Protein AF-0000000084675251 (afdb_homodimer)

Foldseek 3Di:
DQDFDDDDDPVLVLLLVLLLVLLLVCQLVVNNVVDDLQVSCVSSVHHSVSCCVGQVDSVSSLVVNLVVLLVVLLVQLVVQLVVLVVDPDDLLVSQLSSLVSNCVSCVSRLSVLLVLVVVLVPDVVSVVSVVVSLVSSLVSQLVSQVVPVVQFDPPCLSVLSNVLSVVSSVQVSVCSNPVDDPPDDPVCVSNVSSVVSCVSRVGHDD/DQDAADDDDPVLVLLLVLLLVLLLVCQLVVNLVVDDLQVSCVSSVHHSVSCCVGQVDSVSSLVVNLVVLLVVLLVQLVVQLVVLVVDPDDLLVSQLSSLVSNCVSCVSRLSVLLVLVVVLVPDVVSVVSVVVSLVSSLVSQLVSQVVVVVQFDPPCLSVLSSVLSVVSSVQVSVCSNPVDDPPDDPVCVSNVSSVVSCVSRVGHDD

Structure (mmCIF, N/CA/C/O backbone):
data_AF-0000000084675251-model_v1
#
loop_
_entity.id
_entity.type
_entity.pdbx_description
1 polymer 'HTH tetR-type domain-containing protein'
#
loop_
_atom_site.group_PDB
_atom_site.id
_atom_site.type_symbol
_atom_site.label_atom_id
_atom_site.label_alt_id
_atom_site.label_comp_id
_atom_site.label_asym_id
_atom_site.label_entity_id
_atom_site.label_seq_id
_atom_site.pdbx_PDB_ins_code
_atom_site.Cartn_x
_atom_site.Cartn_y
_atom_site.Cartn_z
_atom_site.occupancy
_atom_site.B_iso_or_equiv
_atom_site.auth_seq_id
_atom_site.auth_comp_id
_atom_site.auth_asym_id
_atom_site.auth_atom_id
_atom_site.pdbx_PDB_model_num
ATOM 1 N N . MET A 1 1 ? 3.207 25.047 -0.485 1 67.19 1 MET A N 1
ATOM 2 C CA . MET A 1 1 ? 4.535 24.484 -0.706 1 67.19 1 MET A CA 1
ATOM 3 C C . MET A 1 1 ? 5.398 24.625 0.545 1 67.19 1 MET A C 1
ATOM 5 O O . MET A 1 1 ? 5.344 25.641 1.238 1 67.19 1 MET A O 1
ATOM 9 N N . TYR A 1 2 ? 5.82 23.406 0.944 1 77.88 2 TYR A N 1
ATOM 10 C CA . TYR A 1 2 ? 6.629 23.453 2.158 1 77.88 2 TYR A CA 1
ATOM 11 C C . TYR A 1 2 ? 7.977 24.109 1.891 1 77.88 2 TYR A C 1
ATOM 13 O O . TYR A 1 2 ? 8.641 23.797 0.903 1 77.88 2 TYR A O 1
ATOM 21 N N . SER A 1 3 ? 8.203 25.219 2.525 1 74.75 3 SER A N 1
ATOM 22 C CA . SER A 1 3 ? 9.477 25.922 2.412 1 74.75 3 SER A CA 1
ATOM 23 C C . SER A 1 3 ? 10.414 25.562 3.561 1 74.75 3 SER A C 1
ATOM 25 O O . SER A 1 3 ? 10.133 25.875 4.719 1 74.75 3 SER A O 1
ATOM 27 N N . ILE A 1 4 ? 11.398 24.781 3.32 1 76.62 4 ILE A N 1
ATOM 28 C CA . ILE A 1 4 ? 12.352 24.359 4.344 1 76.62 4 ILE A CA 1
ATOM 29 C C . ILE A 1 4 ? 13.531 25.328 4.383 1 76.62 4 ILE A C 1
ATOM 31 O O . ILE A 1 4 ? 14.125 25.625 3.344 1 76.62 4 ILE A O 1
ATOM 35 N N . ALA A 1 5 ? 13.797 25.844 5.535 1 75.19 5 ALA A N 1
ATOM 36 C CA . ALA A 1 5 ? 14.938 26.734 5.691 1 75.19 5 ALA A CA 1
ATOM 37 C C . ALA A 1 5 ? 16.25 26.016 5.375 1 75.19 5 ALA A C 1
ATOM 39 O O . ALA A 1 5 ? 16.375 24.812 5.617 1 75.19 5 ALA A O 1
ATOM 40 N N . SER A 1 6 ? 17.062 26.719 4.754 1 84.25 6 SER A N 1
ATOM 41 C CA . SER A 1 6 ? 18.406 26.234 4.508 1 84.25 6 SER A CA 1
ATOM 42 C C . SER A 1 6 ? 19.453 27.141 5.152 1 84.25 6 SER A C 1
ATOM 44 O O . SER A 1 6 ? 20.156 27.875 4.457 1 84.25 6 SER A O 1
ATOM 46 N N . PRO A 1 7 ? 19.516 27 6.414 1 85.19 7 PRO A N 1
ATOM 47 C CA . PRO A 1 7 ? 20.438 27.906 7.109 1 85.19 7 PRO A CA 1
ATOM 48 C C . PRO A 1 7 ? 21.891 27.688 6.691 1 85.19 7 PRO A C 1
ATOM 50 O O . PRO A 1 7 ? 22.312 26.562 6.426 1 85.19 7 PRO A O 1
ATOM 53 N N . THR A 1 8 ? 22.594 28.75 6.711 1 86.56 8 THR A N 1
ATOM 54 C CA . THR A 1 8 ? 24 28.703 6.32 1 86.56 8 THR A CA 1
ATOM 55 C C . THR A 1 8 ? 24.906 28.75 7.551 1 86.56 8 THR A C 1
ATOM 57 O O . THR A 1 8 ? 26.016 28.219 7.523 1 86.56 8 THR A O 1
ATOM 60 N N . GLN A 1 9 ? 24.438 29.297 8.578 1 89.5 9 GLN A N 1
ATOM 61 C CA . GLN A 1 9 ? 25.219 29.391 9.812 1 89.5 9 GLN A CA 1
ATOM 62 C C . GLN A 1 9 ? 25.281 28.047 10.523 1 89.5 9 GLN A C 1
ATOM 64 O O . GLN A 1 9 ? 24.297 27.312 10.586 1 89.5 9 GLN A O 1
ATOM 69 N N . ALA A 1 10 ? 26.422 27.766 11.102 1 91.44 10 ALA A N 1
ATOM 70 C CA . ALA A 1 10 ? 26.719 26.484 11.727 1 91.44 10 ALA A CA 1
ATOM 71 C C . ALA A 1 10 ? 25.734 26.188 12.867 1 91.44 10 ALA A C 1
ATOM 73 O O . ALA A 1 10 ? 25.219 25.078 12.992 1 91.44 10 ALA A O 1
ATOM 74 N N . ARG A 1 11 ? 25.5 27.141 13.664 1 89.81 11 ARG A N 1
ATOM 75 C CA . ARG A 1 11 ? 24.625 26.969 14.812 1 89.81 11 ARG A CA 1
ATOM 76 C C . ARG A 1 11 ? 23.203 26.641 14.367 1 89.81 11 ARG A C 1
ATOM 78 O O . ARG A 1 11 ? 22.547 25.766 14.961 1 89.81 11 ARG A O 1
ATOM 85 N N . SER A 1 12 ? 22.734 27.344 13.352 1 92.06 12 SER A N 1
ATOM 86 C CA . SER A 1 12 ? 21.391 27.109 12.812 1 92.06 12 SER A CA 1
ATOM 87 C C . SER A 1 12 ? 21.297 25.734 12.148 1 92.06 12 SER A C 1
ATOM 89 O O . SER A 1 12 ? 20.266 25.062 12.266 1 92.06 12 SER A O 1
ATOM 91 N N . LYS A 1 13 ? 22.312 25.375 11.508 1 93.69 13 LYS A N 1
ATOM 92 C CA . LYS A 1 13 ? 22.344 24.047 10.883 1 93.69 13 LYS A CA 1
ATOM 93 C C . LYS A 1 13 ? 22.266 22.938 11.93 1 93.69 13 LYS A C 1
ATOM 95 O O . LYS A 1 13 ? 21.547 21.969 11.758 1 93.69 13 LYS A O 1
ATOM 100 N N . LYS A 1 14 ? 23.016 23.094 12.938 1 95.31 14 LYS A N 1
ATOM 101 C CA . LYS A 1 14 ? 23 22.109 14.016 1 95.31 14 LYS A CA 1
ATOM 102 C C . LYS A 1 14 ? 21.641 22.047 14.688 1 95.31 14 LYS A C 1
ATOM 104 O O . LYS A 1 14 ? 21.156 20.953 15.031 1 95.31 14 LYS A O 1
ATOM 109 N N . ALA A 1 15 ? 21.062 23.172 14.898 1 95.31 15 ALA A N 1
ATOM 110 C CA . ALA A 1 15 ? 19.734 23.219 15.5 1 95.31 15 ALA A CA 1
ATOM 111 C C . ALA A 1 15 ? 18.703 22.516 14.625 1 95.31 15 ALA A C 1
ATOM 113 O O . ALA A 1 15 ? 17.891 21.734 15.125 1 95.31 15 ALA A O 1
ATOM 114 N N . LEU A 1 16 ? 18.75 22.812 13.383 1 95.88 16 LEU A N 1
ATOM 115 C CA . LEU A 1 16 ? 17.844 22.141 12.445 1 95.88 16 LEU A CA 1
ATOM 116 C C . LEU A 1 16 ? 18.016 20.625 12.5 1 95.88 16 LEU A C 1
ATOM 118 O O . LEU A 1 16 ? 17.031 19.891 12.547 1 95.88 16 LEU A O 1
ATOM 122 N N . GLU A 1 17 ? 19.234 20.219 12.484 1 95.56 17 GLU A N 1
ATOM 123 C CA . GLU A 1 17 ? 19.531 18.797 12.555 1 95.56 17 GLU A CA 1
ATOM 124 C C . GLU A 1 17 ? 18.953 18.172 13.82 1 95.56 17 GLU A C 1
ATOM 126 O O . GLU A 1 17 ? 18.438 17.047 13.789 1 95.56 17 GLU A O 1
ATOM 131 N N . ARG A 1 18 ? 19.047 18.828 14.891 1 97.38 18 ARG A N 1
ATOM 132 C CA . ARG A 1 18 ? 18.516 18.328 16.141 1 97.38 18 ARG A CA 1
ATOM 133 C C . ARG A 1 18 ? 16.984 18.234 16.094 1 97.38 18 ARG A C 1
ATOM 135 O O . ARG A 1 18 ? 16.406 17.266 16.578 1 97.38 18 ARG A O 1
ATOM 142 N N . PHE A 1 19 ? 16.359 19.266 15.5 1 97.56 19 PHE A N 1
ATOM 143 C CA . PHE A 1 19 ? 14.914 19.219 15.336 1 97.56 19 PHE A CA 1
ATOM 144 C C . PHE A 1 19 ? 14.5 18.016 14.484 1 97.56 19 PHE A C 1
ATOM 146 O O . PHE A 1 19 ? 13.539 17.328 14.812 1 97.56 19 PHE A O 1
ATOM 153 N N . LEU A 1 20 ? 15.25 17.797 13.461 1 97.06 20 LEU A N 1
ATOM 154 C CA . LEU A 1 20 ? 14.953 16.688 12.562 1 97.06 20 LEU A CA 1
ATOM 155 C C . LEU A 1 20 ? 15.102 15.352 13.281 1 97.06 20 LEU A C 1
ATOM 157 O O . LEU A 1 20 ? 14.25 14.469 13.141 1 97.06 20 LEU A O 1
ATOM 161 N N . ASN A 1 21 ? 16.141 15.227 14.047 1 96.75 21 ASN A N 1
ATOM 162 C CA . ASN A 1 21 ? 16.406 13.992 14.781 1 96.75 21 ASN A CA 1
ATOM 163 C C . ASN A 1 21 ? 15.32 13.719 15.82 1 96.75 21 ASN A C 1
ATOM 165 O O . ASN A 1 21 ? 14.844 12.586 15.953 1 96.75 21 ASN A O 1
ATOM 169 N N . VAL A 1 22 ? 14.953 14.719 16.516 1 97.88 22 VAL A N 1
ATOM 170 C CA . VAL A 1 22 ? 13.914 14.594 17.531 1 97.88 22 VAL A CA 1
ATOM 171 C C . VAL A 1 22 ? 12.594 14.203 16.875 1 97.88 22 VAL A C 1
ATOM 173 O O . VAL A 1 22 ? 11.898 13.305 17.344 1 97.88 22 VAL A O 1
ATOM 176 N N . ALA A 1 23 ? 12.25 14.891 15.789 1 97.19 23 ALA A N 1
ATOM 177 C CA . ALA A 1 23 ? 11 14.594 15.078 1 97.19 23 ALA A CA 1
ATOM 178 C C . ALA A 1 23 ? 10.992 13.156 14.57 1 97.19 23 ALA A C 1
ATOM 180 O O . ALA A 1 23 ? 9.977 12.461 14.68 1 97.19 23 ALA A O 1
ATOM 181 N N . ALA A 1 24 ? 12.086 12.734 14.008 1 95.75 24 ALA A N 1
ATOM 182 C CA . ALA A 1 24 ? 12.195 11.367 13.5 1 95.75 24 ALA A CA 1
ATOM 183 C C . ALA A 1 24 ? 11.961 10.352 14.617 1 95.75 24 ALA A C 1
ATOM 185 O O . ALA A 1 24 ? 11.258 9.359 14.422 1 95.75 24 ALA A O 1
ATOM 186 N N . GLU A 1 25 ? 12.516 10.602 15.734 1 95.38 25 GLU A N 1
ATOM 187 C CA . GLU A 1 25 ? 12.352 9.719 16.875 1 95.38 25 GLU A CA 1
ATOM 188 C C . GLU A 1 25 ? 10.906 9.688 17.359 1 95.38 25 GLU A C 1
ATOM 190 O O . GLU A 1 25 ? 10.367 8.625 17.672 1 95.38 25 GLU A O 1
ATOM 195 N N . LEU A 1 26 ? 10.328 10.852 17.453 1 96.38 26 LEU A N 1
ATOM 196 C CA . LEU A 1 26 ? 8.93 10.945 17.875 1 96.38 26 LEU A CA 1
ATOM 197 C C . LEU A 1 26 ? 8.016 10.203 16.906 1 96.38 26 LEU A C 1
ATOM 199 O O . LEU A 1 26 ? 7.066 9.539 17.328 1 96.38 26 LEU A O 1
ATOM 203 N N . LEU A 1 27 ? 8.258 10.336 15.648 1 94.12 27 LEU A N 1
ATOM 204 C CA . LEU A 1 27 ? 7.484 9.633 14.633 1 94.12 27 LEU A CA 1
ATOM 205 C C . LEU A 1 27 ? 7.648 8.125 14.766 1 94.12 27 LEU A C 1
ATOM 207 O O . LEU A 1 27 ? 6.668 7.379 14.703 1 94.12 27 LEU A O 1
ATOM 211 N N . ALA A 1 28 ? 8.867 7.719 14.969 1 90.31 28 ALA A N 1
ATOM 212 C CA . ALA A 1 28 ? 9.156 6.293 15.109 1 90.31 28 ALA A CA 1
ATOM 213 C C . ALA A 1 28 ? 8.406 5.695 16.297 1 90.31 28 ALA A C 1
ATOM 215 O O . ALA A 1 28 ? 8.023 4.523 16.266 1 90.31 28 ALA A O 1
ATOM 216 N N . ASN A 1 29 ? 8.117 6.52 17.266 1 91 29 ASN A N 1
ATOM 217 C CA . ASN A 1 29 ? 7.469 6.055 18.484 1 91 29 ASN A CA 1
ATOM 218 C C . ASN A 1 29 ? 5.996 6.453 18.516 1 91 29 ASN A C 1
ATOM 220 O O . ASN A 1 29 ? 5.355 6.387 19.562 1 91 29 ASN A O 1
ATOM 224 N N . ASN A 1 30 ? 5.488 7.016 17.438 1 87.56 30 ASN A N 1
ATOM 225 C CA . ASN A 1 30 ? 4.09 7.406 17.297 1 87.56 30 ASN A CA 1
ATOM 226 C C . ASN A 1 30 ? 3.701 8.484 18.297 1 87.56 30 ASN A C 1
ATOM 228 O O . ASN A 1 30 ? 2.615 8.438 18.875 1 87.56 30 ASN A O 1
ATOM 232 N N . GLN A 1 31 ? 4.59 9.391 18.5 1 93.56 31 GLN A N 1
ATOM 233 C CA . GLN A 1 31 ? 4.363 10.414 19.516 1 93.56 31 GLN A CA 1
ATOM 234 C C . GLN A 1 31 ? 4.387 11.812 18.906 1 93.56 31 GLN A C 1
ATOM 236 O O . GLN A 1 31 ? 4.137 12.805 19.594 1 93.56 31 GLN A O 1
ATOM 241 N N . PHE A 1 32 ? 4.613 11.906 17.625 1 94.12 32 PHE A N 1
ATOM 242 C CA . PHE A 1 32 ? 4.848 13.195 17 1 94.12 32 PHE A CA 1
ATOM 243 C C . PHE A 1 32 ? 3.594 14.062 17.047 1 94.12 32 PHE A C 1
ATOM 245 O O . PHE A 1 32 ? 3.658 15.234 17.438 1 94.12 32 PHE A O 1
ATOM 252 N N . GLU A 1 33 ? 2.494 13.484 16.766 1 89.25 33 GLU A N 1
ATOM 253 C CA . GLU A 1 33 ? 1.259 14.258 16.672 1 89.25 33 GLU A CA 1
ATOM 254 C C . GLU A 1 33 ? 0.885 14.859 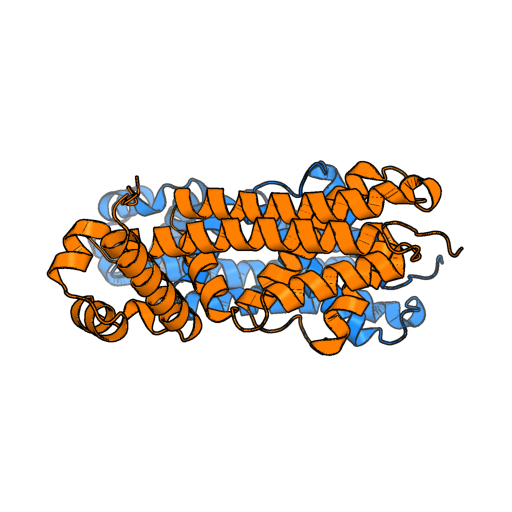18.031 1 89.25 33 GLU A C 1
ATOM 256 O O . GLU A 1 33 ? 0.423 16 18.109 1 89.25 33 GLU A O 1
ATOM 261 N N . GLU A 1 34 ? 1.118 14.203 19.062 1 93.38 34 GLU A N 1
ATOM 262 C CA . GLU A 1 34 ? 0.688 14.625 20.391 1 93.38 34 GLU A CA 1
ATOM 263 C C . GLU A 1 34 ? 1.736 15.516 21.047 1 93.38 34 GLU A C 1
ATOM 265 O O . GLU A 1 34 ? 1.463 16.156 22.062 1 93.38 34 GLU A O 1
ATOM 270 N N . THR A 1 35 ? 2.857 15.547 20.516 1 96.94 35 THR A N 1
ATOM 271 C CA . THR A 1 35 ? 3.934 16.328 21.109 1 96.94 35 THR A CA 1
ATOM 272 C C . THR A 1 35 ? 3.893 17.766 20.609 1 96.94 35 THR A C 1
ATOM 274 O O . THR A 1 35 ? 3.875 18.016 19.406 1 96.94 35 THR A O 1
ATOM 277 N N . GLY A 1 36 ? 3.871 18.719 21.469 1 97.19 36 GLY A N 1
ATOM 278 C CA . GLY A 1 36 ? 3.811 20.125 21.094 1 97.19 36 GLY A CA 1
ATOM 279 C C . GLY A 1 36 ? 5.164 20.703 20.719 1 97.19 36 GLY A C 1
ATOM 280 O O . GLY A 1 36 ? 6.199 20.078 20.969 1 97.19 36 GLY A O 1
ATOM 281 N N . ILE A 1 37 ? 5.141 21.844 20.172 1 97.44 37 ILE A N 1
ATOM 282 C CA . ILE A 1 37 ? 6.34 22.516 19.672 1 97.44 37 ILE A CA 1
ATOM 283 C C . ILE A 1 37 ? 7.27 22.844 20.844 1 97.44 37 ILE A C 1
ATOM 285 O O . ILE A 1 37 ? 8.492 22.703 20.719 1 97.44 37 ILE A O 1
ATOM 289 N N . SER A 1 38 ? 6.707 23.266 21.969 1 97.75 38 SER A N 1
ATOM 290 C CA . SER A 1 38 ? 7.516 23.578 23.141 1 97.75 38 SER A CA 1
ATOM 291 C C . SER A 1 38 ? 8.32 22.359 23.609 1 97.75 38 SER A C 1
ATOM 293 O O . SER A 1 38 ? 9.508 22.484 23.906 1 97.75 38 SER A O 1
ATOM 295 N N . GLN A 1 39 ? 7.727 21.266 23.656 1 98.19 39 GLN A N 1
ATOM 296 C CA . GLN A 1 39 ? 8.398 20.047 24.062 1 98.19 39 GLN A CA 1
ATOM 297 C C . GLN A 1 39 ? 9.438 19.609 23.031 1 98.19 39 GLN A C 1
ATOM 299 O O . GLN A 1 39 ? 10.516 19.125 23.391 1 98.19 39 GLN A O 1
ATOM 304 N N . ILE A 1 40 ? 9.117 19.703 21.75 1 98.31 40 ILE A N 1
ATOM 305 C CA . ILE A 1 40 ? 10.062 19.375 20.672 1 98.31 40 ILE A CA 1
ATOM 306 C C . ILE A 1 40 ? 11.312 20.234 20.828 1 98.31 40 ILE A C 1
ATOM 308 O O . ILE A 1 40 ? 12.438 19.719 20.719 1 98.31 40 ILE A O 1
ATOM 312 N N . ALA A 1 41 ? 11.078 21.547 21.031 1 98.12 41 ALA A N 1
ATOM 313 C CA . ALA A 1 41 ? 12.195 22.453 21.203 1 98.12 41 ALA A CA 1
ATOM 314 C C . ALA A 1 41 ? 13.07 22.047 22.375 1 98.12 41 ALA A C 1
ATOM 316 O O . ALA A 1 41 ? 14.297 22.047 22.281 1 98.12 41 ALA A O 1
ATOM 317 N N . GLN A 1 42 ? 12.43 21.641 23.438 1 98.19 42 GLN A N 1
ATOM 318 C CA . GLN A 1 42 ? 13.148 21.188 24.625 1 98.19 42 GLN A CA 1
ATOM 319 C C . GLN A 1 42 ? 13.969 19.938 24.344 1 98.19 42 GLN A C 1
ATOM 321 O O . GLN A 1 42 ? 15.156 19.875 24.688 1 98.19 42 GLN A O 1
ATOM 326 N N . LEU A 1 43 ? 13.398 18.969 23.75 1 98.06 43 LEU A N 1
ATOM 327 C CA . LEU A 1 43 ? 14.078 17.719 23.406 1 98.06 43 LEU A CA 1
ATOM 328 C C . LEU A 1 43 ? 15.25 17.969 22.469 1 98.06 43 LEU A C 1
ATOM 330 O O . LEU A 1 43 ? 16.266 17.266 22.531 1 98.06 43 LEU A O 1
ATOM 334 N N . ALA A 1 44 ? 15.078 18.953 21.609 1 98.12 44 ALA A N 1
ATOM 335 C CA . ALA A 1 44 ? 16.125 19.312 20.641 1 98.12 44 ALA A CA 1
ATOM 336 C C . ALA A 1 44 ? 17.172 20.219 21.266 1 98.12 44 ALA A C 1
ATOM 338 O O . ALA A 1 44 ? 18.094 20.672 20.578 1 98.12 44 ALA A O 1
ATOM 339 N N . GLU A 1 45 ? 16.969 20.484 22.531 1 97.88 45 GLU A N 1
ATOM 340 C CA . GLU A 1 45 ? 17.875 21.375 23.234 1 97.88 45 GLU A CA 1
ATOM 341 C C . GLU A 1 45 ? 17.984 22.719 22.531 1 97.88 45 GLU A C 1
ATOM 343 O O . GLU A 1 45 ? 19.094 23.203 22.266 1 97.88 45 GLU A O 1
ATOM 348 N N . SER A 1 46 ? 16.938 23.219 22.125 1 97.25 46 SER A N 1
ATOM 349 C CA . SER A 1 46 ? 16.797 24.484 21.438 1 97.25 46 SER A CA 1
ATOM 350 C C . SER A 1 46 ? 15.641 25.312 22 1 97.25 46 SER A C 1
ATOM 352 O O . SER A 1 46 ? 15.156 25.031 23.094 1 97.25 46 SER A O 1
ATOM 354 N N . SER A 1 47 ? 15.258 26.453 21.328 1 96.56 47 SER A N 1
ATOM 355 C CA . SER A 1 47 ? 14.188 27.328 21.797 1 96.56 47 SER A CA 1
ATOM 356 C C . SER A 1 47 ? 13.008 27.328 20.828 1 96.56 47 SER A C 1
ATOM 358 O O . SER A 1 47 ? 13.164 27 19.656 1 96.56 47 SER A O 1
ATOM 360 N N . VAL A 1 48 ? 11.852 27.641 21.406 1 97.06 48 VAL A N 1
ATOM 361 C CA . VAL A 1 48 ? 10.648 27.812 20.594 1 97.06 48 VAL A CA 1
ATOM 362 C C . VAL A 1 48 ? 10.883 28.891 19.531 1 97.06 48 VAL A C 1
ATOM 364 O O . VAL A 1 48 ? 10.453 28.75 18.391 1 97.06 48 VAL A O 1
ATOM 367 N N . GLY A 1 49 ? 11.609 29.906 19.906 1 96.38 49 GLY A N 1
ATOM 368 C CA . GLY A 1 49 ? 11.953 30.953 18.953 1 96.38 49 GLY A CA 1
ATOM 369 C C . GLY A 1 49 ? 12.758 30.453 17.766 1 96.38 49 GLY A C 1
ATOM 370 O O . GLY A 1 49 ? 12.445 30.766 16.625 1 96.38 49 GLY A O 1
ATOM 371 N N . THR A 1 50 ? 13.75 29.703 18.047 1 96 50 THR A N 1
ATOM 372 C CA . THR A 1 50 ? 14.578 29.125 17 1 96 50 THR A CA 1
ATOM 373 C C . THR A 1 50 ? 13.75 28.203 16.109 1 96 50 THR A C 1
ATOM 375 O O . THR A 1 50 ? 13.938 28.188 14.883 1 96 50 THR A O 1
ATOM 378 N N . PHE A 1 51 ? 12.82 27.422 16.688 1 97.25 51 PHE A N 1
ATOM 379 C CA . PHE A 1 51 ? 11.922 26.562 15.922 1 97.25 51 PHE A CA 1
ATOM 380 C C . PHE A 1 51 ? 11.133 27.359 14.898 1 97.25 51 PHE A C 1
ATOM 382 O O . PHE A 1 51 ? 11.102 27 13.719 1 97.25 51 PHE A O 1
ATOM 389 N N . TYR A 1 52 ? 10.555 28.391 15.367 1 95.56 52 TYR A N 1
ATOM 390 C CA . TYR A 1 52 ? 9.703 29.188 14.492 1 95.56 52 TYR A CA 1
ATOM 391 C C . TYR A 1 52 ? 10.531 29.875 13.414 1 95.56 52 TYR A C 1
ATOM 393 O O . TYR A 1 52 ? 10.078 30.031 12.281 1 95.56 52 TYR A O 1
ATOM 401 N N . ARG A 1 53 ? 11.695 30.297 13.758 1 94.62 53 ARG A N 1
ATOM 402 C CA . ARG A 1 53 ? 12.57 30.938 12.781 1 94.62 53 ARG A CA 1
ATOM 403 C C . ARG A 1 53 ? 13 29.953 11.695 1 94.62 53 ARG A C 1
ATOM 405 O O . ARG A 1 53 ? 13.016 30.297 10.516 1 94.62 53 ARG A O 1
ATOM 412 N N . LEU A 1 54 ? 13.234 28.734 12.047 1 95 54 LEU A N 1
ATOM 413 C CA . LEU A 1 54 ? 13.797 27.75 11.125 1 95 54 LEU A CA 1
ATOM 414 C C . LEU A 1 54 ? 12.695 26.984 10.414 1 95 54 LEU A C 1
ATOM 416 O O . LEU A 1 54 ? 12.859 26.578 9.258 1 95 54 LEU A O 1
ATOM 420 N N . LEU A 1 55 ? 11.57 26.625 11.023 1 95.5 55 LEU A N 1
ATOM 421 C CA . LEU A 1 55 ? 10.602 25.656 10.5 1 95.5 55 LEU A CA 1
ATOM 422 C C . LEU A 1 55 ? 9.219 26.281 10.398 1 95.5 55 LEU A C 1
ATOM 424 O O . LEU A 1 55 ? 8.461 25.984 9.469 1 95.5 55 LEU A O 1
ATOM 428 N N . GLY A 1 56 ? 8.938 27.141 11.391 1 93.25 56 GLY A N 1
ATOM 429 C CA . GLY A 1 56 ? 7.664 27.828 11.344 1 93.25 56 GLY A CA 1
ATOM 430 C C . GLY A 1 56 ? 6.512 27.016 11.891 1 93.25 56 GLY A C 1
ATOM 431 O O . GLY A 1 56 ? 5.707 27.516 12.68 1 93.25 56 GLY A O 1
ATOM 432 N N . ASP A 1 57 ? 6.375 25.734 11.57 1 93.06 57 ASP A N 1
ATOM 433 C CA . ASP A 1 57 ? 5.32 24.906 12.133 1 93.06 57 ASP A CA 1
ATOM 434 C C . ASP A 1 57 ? 5.688 23.422 12.031 1 93.06 57 ASP A C 1
ATOM 436 O O . ASP A 1 57 ? 6.711 23.062 11.445 1 93.06 57 ASP A O 1
ATOM 440 N N . LYS A 1 58 ? 4.82 22.609 12.57 1 93.69 58 LYS A N 1
ATOM 441 C CA . LYS A 1 58 ? 5.086 21.172 12.711 1 93.69 58 LYS A CA 1
ATOM 442 C C . LYS A 1 58 ? 5.012 20.469 11.359 1 93.69 58 LYS A C 1
ATOM 444 O O . LYS A 1 58 ? 5.727 19.484 11.125 1 93.69 58 LYS A O 1
ATOM 449 N N . ASP A 1 59 ? 4.25 20.953 10.438 1 92.06 59 ASP A N 1
ATOM 450 C CA . ASP A 1 59 ? 4.133 20.328 9.117 1 92.06 59 ASP A CA 1
ATOM 451 C C . ASP A 1 59 ? 5.418 20.516 8.305 1 92.06 59 ASP A C 1
ATOM 453 O O . ASP A 1 59 ? 5.82 19.625 7.559 1 92.06 59 ASP A O 1
ATOM 457 N N . VAL A 1 60 ? 5.922 21.672 8.445 1 94.5 60 VAL A N 1
ATOM 458 C CA . VAL A 1 60 ? 7.184 21.938 7.766 1 94.5 60 VAL A CA 1
ATOM 459 C C . VAL A 1 60 ? 8.281 21.047 8.344 1 94.5 60 VAL A C 1
ATOM 461 O O . VAL A 1 60 ? 9.125 20.531 7.605 1 94.5 60 VAL A O 1
ATOM 464 N N . LEU A 1 61 ? 8.281 20.906 9.664 1 96.31 61 LEU A N 1
ATOM 465 C CA . LEU A 1 61 ? 9.227 19.984 10.289 1 96.31 61 LEU A CA 1
ATOM 466 C C . LEU A 1 61 ? 9.047 18.562 9.75 1 96.31 61 LEU A C 1
ATOM 468 O O . LEU A 1 61 ? 10.023 17.906 9.391 1 96.31 61 LEU A O 1
ATOM 472 N N . LEU A 1 62 ? 7.832 18.125 9.648 1 95 62 LEU A N 1
ATOM 473 C CA . LEU A 1 62 ? 7.543 16.797 9.125 1 95 62 LEU A CA 1
ATOM 474 C C . LEU A 1 62 ? 8.047 16.656 7.695 1 95 62 LEU A C 1
ATOM 476 O O . LEU A 1 62 ? 8.641 15.625 7.344 1 95 62 LEU A O 1
ATOM 480 N N . TYR A 1 63 ? 7.812 17.609 6.98 1 95 63 TYR A N 1
ATOM 481 C CA . TYR A 1 63 ? 8.25 17.594 5.59 1 95 63 TYR A CA 1
ATOM 482 C C . TYR A 1 63 ? 9.773 17.531 5.5 1 95 63 TYR A C 1
ATOM 484 O O . TYR A 1 63 ? 10.328 16.812 4.664 1 95 63 TYR A O 1
ATOM 492 N N . ALA A 1 64 ? 10.406 18.312 6.309 1 95.81 64 ALA A N 1
ATOM 493 C CA . ALA A 1 64 ? 11.867 18.312 6.34 1 95.81 64 ALA A CA 1
ATOM 494 C C . ALA A 1 64 ? 12.406 16.953 6.734 1 95.81 64 ALA A C 1
ATOM 496 O O . ALA A 1 64 ? 13.391 16.469 6.164 1 95.81 64 ALA A O 1
ATOM 497 N N . VAL A 1 65 ? 11.797 16.328 7.703 1 96.25 65 VAL A N 1
ATOM 498 C CA . VAL A 1 65 ? 12.18 14.977 8.094 1 96.25 65 VAL A CA 1
ATOM 499 C C . VAL A 1 65 ? 12.016 14.031 6.91 1 96.25 65 VAL A C 1
ATOM 501 O O . VAL A 1 65 ? 12.898 13.211 6.641 1 96.25 65 VAL A O 1
ATOM 504 N N . HIS A 1 66 ? 10.891 14.125 6.27 1 95.94 66 HIS A N 1
ATOM 505 C CA . HIS A 1 66 ? 10.617 13.281 5.109 1 95.94 66 HIS A CA 1
ATOM 506 C C . HIS A 1 66 ? 11.695 13.453 4.043 1 95.94 66 HIS A C 1
ATOM 508 O O . HIS A 1 66 ? 12.211 12.461 3.508 1 95.94 66 HIS A O 1
ATOM 514 N N . GLN A 1 67 ? 12.016 14.672 3.738 1 95.06 67 GLN A N 1
ATOM 515 C CA . GLN A 1 67 ? 13.039 14.969 2.738 1 95.06 67 GLN A CA 1
ATOM 516 C C . GLN A 1 67 ? 14.375 14.352 3.123 1 95.06 67 GLN A C 1
ATOM 518 O O . GLN A 1 67 ? 15.031 13.711 2.297 1 95.06 67 GLN A O 1
ATOM 523 N N . HIS A 1 68 ? 14.766 14.617 4.309 1 94.06 68 HIS A N 1
ATOM 524 C CA . HIS A 1 68 ? 16.031 14.07 4.805 1 94.06 68 HIS A CA 1
ATOM 525 C C . HIS A 1 68 ? 16.031 12.547 4.742 1 94.06 68 HIS A C 1
ATOM 527 O O . HIS A 1 68 ? 17.016 11.945 4.309 1 94.06 68 HIS A O 1
ATOM 533 N N . PHE A 1 69 ? 14.984 11.953 5.145 1 94.94 69 PHE A N 1
ATOM 534 C CA . PHE A 1 69 ? 14.836 10.508 5.16 1 94.94 69 PHE A CA 1
ATOM 535 C C . PHE A 1 69 ? 14.977 9.938 3.752 1 94.94 69 PHE A C 1
ATOM 537 O O . PHE A 1 69 ? 15.703 8.969 3.537 1 94.94 69 PHE A O 1
ATOM 544 N N . VAL A 1 70 ? 14.32 10.508 2.797 1 96.06 70 VAL A N 1
ATOM 545 C CA . VAL A 1 70 ? 14.328 10.047 1.414 1 96.06 70 VAL A CA 1
ATOM 546 C C . VAL A 1 70 ? 15.75 10.141 0.849 1 96.06 70 VAL A C 1
ATOM 548 O O . VAL A 1 70 ? 16.234 9.203 0.211 1 96.06 70 VAL A O 1
ATOM 551 N N . GLU A 1 71 ? 16.391 11.25 1.12 1 95.5 71 GLU A N 1
ATOM 552 C CA . GLU A 1 71 ? 17.75 11.453 0.601 1 95.5 71 GLU A CA 1
ATOM 553 C C . GLU A 1 71 ? 18.719 10.445 1.205 1 95.5 71 GLU A C 1
ATOM 555 O O . GLU A 1 71 ? 19.531 9.859 0.49 1 95.5 71 GLU A O 1
ATOM 560 N N . GLN A 1 72 ? 18.609 10.281 2.477 1 95.5 72 GLN A N 1
ATOM 561 C CA . GLN A 1 72 ? 19.469 9.312 3.146 1 95.5 72 GLN A CA 1
ATOM 562 C C . GLN A 1 72 ? 19.203 7.898 2.641 1 95.5 72 GLN A C 1
ATOM 564 O O . GLN A 1 72 ? 20.141 7.113 2.451 1 95.5 72 GLN A O 1
ATOM 569 N N . SER A 1 73 ? 17.969 7.559 2.459 1 97.31 73 SER A N 1
ATOM 570 C CA . SER A 1 73 ? 17.594 6.234 1.974 1 97.31 73 SER A CA 1
ATOM 571 C C . SER A 1 73 ? 18.125 5.996 0.56 1 97.31 73 SER A C 1
ATOM 573 O O . SER A 1 73 ? 18.609 4.91 0.25 1 97.31 73 SER A O 1
ATOM 575 N N . ARG A 1 74 ? 18.016 7.012 -0.275 1 98 74 ARG A N 1
ATOM 576 C CA . ARG A 1 74 ? 18.516 6.898 -1.637 1 98 74 ARG A CA 1
ATOM 577 C C . ARG A 1 74 ? 20.016 6.574 -1.636 1 98 74 ARG A C 1
ATOM 579 O O . ARG A 1 74 ? 20.453 5.672 -2.346 1 98 74 ARG A O 1
ATOM 586 N N . THR A 1 75 ? 20.734 7.301 -0.798 1 98.06 75 THR A N 1
ATOM 58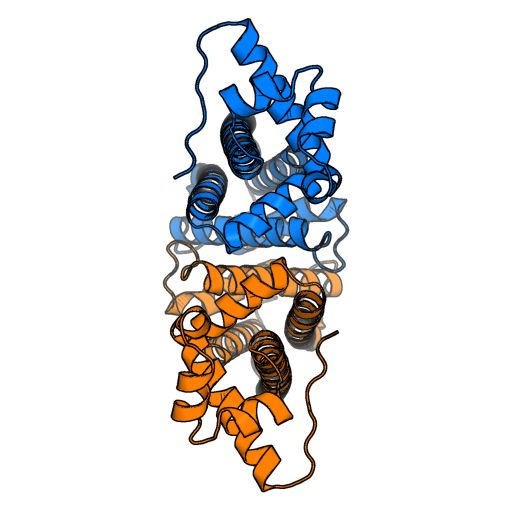7 C CA . THR A 1 75 ? 22.172 7.094 -0.701 1 98.06 75 THR A CA 1
ATOM 588 C C . THR A 1 75 ? 22.484 5.691 -0.186 1 98.06 75 THR A C 1
ATOM 590 O O . THR A 1 75 ? 23.391 5.031 -0.687 1 98.06 75 THR A O 1
ATOM 593 N N . ALA A 1 76 ? 21.781 5.258 0.759 1 98 76 ALA A N 1
ATOM 594 C CA . ALA A 1 76 ? 21.984 3.938 1.343 1 98 76 ALA A CA 1
ATOM 595 C C . ALA A 1 76 ? 21.703 2.836 0.329 1 98 76 ALA A C 1
ATOM 597 O O . ALA A 1 76 ? 22.406 1.828 0.275 1 98 76 ALA A O 1
ATOM 598 N N . VAL A 1 77 ? 20.703 2.992 -0.479 1 98.38 77 VAL A N 1
ATOM 599 C CA . VAL A 1 77 ? 20.359 2.023 -1.515 1 98.38 77 VAL A CA 1
ATOM 600 C C . VAL A 1 77 ? 21.469 1.975 -2.564 1 98.38 77 VAL A C 1
ATOM 602 O O . VAL A 1 77 ? 21.844 0.895 -3.018 1 98.38 77 VAL A O 1
ATOM 605 N N . ASP A 1 78 ? 21.953 3.158 -2.93 1 98.06 78 ASP A N 1
ATOM 606 C CA . ASP A 1 78 ? 23.062 3.209 -3.881 1 98.06 78 ASP A CA 1
ATOM 607 C C . ASP A 1 78 ? 24.266 2.428 -3.361 1 98.06 78 ASP A C 1
ATOM 609 O O . ASP A 1 78 ? 24.906 1.675 -4.109 1 98.06 78 ASP A O 1
ATOM 613 N N . SER A 1 79 ? 24.562 2.604 -2.102 1 97.81 79 SER A N 1
ATOM 614 C CA . SER A 1 79 ? 25.688 1.893 -1.485 1 97.81 79 SER A CA 1
ATOM 615 C C . SER A 1 79 ? 25.438 0.389 -1.457 1 97.81 79 SER A C 1
ATOM 617 O O . SER A 1 79 ? 26.344 -0.402 -1.71 1 97.81 79 SER A O 1
ATOM 619 N N . LEU A 1 80 ? 24.266 0.008 -1.146 1 97.56 80 LEU A N 1
ATOM 620 C CA . LEU A 1 80 ? 23.875 -1.398 -1.12 1 97.56 80 LEU A CA 1
ATOM 621 C C . LEU A 1 80 ? 24.078 -2.047 -2.484 1 97.56 80 LEU A C 1
ATOM 623 O O . LEU A 1 80 ? 24.672 -3.129 -2.578 1 97.56 80 LEU A O 1
ATOM 627 N N . VAL A 1 81 ? 23.641 -1.397 -3.535 1 96.88 81 VAL A N 1
ATOM 628 C CA . VAL A 1 81 ? 23.766 -1.919 -4.891 1 96.88 81 VAL A CA 1
ATOM 629 C C . VAL A 1 81 ? 25.234 -2.021 -5.285 1 96.88 81 VAL A C 1
ATOM 631 O O . VAL A 1 81 ? 25.656 -3.014 -5.887 1 96.88 81 VAL A O 1
ATOM 634 N N . ALA A 1 82 ? 25.984 -0.989 -4.941 1 96.06 82 ALA A N 1
ATOM 635 C CA . ALA A 1 82 ? 27.422 -0.985 -5.25 1 96.06 82 ALA A CA 1
ATOM 636 C C . ALA A 1 82 ? 28.125 -2.174 -4.602 1 96.06 82 ALA A C 1
ATOM 638 O O . ALA A 1 82 ? 28.953 -2.83 -5.234 1 96.06 82 ALA A O 1
ATOM 639 N N . ASP A 1 83 ? 27.75 -2.5 -3.432 1 95.31 83 ASP A N 1
ATOM 640 C CA . ASP A 1 83 ? 28.344 -3.615 -2.697 1 95.31 83 ASP A CA 1
ATOM 641 C C . ASP A 1 83 ? 27.922 -4.953 -3.305 1 95.31 83 ASP A C 1
ATOM 643 O O . ASP A 1 83 ? 28.75 -5.859 -3.441 1 95.31 83 ASP A O 1
ATOM 647 N N . LEU A 1 84 ? 26.703 -5.051 -3.699 1 94.88 84 LEU A N 1
ATOM 648 C CA . LEU A 1 84 ? 26.156 -6.309 -4.203 1 94.88 84 LEU A CA 1
ATOM 649 C C . LEU A 1 84 ? 26.719 -6.621 -5.59 1 94.88 84 LEU A C 1
ATOM 651 O O . LEU A 1 84 ? 26.938 -7.785 -5.926 1 94.88 84 LEU A O 1
ATOM 655 N N . THR A 1 85 ? 26.891 -5.602 -6.371 1 88.56 85 THR A N 1
ATOM 656 C CA . THR A 1 85 ? 27.344 -5.805 -7.746 1 88.56 85 THR A CA 1
ATOM 657 C C . THR A 1 85 ? 28.812 -6.203 -7.777 1 88.56 85 THR A C 1
ATOM 659 O O . THR A 1 85 ? 29.297 -6.746 -8.773 1 88.56 85 THR A O 1
ATOM 662 N N . ARG A 1 86 ? 29.531 -6.004 -6.699 1 90.5 86 ARG A N 1
ATOM 663 C CA . ARG A 1 86 ? 30.938 -6.371 -6.613 1 90.5 86 ARG A CA 1
ATOM 664 C C . ARG A 1 86 ? 31.109 -7.848 -6.266 1 90.5 86 ARG A C 1
ATOM 666 O O . ARG A 1 86 ? 32.188 -8.406 -6.406 1 90.5 86 ARG A O 1
ATOM 673 N N . GLN A 1 87 ? 30.062 -8.43 -5.859 1 89.19 87 GLN A N 1
ATOM 674 C CA . GLN A 1 87 ? 30.109 -9.828 -5.445 1 89.19 87 GLN A CA 1
ATOM 675 C C . GLN A 1 87 ? 29.641 -10.75 -6.57 1 89.19 87 GLN A C 1
ATOM 677 O O . GLN A 1 87 ? 28.609 -10.5 -7.191 1 89.19 87 GLN A O 1
ATOM 682 N N . PRO A 1 88 ? 30.453 -11.727 -6.824 1 88.19 88 PRO A N 1
ATOM 683 C CA . PRO A 1 88 ? 30.031 -12.695 -7.84 1 88.19 88 PRO A CA 1
ATOM 684 C C . PRO A 1 88 ? 29.016 -13.695 -7.312 1 88.19 88 PRO A C 1
ATOM 686 O O . PRO A 1 88 ? 29.359 -14.844 -7.02 1 88.19 88 PRO A O 1
ATOM 689 N N . LEU A 1 89 ? 27.828 -13.367 -7.105 1 90.88 89 LEU A N 1
ATOM 690 C CA . LEU A 1 89 ? 26.75 -14.219 -6.621 1 90.88 89 LEU A CA 1
ATOM 691 C C . LEU A 1 89 ? 25.766 -14.555 -7.742 1 90.88 89 LEU A C 1
ATOM 693 O O . LEU A 1 89 ? 25.578 -13.75 -8.664 1 90.88 89 LEU A O 1
ATOM 697 N N . PRO A 1 90 ? 25.234 -15.789 -7.637 1 91.69 90 PRO A N 1
ATOM 698 C CA . PRO A 1 90 ? 24.125 -16.062 -8.547 1 91.69 90 PRO A CA 1
ATOM 699 C C . PRO A 1 90 ? 22.938 -15.133 -8.328 1 91.69 90 PRO A C 1
ATOM 701 O O . PRO A 1 90 ? 22.828 -14.508 -7.27 1 91.69 90 PRO A O 1
ATOM 704 N N . LEU A 1 91 ? 22.094 -14.953 -9.289 1 93.06 91 LEU A N 1
ATOM 705 C CA . LEU A 1 91 ? 21.016 -13.961 -9.281 1 93.06 91 LEU A CA 1
ATOM 706 C C . LEU A 1 91 ? 20.109 -14.148 -8.07 1 93.06 91 LEU A C 1
ATOM 708 O O . LEU A 1 91 ? 19.75 -13.172 -7.406 1 93.06 91 LEU A O 1
ATOM 712 N N . ASP A 1 92 ? 19.719 -15.383 -7.75 1 93.12 92 ASP A N 1
ATOM 713 C CA . ASP A 1 92 ? 18.812 -15.641 -6.641 1 93.12 92 ASP A CA 1
ATOM 714 C C . ASP A 1 92 ? 19.406 -15.164 -5.32 1 93.12 92 ASP A C 1
ATOM 716 O O . ASP A 1 92 ? 18.719 -14.547 -4.508 1 93.12 92 ASP A O 1
ATOM 720 N N . ALA A 1 93 ? 20.688 -15.422 -5.102 1 94.56 93 ALA A N 1
ATOM 721 C CA . ALA A 1 93 ? 21.375 -14.984 -3.891 1 94.56 93 ALA A CA 1
ATOM 722 C C . ALA A 1 93 ? 21.484 -13.461 -3.85 1 94.56 93 ALA A C 1
ATOM 724 O O . ALA A 1 93 ? 21.375 -12.852 -2.785 1 94.56 93 ALA A O 1
ATOM 725 N N . GLN A 1 94 ? 21.781 -12.859 -4.973 1 96.06 94 GLN A N 1
ATOM 726 C CA . GLN A 1 94 ? 21.891 -11.406 -5.039 1 96.06 94 GLN A CA 1
ATOM 727 C C . GLN A 1 94 ? 20.547 -10.734 -4.766 1 96.06 94 GLN A C 1
ATOM 729 O O . GLN A 1 94 ? 20.484 -9.727 -4.059 1 96.06 94 GLN A O 1
ATOM 734 N N . VAL A 1 95 ? 19.5 -11.273 -5.324 1 96.88 95 VAL A N 1
ATOM 735 C CA . VAL A 1 95 ? 18.141 -10.758 -5.113 1 96.88 95 VAL A CA 1
ATOM 736 C C . VAL A 1 95 ? 17.781 -10.859 -3.635 1 96.88 95 VAL A C 1
ATOM 738 O O . VAL A 1 95 ? 17.297 -9.891 -3.041 1 96.88 95 VAL A O 1
ATOM 741 N N . GLU A 1 96 ? 18.031 -12 -3.055 1 97.5 96 GLU A N 1
ATOM 742 C CA . GLU A 1 96 ? 17.75 -12.156 -1.634 1 97.5 96 GLU A CA 1
ATOM 743 C C . GLU A 1 96 ? 18.547 -11.172 -0.79 1 97.5 96 GLU A C 1
ATOM 745 O O . GLU A 1 96 ? 18.016 -10.578 0.153 1 97.5 96 GLU A O 1
ATOM 750 N N . ALA A 1 97 ? 19.828 -11 -1.115 1 97.81 97 ALA A N 1
ATOM 751 C CA . ALA A 1 97 ? 20.688 -10.062 -0.388 1 97.81 97 ALA A CA 1
ATOM 752 C C . ALA A 1 97 ? 20.172 -8.633 -0.517 1 97.81 97 ALA A C 1
ATOM 754 O O . ALA A 1 97 ? 20.203 -7.863 0.446 1 97.81 97 ALA A O 1
ATOM 755 N N . PHE A 1 98 ? 19.734 -8.312 -1.714 1 98.38 98 PHE A N 1
ATOM 756 C CA . PHE A 1 98 ? 19.172 -6.984 -1.927 1 98.38 98 PHE A CA 1
ATOM 757 C C . PHE A 1 98 ? 17.953 -6.77 -1.046 1 98.38 98 PHE A C 1
ATOM 759 O O . PHE A 1 98 ? 17.844 -5.762 -0.343 1 98.38 98 PHE A O 1
ATOM 766 N N . ILE A 1 99 ? 16.984 -7.707 -1.055 1 98.5 99 ILE A N 1
ATOM 767 C CA . ILE A 1 99 ? 15.758 -7.598 -0.281 1 98.5 99 ILE A CA 1
ATOM 768 C C . ILE A 1 99 ? 16.078 -7.516 1.207 1 98.5 99 ILE A C 1
ATOM 770 O O . ILE A 1 99 ? 15.547 -6.668 1.922 1 98.5 99 ILE A O 1
ATOM 774 N N . ARG A 1 100 ? 17 -8.359 1.68 1 98.06 100 ARG A N 1
ATOM 775 C CA . ARG A 1 100 ? 17.438 -8.328 3.07 1 98.06 100 ARG A CA 1
ATOM 776 C C . ARG A 1 100 ? 18.047 -6.969 3.416 1 98.06 100 ARG A C 1
ATOM 778 O O . ARG A 1 100 ? 17.812 -6.438 4.5 1 98.06 100 ARG A O 1
ATOM 785 N N . GLY A 1 101 ? 18.891 -6.461 2.51 1 98.06 101 GLY A N 1
ATOM 786 C CA . GLY A 1 101 ? 19.5 -5.156 2.709 1 98.06 101 GLY A CA 1
ATOM 787 C C . GLY A 1 101 ? 18.484 -4.039 2.834 1 98.06 101 GLY A C 1
ATOM 788 O O . GLY A 1 101 ? 18.609 -3.176 3.707 1 98.06 101 GLY A O 1
ATOM 789 N N . VAL A 1 102 ? 17.484 -4.035 1.978 1 98.06 102 VAL A N 1
ATOM 790 C CA . VAL A 1 102 ? 16.438 -3.02 2.016 1 98.06 102 VAL A CA 1
ATOM 791 C C . VAL A 1 102 ? 15.656 -3.133 3.32 1 98.06 102 VAL A C 1
ATOM 793 O O . VAL A 1 102 ? 15.398 -2.127 3.986 1 98.06 102 VAL A O 1
ATOM 796 N N . VAL A 1 103 ? 15.281 -4.348 3.721 1 97 103 VAL A N 1
ATOM 797 C CA . VAL A 1 103 ? 14.57 -4.566 4.977 1 97 103 VAL A CA 1
ATOM 798 C C . VAL A 1 103 ? 15.406 -4.047 6.141 1 97 103 VAL A C 1
ATOM 800 O O . VAL A 1 103 ? 14.891 -3.373 7.035 1 97 103 VAL A O 1
ATOM 803 N N . ARG A 1 104 ? 16.688 -4.312 6.105 1 96 104 ARG A N 1
ATOM 804 C CA . ARG A 1 104 ? 17.594 -3.875 7.16 1 96 104 ARG A CA 1
ATOM 805 C C . ARG A 1 104 ? 17.688 -2.355 7.203 1 96 104 ARG A C 1
ATOM 807 O O . ARG A 1 104 ? 17.812 -1.764 8.281 1 96 104 ARG A O 1
ATOM 814 N N . LEU A 1 105 ? 17.703 -1.746 6.039 1 95.62 105 LEU A N 1
ATOM 815 C CA . LEU A 1 105 ? 17.812 -0.295 5.945 1 95.62 105 LEU A CA 1
ATOM 816 C C . LEU A 1 105 ? 16.688 0.385 6.711 1 95.62 105 LEU A C 1
ATOM 818 O O . LEU A 1 105 ? 16.875 1.467 7.273 1 95.62 105 LEU A O 1
ATOM 822 N N . PHE A 1 106 ? 15.531 -0.278 6.797 1 93.44 106 PHE A N 1
ATOM 823 C CA . PHE A 1 106 ? 14.367 0.382 7.379 1 93.44 106 PHE A CA 1
ATOM 824 C C . PHE A 1 106 ? 14.008 -0.241 8.719 1 93.44 106 PHE A C 1
ATOM 826 O O . PHE A 1 106 ? 12.977 0.093 9.312 1 93.44 106 PHE A O 1
ATOM 833 N N . ASP A 1 107 ? 14.852 -1.154 9.148 1 91.62 107 ASP A N 1
ATOM 834 C CA . ASP A 1 107 ? 14.664 -1.739 10.469 1 91.62 107 ASP A CA 1
ATOM 835 C C . ASP A 1 107 ? 14.75 -0.673 11.555 1 91.62 107 ASP A C 1
ATOM 837 O O . ASP A 1 107 ? 15.664 0.151 11.562 1 91.62 107 ASP A O 1
ATOM 841 N N . GLY A 1 108 ? 13.789 -0.635 12.422 1 88.38 108 GLY A N 1
ATOM 842 C CA . GLY A 1 108 ? 13.773 0.34 13.5 1 88.38 108 GLY A CA 1
ATOM 843 C C . GLY A 1 108 ? 13.102 1.644 13.109 1 88.38 108 GLY A C 1
ATOM 844 O O . GLY A 1 108 ? 12.875 2.508 13.961 1 88.38 108 GLY A O 1
ATOM 845 N N . SER A 1 109 ? 12.781 1.813 11.82 1 91.5 109 SER A N 1
ATOM 846 C CA . SER A 1 109 ? 12.164 3.049 11.344 1 91.5 109 SER A CA 1
ATOM 847 C C . SER A 1 109 ? 10.719 2.814 10.914 1 91.5 109 SER A C 1
ATOM 849 O O . SER A 1 109 ? 10.148 3.627 10.188 1 91.5 109 SER A O 1
ATOM 851 N N . GLU A 1 110 ? 10.148 1.697 11.297 1 91 110 GLU A N 1
ATOM 852 C CA . GLU A 1 110 ? 8.82 1.325 10.82 1 91 110 GLU A CA 1
ATOM 853 C C . GLU A 1 110 ? 7.785 2.385 11.188 1 91 110 GLU A C 1
ATOM 855 O O . GLU A 1 110 ? 6.914 2.715 10.375 1 91 110 GLU A O 1
ATOM 860 N N . GLY A 1 111 ? 7.91 2.824 12.445 1 90.19 111 GLY A N 1
ATOM 861 C CA . GLY A 1 111 ? 7 3.875 12.859 1 90.19 111 GLY A CA 1
ATOM 862 C C . GLY A 1 111 ? 7.105 5.129 12.016 1 90.19 111 GLY A C 1
ATOM 863 O O . GLY A 1 111 ? 6.09 5.711 11.625 1 90.19 111 GLY A O 1
ATOM 864 N N . LEU A 1 112 ? 8.305 5.559 11.734 1 93.88 112 LEU A N 1
ATOM 865 C CA . LEU A 1 112 ? 8.547 6.715 10.875 1 93.88 112 LEU A CA 1
ATOM 866 C C . LEU A 1 112 ? 7.996 6.473 9.477 1 93.88 112 LEU A C 1
ATOM 868 O O . LEU A 1 112 ? 7.285 7.32 8.93 1 93.88 112 LEU A O 1
ATOM 872 N N . LEU A 1 113 ? 8.227 5.312 8.922 1 94.44 113 LEU A N 1
ATOM 873 C CA . LEU A 1 113 ? 7.77 4.965 7.586 1 94.44 113 LEU A CA 1
ATOM 874 C C . LEU A 1 113 ? 6.246 4.953 7.516 1 94.44 113 LEU A C 1
ATOM 876 O O . LEU A 1 113 ? 5.66 5.465 6.562 1 94.44 113 LEU A O 1
ATOM 880 N N . ARG A 1 114 ? 5.652 4.402 8.523 1 91 114 ARG A N 1
ATOM 881 C CA . ARG A 1 114 ? 4.195 4.375 8.578 1 91 114 ARG A CA 1
ATOM 882 C C . ARG A 1 114 ? 3.619 5.785 8.578 1 91 114 ARG A C 1
ATOM 884 O O . ARG A 1 114 ? 2.656 6.066 7.863 1 91 114 ARG A O 1
ATOM 891 N N . ALA A 1 115 ? 4.215 6.645 9.344 1 90.94 115 ALA A N 1
ATOM 892 C CA . ALA A 1 115 ? 3.76 8.031 9.422 1 90.94 115 ALA A CA 1
ATOM 893 C C . ALA A 1 115 ? 3.916 8.734 8.07 1 90.94 115 ALA A C 1
ATOM 895 O O . ALA A 1 115 ? 3.021 9.469 7.645 1 90.94 115 ALA A O 1
ATOM 896 N N . LEU A 1 116 ? 4.992 8.492 7.418 1 93 116 LEU A N 1
ATOM 897 C CA . LEU A 1 116 ? 5.273 9.164 6.152 1 93 116 LEU A CA 1
ATOM 898 C C . LEU A 1 116 ? 4.379 8.617 5.039 1 93 116 LEU A C 1
ATOM 900 O O . LEU A 1 116 ? 3.918 9.367 4.184 1 93 116 LEU A O 1
ATOM 904 N N . ILE A 1 117 ? 4.113 7.289 5.09 1 91.5 117 ILE A N 1
ATOM 905 C CA . ILE A 1 117 ? 3.205 6.676 4.129 1 91.5 117 ILE A CA 1
ATOM 906 C C . ILE A 1 117 ? 1.796 7.23 4.324 1 91.5 117 ILE A C 1
ATOM 908 O O . ILE A 1 117 ? 1.117 7.574 3.355 1 91.5 117 ILE A O 1
ATOM 912 N N . ARG A 1 118 ? 1.396 7.375 5.516 1 88.88 118 ARG A N 1
ATOM 913 C CA . ARG A 1 118 ? 0.089 7.945 5.824 1 88.88 118 ARG A CA 1
ATOM 914 C C . ARG A 1 118 ? -0.017 9.375 5.312 1 88.88 118 ARG A C 1
ATOM 916 O O . ARG A 1 118 ? -1.021 9.75 4.703 1 88.88 118 ARG A O 1
ATOM 923 N N . ARG A 1 119 ? 0.954 10.141 5.535 1 90.12 119 ARG A N 1
ATOM 924 C CA . ARG A 1 119 ? 0.948 11.531 5.074 1 90.12 119 ARG A CA 1
ATOM 925 C C . ARG A 1 119 ? 0.939 11.594 3.549 1 90.12 119 ARG A C 1
ATOM 927 O O . ARG A 1 119 ? 0.319 12.492 2.967 1 90.12 119 ARG A O 1
ATOM 934 N N . SER A 1 120 ? 1.635 10.695 2.926 1 91 120 SER A N 1
ATOM 935 C CA . SER A 1 120 ? 1.686 10.641 1.468 1 91 120 SER A CA 1
ATOM 936 C C . SER A 1 120 ? 0.302 10.398 0.875 1 91 120 SER A C 1
ATOM 938 O O . SER A 1 120 ? 0.013 10.828 -0.241 1 91 120 SER A O 1
ATOM 940 N N . SER A 1 121 ? -0.589 9.711 1.608 1 85.62 121 SER A N 1
ATOM 941 C CA . SER A 1 121 ? -1.946 9.453 1.137 1 85.62 121 SER A CA 1
ATOM 942 C C . SER A 1 121 ? -2.779 10.734 1.126 1 85.62 121 SER A C 1
ATOM 944 O O . SER A 1 121 ? -3.775 10.82 0.405 1 85.62 121 SER A O 1
ATOM 946 N N . MET A 1 122 ? -2.279 11.75 1.799 1 83.31 122 MET A N 1
ATOM 947 C CA . MET A 1 122 ? -3.096 12.938 2.002 1 83.31 122 MET A CA 1
ATOM 948 C C . MET A 1 122 ? -2.508 14.133 1.258 1 83.31 122 MET A C 1
ATOM 950 O O . MET A 1 122 ? -3.229 15.078 0.919 1 83.31 122 MET A O 1
ATOM 954 N N . ASP A 1 123 ? -1.254 14.117 1.061 1 90.88 123 ASP A N 1
ATOM 955 C CA . ASP A 1 123 ? -0.54 15.297 0.57 1 90.88 123 ASP A CA 1
ATOM 956 C C . ASP A 1 123 ? 0.247 14.969 -0.697 1 90.88 123 ASP A C 1
ATOM 958 O O . ASP A 1 123 ? 1.153 14.133 -0.675 1 90.88 123 ASP A O 1
ATOM 962 N N . PRO A 1 124 ? 0.022 15.734 -1.729 1 90.19 124 PRO A N 1
ATOM 963 C CA . PRO A 1 124 ? 0.663 15.422 -3.01 1 90.19 124 PRO A CA 1
ATOM 964 C C . PRO A 1 124 ? 2.184 15.562 -2.957 1 90.19 124 PRO A C 1
ATOM 966 O O . PRO A 1 124 ? 2.895 14.859 -3.678 1 90.19 124 PRO A O 1
ATOM 969 N N . GLN A 1 125 ? 2.67 16.469 -2.158 1 92.38 125 GLN A N 1
ATOM 970 C CA . GLN A 1 125 ? 4.117 16.641 -2.092 1 92.38 125 GLN A CA 1
ATOM 971 C C . GLN A 1 125 ? 4.781 15.461 -1.392 1 92.38 125 GLN A C 1
ATOM 973 O O . GLN A 1 125 ? 5.844 14.992 -1.816 1 92.38 125 GLN A O 1
ATOM 978 N N . PHE A 1 126 ? 4.176 15.023 -0.375 1 94 126 PHE A N 1
ATOM 979 C CA . PHE A 1 126 ? 4.656 13.812 0.28 1 94 126 PHE A CA 1
ATOM 980 C C . PHE A 1 126 ? 4.555 12.609 -0.657 1 94 126 PHE A C 1
ATOM 982 O O . PHE A 1 126 ? 5.48 11.805 -0.743 1 94 126 PHE A O 1
ATOM 989 N N . ARG A 1 127 ? 3.5 12.555 -1.386 1 93.25 127 ARG A N 1
ATOM 990 C CA . ARG A 1 127 ? 3.254 11.445 -2.301 1 93.25 127 ARG A CA 1
ATOM 991 C C . ARG A 1 127 ? 4.324 11.383 -3.387 1 93.25 127 ARG A C 1
ATOM 993 O O . ARG A 1 127 ? 4.82 10.305 -3.713 1 93.25 127 ARG A O 1
ATOM 1000 N N . GLN A 1 128 ? 4.613 12.508 -3.934 1 93.94 128 GLN A N 1
ATOM 1001 C CA . GLN A 1 128 ? 5.609 12.562 -5 1 93.94 128 GLN A CA 1
ATOM 1002 C C . GLN A 1 128 ? 6.969 12.07 -4.512 1 93.94 128 GLN A C 1
ATOM 1004 O O . GLN A 1 128 ? 7.617 11.258 -5.18 1 93.94 128 GLN A O 1
ATOM 1009 N N . ARG A 1 129 ? 7.352 12.492 -3.377 1 94.12 129 ARG A N 1
ATOM 1010 C CA . ARG A 1 129 ? 8.648 12.102 -2.832 1 94.12 129 ARG A CA 1
ATOM 1011 C C . ARG A 1 129 ? 8.664 10.625 -2.467 1 94.12 129 ARG A C 1
ATOM 1013 O O . ARG A 1 129 ? 9.664 9.93 -2.691 1 94.12 129 ARG A O 1
ATOM 1020 N N . PHE A 1 130 ? 7.629 10.164 -1.956 1 93.94 130 PHE A N 1
ATOM 1021 C CA . PHE A 1 130 ? 7.5 8.75 -1.642 1 93.94 130 PHE A CA 1
ATOM 1022 C C . PHE A 1 130 ? 7.617 7.902 -2.902 1 93.94 130 PHE A C 1
ATOM 1024 O O . PHE A 1 130 ? 8.352 6.91 -2.922 1 93.94 130 PHE A O 1
ATOM 1031 N N . HIS A 1 131 ? 6.93 8.297 -3.93 1 93.75 131 HIS A N 1
ATOM 1032 C CA . HIS A 1 131 ? 6.98 7.582 -5.203 1 93.75 131 HIS A CA 1
ATOM 1033 C C . HIS A 1 131 ? 8.383 7.609 -5.793 1 93.75 131 HIS A C 1
ATOM 1035 O O . HIS A 1 131 ? 8.836 6.625 -6.383 1 93.75 131 HIS A O 1
ATOM 1041 N N . GLN A 1 132 ? 9.016 8.727 -5.594 1 95.06 132 GLN A N 1
ATOM 1042 C CA . GLN A 1 132 ? 10.375 8.828 -6.105 1 95.06 132 GLN A CA 1
ATOM 1043 C C . GLN A 1 132 ? 11.305 7.852 -5.398 1 95.06 132 GLN A C 1
ATOM 1045 O O . GLN A 1 132 ? 12.172 7.246 -6.031 1 95.06 132 GLN A O 1
ATOM 1050 N N . LEU A 1 133 ? 11.156 7.742 -4.121 1 96.81 133 LEU A N 1
ATOM 1051 C CA . LEU A 1 133 ? 11.984 6.793 -3.377 1 96.81 133 LEU A CA 1
ATOM 1052 C C . LEU A 1 133 ? 11.672 5.363 -3.801 1 96.81 133 LEU A C 1
ATOM 1054 O O . LEU A 1 133 ? 12.586 4.574 -4.047 1 96.81 133 LEU A O 1
ATOM 1058 N N . ASN A 1 134 ? 10.414 5.023 -3.914 1 96.81 134 ASN A N 1
ATOM 1059 C CA . ASN A 1 134 ? 10.031 3.699 -4.387 1 96.81 134 ASN A CA 1
ATOM 1060 C C . ASN A 1 134 ? 10.594 3.414 -5.777 1 96.81 134 ASN A C 1
ATOM 1062 O O . ASN A 1 134 ? 11.102 2.322 -6.035 1 96.81 134 ASN A O 1
ATOM 1066 N N . ALA A 1 135 ? 10.516 4.414 -6.621 1 96.81 135 ALA A N 1
ATOM 1067 C CA . ALA A 1 135 ? 11.039 4.262 -7.977 1 96.81 135 ALA A CA 1
ATOM 1068 C C . ALA A 1 135 ? 12.547 4.016 -7.953 1 96.81 135 ALA A C 1
ATOM 1070 O O . ALA A 1 135 ? 13.055 3.189 -8.711 1 96.81 135 ALA A O 1
ATOM 1071 N N . HIS A 1 136 ? 13.195 4.742 -7.105 1 98.25 136 HIS A N 1
ATOM 1072 C CA . HIS A 1 136 ? 14.641 4.59 -6.992 1 98.25 136 HIS A CA 1
ATOM 1073 C C . HIS A 1 136 ? 15.016 3.182 -6.539 1 98.25 136 HIS A C 1
ATOM 1075 O O . HIS A 1 136 ? 15.898 2.551 -7.125 1 98.25 136 HIS A O 1
ATOM 1081 N N . ILE A 1 137 ? 14.375 2.645 -5.578 1 98.44 137 ILE A N 1
ATOM 1082 C CA . ILE A 1 137 ? 14.625 1.298 -5.07 1 98.44 137 ILE A CA 1
ATOM 1083 C C . ILE A 1 137 ? 14.273 0.271 -6.145 1 98.44 137 ILE A C 1
ATOM 1085 O O . ILE A 1 137 ? 15.031 -0.675 -6.379 1 98.44 137 ILE A O 1
ATOM 1089 N N . GLY A 1 138 ? 13.141 0.471 -6.781 1 98.25 138 GLY A N 1
ATOM 1090 C CA . GLY A 1 138 ? 12.719 -0.423 -7.848 1 98.25 138 GLY A CA 1
ATOM 1091 C C . GLY A 1 138 ? 13.703 -0.475 -9 1 98.25 138 GLY A C 1
ATOM 1092 O O . GLY A 1 138 ? 13.984 -1.548 -9.539 1 98.25 138 GLY A O 1
ATOM 1093 N N . GLN A 1 139 ? 14.188 0.695 -9.367 1 97.69 139 GLN A N 1
ATOM 1094 C CA . GLN A 1 139 ? 15.172 0.771 -10.438 1 97.69 139 GLN A CA 1
ATOM 1095 C C . GLN A 1 139 ? 16.469 0.072 -10.039 1 97.69 139 GLN A C 1
ATOM 1097 O O . GLN A 1 139 ? 17.109 -0.58 -10.875 1 97.69 139 GLN A O 1
ATOM 1102 N N . ALA A 1 140 ? 16.859 0.269 -8.828 1 98.31 140 ALA A N 1
ATOM 1103 C CA . ALA A 1 140 ? 18.031 -0.423 -8.32 1 98.31 140 ALA A CA 1
ATOM 1104 C C . ALA A 1 140 ? 17.875 -1.937 -8.414 1 98.31 140 ALA A C 1
ATOM 1106 O O . ALA A 1 140 ? 18.766 -2.641 -8.875 1 98.31 140 ALA A O 1
ATOM 1107 N N . PHE A 1 141 ? 16.766 -2.459 -8.047 1 98.31 141 PHE A N 1
ATOM 1108 C CA . PHE A 1 141 ? 16.469 -3.883 -8.133 1 98.31 141 PHE A CA 1
ATOM 1109 C C . PHE A 1 141 ? 16.516 -4.359 -9.578 1 98.31 141 PHE A C 1
ATOM 1111 O O . PHE A 1 141 ? 17.172 -5.363 -9.883 1 98.31 141 PHE A O 1
ATOM 1118 N N . ALA A 1 142 ? 15.797 -3.6 -10.438 1 97.44 142 ALA A N 1
ATOM 1119 C CA . ALA A 1 142 ? 15.742 -3.977 -11.844 1 97.44 142 ALA A CA 1
ATOM 1120 C C . ALA A 1 142 ? 17.141 -4.023 -12.453 1 97.44 142 ALA A C 1
ATOM 1122 O O . A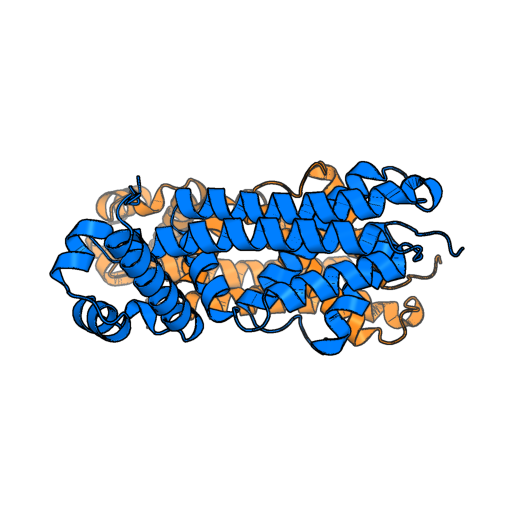LA A 1 142 ? 17.438 -4.887 -13.281 1 97.44 142 ALA A O 1
ATOM 1123 N N . SER A 1 143 ? 17.984 -3.084 -12.008 1 96.19 143 SER A N 1
ATOM 1124 C CA . SER A 1 143 ? 19.359 -3.049 -12.523 1 96.19 143 SER A CA 1
ATOM 1125 C C . SER A 1 143 ? 20.125 -4.305 -12.133 1 96.19 143 SER A C 1
ATOM 1127 O O . SER A 1 143 ? 20.891 -4.84 -12.93 1 96.19 143 SER A O 1
ATOM 1129 N N . ILE A 1 144 ? 19.938 -4.801 -10.961 1 95.75 144 ILE A N 1
ATOM 1130 C CA . ILE A 1 144 ? 20.562 -6.031 -10.492 1 95.75 144 ILE A CA 1
ATOM 1131 C C . ILE A 1 144 ? 20.062 -7.211 -11.32 1 95.75 144 ILE A C 1
ATOM 1133 O O . ILE A 1 144 ? 20.859 -8.016 -11.812 1 95.75 144 ILE A O 1
ATOM 1137 N N . VAL A 1 145 ? 18.766 -7.316 -11.516 1 96.56 145 VAL A N 1
ATOM 1138 C CA . VAL A 1 145 ? 18.156 -8.414 -12.25 1 96.56 145 VAL A CA 1
ATOM 1139 C C . VAL A 1 145 ? 18.672 -8.43 -13.688 1 96.56 145 VAL A C 1
ATOM 1141 O O . VAL A 1 145 ? 19.094 -9.477 -14.188 1 96.56 145 VAL A O 1
ATOM 1144 N N . LEU A 1 146 ? 18.703 -7.266 -14.281 1 95.31 146 LEU A N 1
ATOM 1145 C CA . LEU A 1 146 ? 19.016 -7.176 -15.703 1 95.31 146 LEU A CA 1
ATOM 1146 C C . LEU A 1 146 ? 20.516 -7.312 -15.938 1 95.31 146 LEU A C 1
ATOM 1148 O O . LEU A 1 146 ? 20.953 -7.551 -17.062 1 95.31 146 LEU A O 1
ATOM 1152 N N . SER A 1 147 ? 21.344 -7.16 -14.938 1 93.38 147 SER A N 1
ATOM 1153 C CA . SER A 1 147 ? 22.766 -7.453 -15.047 1 93.38 147 SER A CA 1
ATOM 1154 C C . SER A 1 147 ? 23.016 -8.945 -15.234 1 93.38 147 SER A C 1
ATOM 1156 O O . SER A 1 147 ? 24.109 -9.359 -15.625 1 93.38 147 SER A O 1
ATOM 1158 N N . HIS A 1 148 ? 22.016 -9.758 -14.977 1 93.25 148 HIS A N 1
ATOM 1159 C CA . HIS A 1 148 ? 22.062 -11.195 -15.203 1 93.25 148 HIS A CA 1
ATOM 1160 C C . HIS A 1 148 ? 21.141 -11.594 -16.359 1 93.25 148 HIS A C 1
ATOM 1162 O O . HIS A 1 148 ? 20.5 -12.641 -16.312 1 93.25 148 HIS A O 1
ATOM 1168 N N . ARG A 1 149 ? 21.047 -10.82 -17.344 1 91.06 149 ARG A N 1
ATOM 1169 C CA . ARG A 1 149 ? 20.094 -10.984 -18.438 1 91.06 149 ARG A CA 1
ATOM 1170 C C . ARG A 1 149 ? 20.188 -12.375 -19.047 1 91.06 149 ARG A C 1
ATOM 1172 O O . ARG A 1 149 ? 19.188 -12.969 -19.422 1 91.06 149 ARG A O 1
ATOM 1179 N N . ASP A 1 150 ? 21.344 -12.953 -19.141 1 90.69 150 ASP A N 1
ATOM 1180 C CA . ASP A 1 150 ? 21.594 -14.227 -19.812 1 90.69 150 ASP A CA 1
ATOM 1181 C C . ASP A 1 150 ? 20.969 -15.383 -19.016 1 90.69 150 ASP A C 1
ATOM 1183 O O . ASP A 1 150 ? 20.734 -16.453 -19.562 1 90.69 150 ASP A O 1
ATOM 1187 N N . SER A 1 151 ? 20.719 -15.125 -17.734 1 90.25 151 SER A N 1
ATOM 1188 C CA . SER A 1 151 ? 20.156 -16.156 -16.875 1 90.25 151 SER A CA 1
ATOM 1189 C C . SER A 1 151 ? 18.641 -16.109 -16.859 1 90.25 151 SER A C 1
ATOM 1191 O O . SER A 1 151 ? 17.984 -16.953 -16.25 1 90.25 151 SER A O 1
ATOM 1193 N N . LEU A 1 152 ? 18.031 -15.07 -17.547 1 93.94 152 LEU A N 1
ATOM 1194 C CA . LEU A 1 152 ? 16.594 -14.883 -17.5 1 93.94 152 LEU A CA 1
ATOM 1195 C C . LEU A 1 152 ? 15.914 -15.57 -18.672 1 93.94 152 LEU A C 1
ATOM 1197 O O . LEU A 1 152 ? 16.328 -15.391 -19.828 1 93.94 152 LEU A O 1
ATOM 1201 N N . GLN A 1 153 ? 14.914 -16.328 -18.375 1 92.94 153 GLN A N 1
ATOM 1202 C CA . GLN A 1 153 ? 14.219 -17.062 -19.422 1 92.94 153 GLN A CA 1
ATOM 1203 C C . GLN A 1 153 ? 12.828 -16.484 -19.672 1 92.94 153 GLN A C 1
ATOM 1205 O O . GLN A 1 153 ? 12.109 -16.922 -20.562 1 92.94 153 GLN A O 1
ATOM 1210 N N . HIS A 1 154 ? 12.375 -15.516 -18.875 1 94.12 154 HIS A N 1
ATOM 1211 C CA . HIS A 1 154 ? 11.102 -14.852 -19.141 1 94.12 154 HIS A CA 1
ATOM 1212 C C . HIS A 1 154 ? 11.086 -14.211 -20.531 1 94.12 154 HIS A C 1
ATOM 1214 O O . HIS A 1 154 ? 12.078 -13.609 -20.938 1 94.12 154 HIS A O 1
ATOM 1220 N N . PRO A 1 155 ? 9.992 -14.281 -21.25 1 92.56 155 PRO A N 1
ATOM 1221 C CA . PRO A 1 155 ? 9.945 -13.773 -22.625 1 92.56 155 PRO A CA 1
ATOM 1222 C C . PRO A 1 155 ? 10.125 -12.258 -22.703 1 92.56 155 PRO A C 1
ATOM 1224 O O . PRO A 1 155 ? 10.562 -11.742 -23.734 1 92.56 155 PRO A O 1
ATOM 1227 N N . ALA A 1 156 ? 9.781 -11.5 -21.688 1 95 156 ALA A N 1
ATOM 1228 C CA . ALA A 1 156 ? 9.938 -10.047 -21.609 1 95 156 ALA A CA 1
ATOM 1229 C C . ALA A 1 156 ? 10.695 -9.648 -20.344 1 95 156 ALA A C 1
ATOM 1231 O O . ALA A 1 156 ? 10.117 -9.086 -19.422 1 95 156 ALA A O 1
ATOM 1232 N N . PRO A 1 157 ? 12.031 -9.867 -20.375 1 95.69 157 PRO A N 1
ATOM 1233 C CA . PRO A 1 157 ? 12.812 -9.742 -19.141 1 95.69 157 PRO A CA 1
ATOM 1234 C C . PRO A 1 157 ? 12.758 -8.336 -18.547 1 95.69 157 PRO A C 1
ATOM 1236 O O . PRO A 1 157 ? 12.734 -8.188 -17.328 1 95.69 157 PRO A O 1
ATOM 1239 N N . GLU A 1 158 ? 12.758 -7.258 -19.375 1 96.88 158 GLU A N 1
ATOM 1240 C CA . GLU A 1 158 ? 12.719 -5.895 -18.859 1 96.88 158 GLU A CA 1
ATOM 1241 C C . GLU A 1 158 ? 11.398 -5.605 -18.156 1 96.88 158 GLU A C 1
ATOM 1243 O O . GLU A 1 158 ? 11.383 -5.066 -17.047 1 96.88 158 GLU A O 1
ATOM 1248 N N . GLN A 1 159 ? 10.297 -5.977 -18.781 1 97.19 159 GLN A N 1
ATOM 1249 C CA . GLN A 1 159 ? 8.977 -5.812 -18.172 1 97.19 159 GLN A CA 1
ATOM 1250 C C . GLN A 1 159 ? 8.844 -6.656 -16.906 1 97.19 159 GLN A C 1
ATOM 1252 O O . GLN A 1 159 ? 8.273 -6.203 -15.914 1 97.19 159 GLN A O 1
ATOM 1257 N N . ALA A 1 160 ? 9.398 -7.855 -16.953 1 97.12 160 ALA A N 1
ATOM 1258 C CA . ALA A 1 160 ? 9.312 -8.766 -15.812 1 97.12 160 ALA A CA 1
ATOM 1259 C C . ALA A 1 160 ? 10.102 -8.219 -14.625 1 97.12 160 ALA A C 1
ATOM 1261 O O . ALA A 1 160 ? 9.648 -8.305 -13.484 1 97.12 160 ALA A O 1
ATOM 1262 N N . ALA A 1 161 ? 11.273 -7.648 -14.906 1 97.94 161 ALA A N 1
ATOM 1263 C CA . ALA A 1 161 ? 12.07 -7.035 -13.852 1 97.94 161 ALA A CA 1
ATOM 1264 C C . ALA A 1 161 ? 11.344 -5.848 -13.227 1 97.94 161 ALA A C 1
ATOM 1266 O O . ALA A 1 161 ? 11.328 -5.691 -12 1 97.94 161 ALA A O 1
ATOM 1267 N N . ASP A 1 162 ? 10.742 -5.105 -14.055 1 98.31 162 ASP A N 1
ATOM 1268 C CA . ASP A 1 162 ? 9.984 -3.939 -13.609 1 98.31 162 ASP A CA 1
ATOM 1269 C C . ASP A 1 162 ? 8.789 -4.355 -12.75 1 98.31 162 ASP A C 1
ATOM 1271 O O . ASP A 1 162 ? 8.57 -3.807 -11.672 1 98.31 162 ASP A O 1
ATOM 1275 N N . LEU A 1 163 ? 8.031 -5.352 -13.188 1 98.25 163 LEU A N 1
ATOM 1276 C CA . LEU A 1 163 ? 6.887 -5.848 -12.422 1 98.25 163 LEU A CA 1
ATOM 1277 C C . LEU A 1 163 ? 7.336 -6.449 -11.094 1 98.25 163 LEU A C 1
ATOM 1279 O O . LEU A 1 163 ? 6.715 -6.207 -10.062 1 98.25 163 LEU A O 1
ATOM 1283 N N . SER A 1 164 ? 8.43 -7.18 -11.102 1 98.31 164 SER A N 1
ATOM 1284 C CA . SER A 1 164 ? 8.977 -7.754 -9.875 1 98.31 164 SER A CA 1
ATOM 1285 C C . SER A 1 164 ? 9.297 -6.668 -8.852 1 98.31 164 SER A C 1
ATOM 1287 O O . SER A 1 164 ? 8.992 -6.816 -7.664 1 98.31 164 SER A O 1
ATOM 1289 N N . ALA A 1 165 ? 9.883 -5.582 -9.367 1 98.44 165 ALA A N 1
ATOM 1290 C CA . ALA A 1 165 ? 10.227 -4.465 -8.492 1 98.44 165 ALA A CA 1
ATOM 1291 C C . ALA A 1 165 ? 8.977 -3.883 -7.832 1 98.44 165 ALA A C 1
ATOM 1293 O O . ALA A 1 165 ? 8.961 -3.631 -6.625 1 98.44 165 ALA A O 1
ATOM 1294 N N . HIS A 1 166 ? 7.949 -3.678 -8.578 1 98 166 HIS A N 1
ATOM 1295 C CA . HIS A 1 166 ? 6.715 -3.104 -8.062 1 98 166 HIS A CA 1
ATOM 1296 C C . HIS A 1 166 ? 6.035 -4.051 -7.078 1 98 166 HIS A C 1
ATOM 1298 O O . HIS A 1 166 ? 5.508 -3.615 -6.055 1 98 166 HIS A O 1
ATOM 1304 N N . MET A 1 167 ? 6.086 -5.324 -7.363 1 98.12 167 MET A N 1
ATOM 1305 C CA . MET A 1 167 ? 5.512 -6.312 -6.457 1 98.12 167 MET A CA 1
ATOM 1306 C C . MET A 1 167 ? 6.293 -6.371 -5.148 1 98.12 167 MET A C 1
ATOM 1308 O O . MET A 1 167 ? 5.703 -6.434 -4.07 1 98.12 167 MET A O 1
ATOM 1312 N N . LEU A 1 168 ? 7.594 -6.344 -5.262 1 98.19 168 LEU A N 1
ATOM 1313 C CA . LEU A 1 168 ? 8.43 -6.336 -4.062 1 98.19 168 LEU A CA 1
ATOM 1314 C C . LEU A 1 168 ? 8.148 -5.102 -3.211 1 98.19 168 LEU A C 1
ATOM 1316 O O . LEU A 1 168 ? 7.941 -5.215 -2.002 1 98.19 168 LEU A O 1
ATOM 1320 N N . LEU A 1 169 ? 8.094 -3.955 -3.867 1 97.5 169 LEU A N 1
ATOM 1321 C CA . LEU A 1 169 ? 7.898 -2.705 -3.141 1 97.5 169 LEU A CA 1
ATOM 1322 C C . LEU A 1 169 ? 6.504 -2.641 -2.531 1 97.5 169 LEU A C 1
ATOM 1324 O O . LEU A 1 169 ? 6.34 -2.201 -1.39 1 97.5 169 LEU A O 1
ATOM 1328 N N . SER A 1 170 ? 5.496 -3.1 -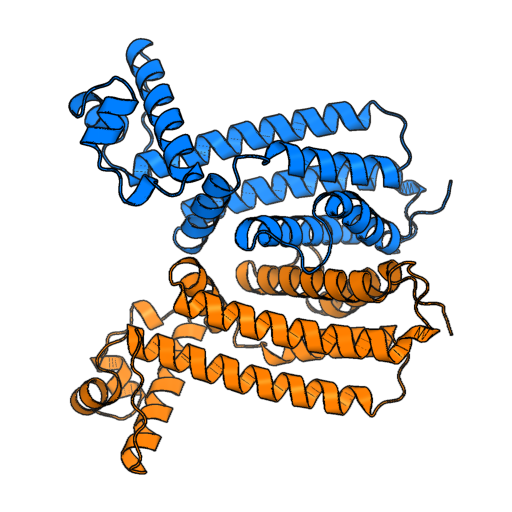3.285 1 96.88 170 SER A N 1
ATOM 1329 C CA . SER A 1 170 ? 4.145 -3.117 -2.732 1 96.88 170 SER A CA 1
ATOM 1330 C C . SER A 1 170 ? 4.051 -4.059 -1.535 1 96.88 170 SER A C 1
ATOM 1332 O O . SER A 1 170 ? 3.41 -3.73 -0.533 1 96.88 170 SER A O 1
ATOM 1334 N N . GLY A 1 171 ? 4.691 -5.16 -1.608 1 97.19 171 GLY A N 1
ATOM 1335 C CA . GLY A 1 171 ? 4.73 -6.094 -0.492 1 97.19 171 GLY A CA 1
ATOM 1336 C C . GLY A 1 171 ? 5.449 -5.535 0.723 1 97.19 171 GLY A C 1
ATOM 1337 O O . GLY A 1 171 ? 4.992 -5.711 1.854 1 97.19 171 GLY A O 1
ATOM 1338 N N . LEU A 1 172 ? 6.543 -4.863 0.517 1 96.75 172 LEU A N 1
ATOM 1339 C CA . LEU A 1 172 ? 7.32 -4.309 1.62 1 96.75 172 LEU A CA 1
ATOM 1340 C C . LEU A 1 172 ? 6.598 -3.127 2.256 1 96.75 172 LEU A C 1
ATOM 1342 O O . LEU A 1 172 ? 6.652 -2.941 3.473 1 96.75 172 LEU A O 1
ATOM 1346 N N . ASN A 1 173 ? 5.973 -2.309 1.427 1 95.56 173 ASN A N 1
ATOM 1347 C CA . ASN A 1 173 ? 5.133 -1.252 1.983 1 95.56 173 ASN A CA 1
ATOM 1348 C C . ASN A 1 173 ? 3.996 -1.822 2.826 1 95.56 173 ASN A C 1
ATOM 1350 O O . ASN A 1 173 ? 3.695 -1.303 3.902 1 95.56 173 ASN A O 1
ATOM 1354 N N . TYR A 1 174 ? 3.414 -2.838 2.328 1 94.5 174 TYR A N 1
ATOM 1355 C CA . TYR A 1 174 ? 2.367 -3.514 3.088 1 94.5 174 TYR A CA 1
ATOM 1356 C C . TYR A 1 174 ? 2.91 -4.047 4.41 1 94.5 174 TYR A C 1
ATOM 1358 O O . TYR A 1 174 ? 2.289 -3.867 5.457 1 94.5 174 TYR A O 1
ATOM 1366 N N . LEU A 1 175 ? 4.023 -4.68 4.359 1 94.94 175 LEU A N 1
ATOM 1367 C CA . LEU A 1 175 ? 4.68 -5.184 5.559 1 94.94 175 LEU A CA 1
ATOM 1368 C C . LEU A 1 175 ? 4.883 -4.066 6.578 1 94.94 175 LEU A C 1
ATOM 1370 O O . LEU A 1 175 ? 4.629 -4.258 7.77 1 94.94 175 LEU A O 1
ATOM 1374 N N . THR A 1 176 ? 5.281 -2.941 6.094 1 93.38 176 THR A N 1
ATOM 1375 C CA . THR A 1 176 ? 5.496 -1.793 6.965 1 93.38 176 THR A CA 1
ATOM 1376 C C . THR A 1 176 ? 4.188 -1.347 7.605 1 93.38 176 THR A C 1
ATOM 1378 O O . THR A 1 176 ? 4.137 -1.078 8.805 1 93.38 176 THR A O 1
ATOM 1381 N N . MET A 1 177 ? 3.146 -1.297 6.871 1 90.75 177 MET A N 1
ATOM 1382 C CA . MET A 1 177 ? 1.863 -0.76 7.312 1 90.75 177 MET A CA 1
ATOM 1383 C C . MET A 1 177 ? 1.17 -1.727 8.266 1 90.75 177 MET A C 1
ATOM 1385 O O . MET A 1 177 ? 0.584 -1.307 9.266 1 90.75 177 MET A O 1
ATOM 1389 N N . VAL A 1 178 ? 1.315 -3.025 8.023 1 90.44 178 VAL A N 1
ATOM 1390 C CA . VAL A 1 178 ? 0.522 -4.016 8.742 1 90.44 178 VAL A CA 1
ATOM 1391 C C . VAL A 1 178 ? 1.389 -4.711 9.789 1 90.44 178 VAL A C 1
ATOM 1393 O O . VAL A 1 178 ? 0.883 -5.168 10.82 1 90.44 178 VAL A O 1
ATOM 1396 N N . GLY A 1 179 ? 2.654 -4.832 9.5 1 91.12 179 GLY A N 1
ATOM 1397 C CA . GLY A 1 179 ? 3.57 -5.453 10.445 1 91.12 179 GLY A CA 1
ATOM 1398 C C . GLY A 1 179 ? 3.838 -6.914 10.141 1 91.12 179 GLY A C 1
ATOM 1399 O O . GLY A 1 179 ? 4.719 -7.527 10.742 1 91.12 179 GLY A O 1
ATOM 1400 N N . SER A 1 180 ? 3.055 -7.461 9.188 1 93.75 180 SER A N 1
ATOM 1401 C CA . SER A 1 180 ? 3.236 -8.852 8.797 1 93.75 180 SER A CA 1
ATOM 1402 C C . SER A 1 180 ? 2.879 -9.07 7.332 1 93.75 180 SER A C 1
ATOM 1404 O O . SER A 1 180 ? 2.186 -8.25 6.73 1 93.75 180 SER A O 1
ATOM 1406 N N . LEU A 1 181 ? 3.441 -10.047 6.766 1 95.19 181 LEU A N 1
ATOM 1407 C CA . LEU A 1 181 ? 3.029 -10.562 5.465 1 95.19 181 LEU A CA 1
ATOM 1408 C C . LEU A 1 181 ? 2.387 -11.938 5.602 1 95.19 181 LEU A C 1
ATOM 1410 O O . LEU A 1 181 ? 3.018 -12.953 5.305 1 95.19 181 LEU A O 1
ATOM 1414 N N . GLY A 1 182 ? 1.199 -11.844 6.145 1 94.94 182 GLY A N 1
ATOM 1415 C CA . GLY A 1 182 ? 0.494 -13.078 6.438 1 94.94 182 GLY A CA 1
ATOM 1416 C C . GLY A 1 182 ? 1.148 -13.891 7.539 1 94.94 182 GLY A C 1
ATOM 1417 O O . GLY A 1 182 ? 1.495 -13.352 8.594 1 94.94 182 GLY A O 1
ATOM 1418 N N . THR A 1 183 ? 1.239 -15.195 7.293 1 95.88 183 THR A N 1
ATOM 1419 C CA . THR A 1 183 ? 1.759 -16.109 8.297 1 95.88 183 THR A CA 1
ATOM 1420 C C . THR A 1 183 ? 3.256 -16.328 8.109 1 95.88 183 THR A C 1
ATOM 1422 O O . THR A 1 183 ? 3.877 -17.094 8.852 1 95.88 183 THR A O 1
ATOM 1425 N N . THR A 1 184 ? 3.859 -15.703 7.117 1 97.25 184 THR A N 1
ATOM 1426 C CA . THR A 1 184 ? 5.281 -15.891 6.848 1 97.25 184 THR A CA 1
ATOM 1427 C C . THR A 1 184 ? 6.129 -15.25 7.945 1 97.25 184 THR A C 1
ATOM 1429 O O . THR A 1 184 ? 6.02 -14.047 8.195 1 97.25 184 THR A O 1
ATOM 1432 N N . PRO A 1 185 ? 6.949 -16.062 8.617 1 96.5 185 PRO A N 1
ATOM 1433 C CA . PRO A 1 185 ? 7.84 -15.453 9.609 1 96.5 185 PRO A CA 1
ATOM 1434 C C . PRO A 1 185 ? 8.742 -14.375 9.016 1 96.5 185 PRO A C 1
ATOM 1436 O O . PRO A 1 185 ? 9.219 -14.516 7.883 1 96.5 185 PRO A O 1
ATOM 1439 N N . ARG A 1 186 ? 8.953 -13.359 9.812 1 94.38 186 ARG A N 1
ATOM 1440 C CA . ARG A 1 186 ? 9.695 -12.188 9.359 1 94.38 186 ARG A CA 1
ATOM 1441 C C . ARG A 1 186 ? 11.055 -12.586 8.797 1 94.38 186 ARG A C 1
ATOM 1443 O O . ARG A 1 186 ? 11.492 -12.039 7.777 1 94.38 186 ARG A O 1
ATOM 1450 N N . GLU A 1 187 ? 11.727 -13.523 9.422 1 94.94 187 GLU A N 1
ATOM 1451 C CA . GLU A 1 187 ? 13.078 -13.922 9.039 1 94.94 187 GLU A CA 1
ATOM 1452 C C . GLU A 1 187 ? 13.078 -14.633 7.691 1 94.94 187 GLU A C 1
ATOM 1454 O O . GLU A 1 187 ? 14.125 -14.734 7.039 1 94.94 187 GLU A O 1
ATOM 1459 N N . HIS A 1 188 ? 11.898 -15.125 7.227 1 96.5 188 HIS A N 1
ATOM 1460 C CA . HIS A 1 188 ? 11.82 -15.883 5.98 1 96.5 188 HIS A CA 1
ATOM 1461 C C . HIS A 1 188 ? 11.359 -15 4.828 1 96.5 188 HIS A C 1
ATOM 1463 O O . HIS A 1 188 ? 11.438 -15.398 3.664 1 96.5 188 HIS A O 1
ATOM 1469 N N . ILE A 1 189 ? 10.938 -13.82 5.113 1 97.25 189 ILE A N 1
ATOM 1470 C CA . ILE A 1 189 ? 10.312 -12.953 4.121 1 97.25 189 ILE A CA 1
ATOM 1471 C C . ILE A 1 189 ? 11.289 -12.68 2.982 1 97.25 189 ILE A C 1
ATOM 1473 O O . ILE A 1 189 ? 10.961 -12.875 1.81 1 97.25 189 ILE A O 1
ATOM 1477 N N . PRO A 1 190 ? 12.578 -12.273 3.277 1 97.5 190 PRO A N 1
ATOM 1478 C CA . PRO A 1 190 ? 13.477 -11.984 2.154 1 97.5 190 PRO A CA 1
ATOM 1479 C C . PRO A 1 190 ? 13.711 -13.195 1.261 1 97.5 190 PRO A C 1
ATOM 1481 O O . PRO A 1 190 ? 13.711 -13.078 0.033 1 97.5 190 PRO A O 1
ATOM 1484 N N . GLY A 1 191 ? 13.891 -14.344 1.866 1 96.88 191 GLY A N 1
ATOM 1485 C CA . GLY A 1 191 ? 14.086 -15.562 1.101 1 96.88 191 GLY A CA 1
ATOM 1486 C C . GLY A 1 191 ? 12.883 -15.938 0.262 1 96.88 191 GLY A C 1
ATOM 1487 O O . GLY A 1 191 ? 13.023 -16.328 -0.901 1 96.88 191 GLY A O 1
ATOM 1488 N N . GLU A 1 192 ? 11.672 -15.836 0.829 1 97.31 192 GLU A N 1
ATOM 1489 C CA . GLU A 1 192 ? 10.453 -16.203 0.12 1 97.31 192 GLU A CA 1
ATOM 1490 C C . GLU A 1 192 ? 10.148 -15.211 -1.004 1 97.31 192 GLU A C 1
ATOM 1492 O O . GLU A 1 192 ? 9.703 -15.602 -2.082 1 97.31 192 GLU A O 1
ATOM 1497 N N . LEU A 1 193 ? 10.398 -13.914 -0.779 1 98 193 LEU A N 1
ATOM 1498 C CA . LEU A 1 193 ? 10.195 -12.922 -1.831 1 98 193 LEU A CA 1
ATOM 1499 C C . LEU A 1 193 ? 11.18 -13.133 -2.973 1 98 193 LEU A C 1
ATOM 1501 O O . LEU A 1 193 ? 10.828 -12.969 -4.145 1 98 193 LEU A O 1
ATOM 1505 N N . SER A 1 194 ? 12.43 -13.461 -2.598 1 97.19 194 SER A N 1
ATOM 1506 C CA . SER A 1 194 ? 13.414 -13.789 -3.623 1 97.19 194 SER A CA 1
ATOM 1507 C C . SER A 1 194 ? 12.969 -14.984 -4.453 1 97.19 194 SER A C 1
ATOM 1509 O O . SER A 1 194 ? 13.039 -14.961 -5.684 1 97.19 194 SER A O 1
ATOM 1511 N N . ARG A 1 195 ? 12.508 -16.062 -3.773 1 95.56 195 ARG A N 1
ATOM 1512 C CA . ARG A 1 195 ? 12.008 -17.234 -4.469 1 95.56 195 ARG A CA 1
ATOM 1513 C C . ARG A 1 195 ? 10.852 -16.875 -5.402 1 95.56 195 ARG A C 1
ATOM 1515 O O . ARG A 1 195 ? 10.797 -17.344 -6.543 1 95.56 195 ARG A O 1
ATOM 1522 N N . LEU A 1 196 ? 9.953 -16.031 -4.949 1 96.81 196 LEU A N 1
ATOM 1523 C CA . LEU A 1 196 ? 8.789 -15.586 -5.711 1 96.81 196 LEU A CA 1
ATOM 1524 C C . LEU A 1 196 ? 9.219 -14.906 -7.008 1 96.81 196 LEU A C 1
ATOM 1526 O O . LEU A 1 196 ? 8.805 -15.32 -8.094 1 96.81 196 LEU A O 1
ATOM 1530 N N . VAL A 1 197 ? 10.133 -13.914 -6.898 1 97.12 197 VAL A N 1
ATOM 1531 C CA . VAL A 1 197 ? 10.461 -13.133 -8.086 1 97.12 197 VAL A CA 1
ATOM 1532 C C . VAL A 1 197 ? 11.414 -13.922 -8.977 1 97.12 197 VAL A C 1
ATOM 1534 O O . VAL A 1 197 ? 11.344 -13.828 -10.203 1 97.12 197 VAL A O 1
ATOM 1537 N N . CYS A 1 198 ? 12.312 -14.758 -8.43 1 95.5 198 CYS A N 1
ATOM 1538 C CA . CYS A 1 198 ? 13.281 -15.492 -9.242 1 95.5 198 CYS A CA 1
ATOM 1539 C C . CYS A 1 198 ? 12.594 -16.609 -10.023 1 95.5 198 CYS A C 1
ATOM 1541 O O . CYS A 1 198 ? 12.984 -16.906 -11.156 1 95.5 198 CYS A O 1
ATOM 1543 N N . ASN A 1 199 ? 11.594 -17.234 -9.406 1 94.38 199 ASN A N 1
ATOM 1544 C CA . ASN A 1 199 ? 10.836 -18.219 -10.164 1 94.38 199 ASN A CA 1
ATOM 1545 C C . ASN A 1 199 ? 10.055 -17.578 -11.305 1 94.38 199 ASN A C 1
ATOM 1547 O O . ASN A 1 199 ? 9.992 -18.125 -12.406 1 94.38 199 ASN A O 1
ATOM 1551 N N . TYR A 1 200 ? 9.453 -16.422 -11.07 1 96 200 TYR A N 1
ATOM 1552 C CA . TYR A 1 200 ? 8.727 -15.68 -12.094 1 96 200 TYR A CA 1
ATOM 1553 C C . TYR A 1 200 ? 9.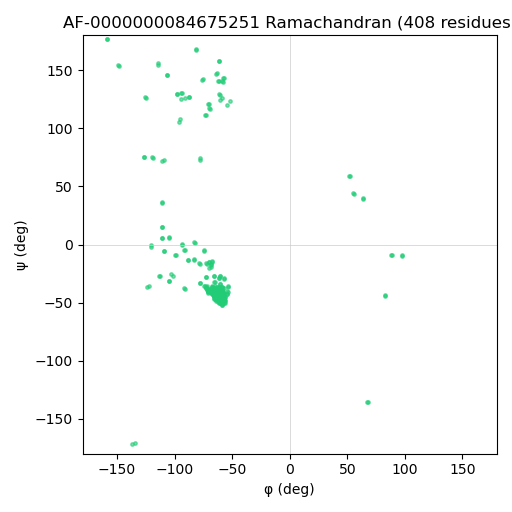648 -15.312 -13.25 1 96 200 TYR A C 1
ATOM 1555 O O . TYR A 1 200 ? 9.258 -15.414 -14.414 1 96 200 TYR A O 1
ATOM 1563 N N . LEU A 1 201 ? 10.898 -14.883 -12.859 1 93.31 201 LEU A N 1
ATOM 1564 C CA . LEU A 1 201 ? 11.883 -14.477 -13.859 1 93.31 201 LEU A CA 1
ATOM 1565 C C . LEU A 1 201 ? 12.461 -15.695 -14.57 1 93.31 201 LEU A C 1
ATOM 1567 O O . LEU A 1 201 ? 13.148 -15.555 -15.586 1 93.31 201 LEU A O 1
ATOM 1571 N N . GLN A 1 202 ? 12.094 -16.922 -14.133 1 82.81 202 GLN A N 1
ATOM 1572 C CA . GLN A 1 202 ? 12.57 -18.188 -14.672 1 82.81 202 GLN A CA 1
ATOM 1573 C C . GLN A 1 202 ? 14.094 -18.234 -14.727 1 82.81 202 GLN A C 1
ATOM 1575 O O . GLN A 1 202 ? 14.68 -18.469 -15.789 1 82.81 202 GLN A O 1
ATOM 1580 N N . VAL A 1 203 ? 14.586 -18.078 -13.617 1 80.38 203 VAL A N 1
ATOM 1581 C CA . VAL A 1 203 ? 16.047 -18.047 -13.516 1 80.38 203 VAL A CA 1
ATOM 1582 C C . VAL A 1 203 ? 16.609 -19.453 -13.719 1 80.38 203 VAL A C 1
ATOM 1584 O O . VAL A 1 203 ? 16.172 -20.406 -13.07 1 80.38 203 VAL A O 1
ATOM 1587 N N . SER A 1 204 ? 17.312 -19.656 -14.836 1 68 204 SER A N 1
ATOM 1588 C CA . SER A 1 204 ? 17.984 -20.922 -15.125 1 68 204 SER A CA 1
ATOM 1589 C C . SER A 1 204 ? 19 -21.266 -14.047 1 68 204 SER A C 1
ATOM 1591 O O . SER A 1 204 ? 19.703 -20.375 -13.547 1 68 204 SER A O 1
ATOM 1593 N N . PRO A 1 205 ? 18.828 -22.594 -13.461 1 52.69 205 PRO A N 1
ATOM 1594 C CA . PRO A 1 205 ? 19.891 -22.984 -12.531 1 52.69 205 PRO A CA 1
ATOM 1595 C C . PRO A 1 205 ? 21.281 -22.875 -13.148 1 52.69 205 PRO A C 1
ATOM 1597 O O . PRO A 1 205 ? 21.453 -23.078 -14.352 1 52.69 205 PRO A O 1
ATOM 1600 N N . ARG A 1 206 ? 22.156 -22.141 -12.672 1 46 206 ARG A N 1
ATOM 1601 C CA . ARG A 1 206 ? 23.531 -22.328 -13.141 1 46 206 ARG A CA 1
ATOM 1602 C C . ARG A 1 206 ? 24 -23.75 -12.844 1 46 206 ARG A C 1
ATOM 1604 O O . ARG A 1 206 ? 23.609 -24.344 -11.844 1 46 206 ARG A O 1
ATOM 1611 N N . MET B 1 1 ? -17.219 6.516 17.312 1 66.38 1 MET B N 1
ATOM 1612 C CA . MET B 1 1 ? -17.828 5.383 16.625 1 66.38 1 MET B CA 1
ATOM 1613 C C . MET B 1 1 ? -18.938 5.844 15.688 1 66.38 1 MET B C 1
ATOM 1615 O O . MET B 1 1 ? -19.703 6.742 16.016 1 66.38 1 MET B O 1
ATOM 1619 N N . TYR B 1 2 ? -18.672 5.445 14.422 1 78.5 2 TYR B N 1
ATOM 1620 C CA . TYR B 1 2 ? -19.688 5.875 13.469 1 78.5 2 TYR B CA 1
ATOM 1621 C C . TYR B 1 2 ? -21 5.117 13.688 1 78.5 2 TYR B C 1
ATOM 1623 O O . TYR B 1 2 ? -21 3.895 13.844 1 78.5 2 TYR B O 1
ATOM 1631 N N . SER B 1 3 ? -22.031 5.828 14.023 1 75.75 3 SER B N 1
ATOM 1632 C CA . SER B 1 3 ? -23.359 5.246 14.188 1 75.75 3 SER B CA 1
ATOM 1633 C C . SER B 1 3 ? -24.188 5.391 12.922 1 75.75 3 SER B C 1
ATOM 1635 O O . SER B 1 3 ? -24.531 6.508 12.523 1 75.75 3 SER B O 1
ATOM 1637 N N . ILE B 1 4 ? -24.422 4.355 12.211 1 77.56 4 ILE B N 1
ATOM 1638 C CA . ILE B 1 4 ? -25.188 4.383 10.969 1 77.56 4 ILE B CA 1
ATOM 1639 C C . ILE B 1 4 ? -26.641 4.051 11.258 1 77.56 4 ILE B C 1
ATOM 1641 O O . ILE B 1 4 ? -26.953 3.057 11.922 1 77.56 4 ILE B O 1
ATOM 1645 N N . ALA B 1 5 ? -27.484 4.91 10.844 1 75.25 5 ALA B N 1
ATOM 1646 C CA . ALA B 1 5 ? -28.906 4.672 11.023 1 75.25 5 ALA B CA 1
ATOM 1647 C C . ALA B 1 5 ? -29.344 3.408 10.281 1 75.25 5 ALA B C 1
ATOM 1649 O O . ALA B 1 5 ? -28.797 3.076 9.227 1 75.25 5 ALA B O 1
ATOM 1650 N N . SER B 1 6 ? -30.203 2.689 10.898 1 84.12 6 SER B N 1
ATOM 1651 C CA . SER B 1 6 ? -30.844 1.538 10.273 1 84.12 6 SER B CA 1
ATOM 1652 C C . SER B 1 6 ? -32.344 1.708 10.211 1 84.12 6 SER B C 1
ATOM 1654 O O . SER B 1 6 ? -33.094 1.039 10.938 1 84.12 6 SER B O 1
ATOM 1656 N N . PRO B 1 7 ? -32.688 2.535 9.289 1 85.06 7 PRO B N 1
ATOM 1657 C CA . PRO B 1 7 ? -34.125 2.814 9.227 1 85.06 7 PRO B CA 1
ATOM 1658 C C . PRO B 1 7 ? -34.969 1.583 8.859 1 85.06 7 PRO B C 1
ATOM 1660 O O . PRO B 1 7 ? -34.531 0.756 8.062 1 85.06 7 PRO B O 1
ATOM 1663 N N . THR B 1 8 ? -36.125 1.547 9.398 1 86.69 8 THR B N 1
ATOM 1664 C CA . THR B 1 8 ? -37.031 0.42 9.156 1 86.69 8 THR B CA 1
ATOM 1665 C C . THR B 1 8 ? -38.094 0.792 8.141 1 86.69 8 THR B C 1
ATOM 1667 O O . THR B 1 8 ? -38.594 -0.07 7.414 1 86.69 8 THR B O 1
ATOM 1670 N N . GLN B 1 9 ? -38.375 2.01 8.078 1 89.75 9 GLN B N 1
ATOM 1671 C CA . GLN B 1 9 ? -39.406 2.48 7.148 1 89.75 9 GLN B CA 1
ATOM 1672 C C . GLN B 1 9 ? -38.875 2.496 5.715 1 89.75 9 GLN B C 1
ATOM 1674 O O . GLN B 1 9 ? -37.719 2.881 5.469 1 89.75 9 GLN B O 1
ATOM 1679 N N . ALA B 1 10 ? -39.719 2.137 4.816 1 90.62 10 ALA B N 1
ATOM 1680 C CA . ALA B 1 10 ? -39.375 1.975 3.408 1 90.62 10 ALA B CA 1
ATOM 1681 C C . ALA B 1 10 ? -38.844 3.283 2.82 1 90.62 10 ALA B C 1
ATOM 1683 O O . ALA B 1 10 ? -37.844 3.291 2.104 1 90.62 10 ALA B O 1
ATOM 1684 N N . ARG B 1 11 ? -39.5 4.352 3.107 1 89.56 11 ARG B N 1
ATOM 1685 C CA . ARG B 1 11 ? -39.125 5.652 2.572 1 89.56 11 ARG B CA 1
ATOM 1686 C C . ARG B 1 11 ? -37.719 6.051 3.053 1 89.56 11 ARG B C 1
ATOM 1688 O O . ARG B 1 11 ? -36.938 6.574 2.279 1 89.56 11 ARG B O 1
ATOM 1695 N N . SER B 1 12 ? -37.469 5.82 4.344 1 91.88 12 SER B N 1
ATOM 1696 C CA . SER B 1 12 ? -36.188 6.141 4.934 1 91.88 12 SER B CA 1
ATOM 1697 C C . SER B 1 12 ? -35.062 5.242 4.375 1 91.88 12 SER B C 1
ATOM 1699 O O . SER B 1 12 ? -33.969 5.699 4.141 1 91.88 12 SER B O 1
ATOM 1701 N N . LYS B 1 13 ? -35.438 4.047 4.145 1 93.69 13 LYS B N 1
ATOM 1702 C CA . LYS B 1 13 ? -34.469 3.107 3.557 1 93.69 13 LYS B CA 1
ATOM 1703 C C . LYS B 1 13 ? -34.094 3.533 2.143 1 93.69 13 LYS B C 1
ATOM 1705 O O . LYS B 1 13 ? -32.906 3.502 1.779 1 93.69 13 LYS B O 1
ATOM 1710 N N . LYS B 1 14 ? -35.062 3.893 1.4 1 95.31 14 LYS B N 1
ATOM 1711 C CA . LYS B 1 14 ? -34.812 4.344 0.035 1 95.31 14 LYS B CA 1
ATOM 1712 C C . LYS B 1 14 ? -33.969 5.617 0.02 1 95.31 14 LYS B C 1
ATOM 1714 O O . LYS B 1 14 ? -33.094 5.773 -0.819 1 95.31 14 LYS B O 1
ATOM 1719 N N . ALA B 1 15 ? -34.281 6.508 0.908 1 95.31 15 ALA B N 1
ATOM 1720 C CA . ALA B 1 15 ? -33.5 7.75 1.005 1 95.31 15 ALA B CA 1
ATOM 1721 C C . ALA B 1 15 ? -32.062 7.473 1.348 1 95.31 15 ALA B C 1
ATOM 1723 O O . ALA B 1 15 ? -31.141 8.055 0.748 1 95.31 15 ALA B O 1
ATOM 1724 N N . LEU B 1 16 ? -31.875 6.617 2.297 1 95.88 16 LEU B N 1
ATOM 1725 C CA . LEU B 1 16 ? -30.516 6.246 2.676 1 95.88 16 LEU B CA 1
ATOM 1726 C C . LEU B 1 16 ? -29.75 5.656 1.489 1 95.88 16 LEU B C 1
ATOM 1728 O O . LEU B 1 16 ? -28.609 6.02 1.238 1 95.88 16 LEU B O 1
ATOM 1732 N N . GLU B 1 17 ? -30.406 4.793 0.813 1 95.62 17 GLU B N 1
ATOM 1733 C CA . GLU B 1 17 ? -29.797 4.168 -0.36 1 95.62 17 GLU B CA 1
ATOM 1734 C C . GLU B 1 17 ? -29.406 5.215 -1.402 1 95.62 17 GLU B C 1
ATOM 1736 O O . GLU B 1 17 ? -28.359 5.109 -2.027 1 95.62 17 GLU B O 1
ATOM 1741 N N . ARG B 1 18 ? -30.203 6.164 -1.599 1 97.38 18 ARG B N 1
ATOM 1742 C CA . ARG B 1 18 ? -29.922 7.23 -2.553 1 97.38 18 ARG B CA 1
ATOM 1743 C C . ARG B 1 18 ? -28.719 8.055 -2.102 1 97.38 18 ARG B C 1
ATOM 1745 O O . ARG B 1 18 ? -27.859 8.422 -2.916 1 97.38 18 ARG B O 1
ATOM 1752 N N . PHE B 1 19 ? -28.672 8.359 -0.789 1 97.62 19 PHE B N 1
ATOM 1753 C CA . PHE B 1 19 ? -27.516 9.078 -0.254 1 97.62 19 PHE B CA 1
ATOM 1754 C C . PHE B 1 19 ? -26.234 8.289 -0.478 1 97.62 19 PHE B C 1
ATOM 1756 O O . PHE B 1 19 ? -25.219 8.852 -0.876 1 97.62 19 PHE B O 1
ATOM 1763 N N . LEU B 1 20 ? -26.328 7.012 -0.271 1 97.06 20 LEU B N 1
ATOM 1764 C CA . LEU B 1 20 ? -25.172 6.145 -0.436 1 97.06 20 LEU B CA 1
ATOM 1765 C C . LEU B 1 20 ? -24.719 6.117 -1.893 1 97.06 20 LEU B C 1
ATOM 1767 O O . LEU B 1 20 ? -23.516 6.219 -2.176 1 97.06 20 LEU B O 1
ATOM 1771 N N . ASN B 1 21 ? -25.656 6.012 -2.773 1 96.69 21 ASN B N 1
ATOM 1772 C CA . ASN B 1 21 ? -25.344 5.961 -4.195 1 96.69 21 ASN B CA 1
ATOM 1773 C C . ASN B 1 21 ? -24.719 7.27 -4.68 1 96.69 21 ASN B C 1
ATOM 1775 O O . ASN B 1 21 ? -23.75 7.254 -5.434 1 96.69 21 ASN B O 1
ATOM 1779 N N . VAL B 1 22 ? -25.266 8.336 -4.258 1 97.81 22 VAL B N 1
ATOM 1780 C CA . VAL B 1 22 ? -24.75 9.648 -4.633 1 97.81 22 VAL B CA 1
ATOM 1781 C C . VAL B 1 22 ? -23.328 9.82 -4.094 1 97.81 22 VAL B C 1
ATOM 1783 O O . VAL B 1 22 ? -22.438 10.266 -4.816 1 97.81 22 VAL B O 1
ATOM 1786 N N . ALA B 1 23 ? -23.125 9.469 -2.818 1 97.06 23 ALA B N 1
ATOM 1787 C CA . ALA B 1 23 ? -21.797 9.594 -2.203 1 97.06 23 ALA B CA 1
ATOM 1788 C C . ALA B 1 23 ? -20.781 8.727 -2.934 1 97.06 23 ALA B C 1
ATOM 1790 O O . ALA B 1 23 ? -19.656 9.172 -3.182 1 97.06 23 ALA B O 1
ATOM 1791 N N . ALA B 1 24 ? -21.156 7.527 -3.254 1 95.56 24 ALA B N 1
ATOM 1792 C CA . ALA B 1 24 ? -20.281 6.617 -3.977 1 95.56 24 ALA B CA 1
ATOM 1793 C C . ALA B 1 24 ? -19.859 7.211 -5.316 1 95.56 24 ALA B C 1
ATOM 1795 O O . ALA B 1 24 ? -18.688 7.141 -5.695 1 95.56 24 ALA B O 1
ATOM 1796 N N . GLU B 1 25 ? -20.766 7.789 -5.992 1 95.19 25 GLU B N 1
ATOM 1797 C CA . GLU B 1 25 ? -20.484 8.414 -7.281 1 95.19 25 GLU B CA 1
ATOM 1798 C C . GLU B 1 25 ? -19.562 9.609 -7.129 1 95.19 25 GLU B C 1
ATOM 1800 O O . GLU B 1 25 ? -18.625 9.789 -7.922 1 95.19 25 GLU B O 1
ATOM 1805 N N . LEU B 1 26 ? -19.844 10.422 -6.152 1 96.19 26 LEU B N 1
ATOM 1806 C CA . LEU B 1 26 ? -19.016 11.586 -5.895 1 96.19 26 LEU B CA 1
ATOM 1807 C C . LEU B 1 26 ? -17.578 11.164 -5.547 1 96.19 26 LEU B C 1
ATOM 1809 O O . LEU B 1 26 ? -16.625 11.797 -5.984 1 96.19 26 LEU B O 1
ATOM 1813 N N . LEU B 1 27 ? -17.438 10.148 -4.777 1 93.88 27 LEU B N 1
ATOM 1814 C CA . LEU B 1 27 ? -16.125 9.617 -4.418 1 93.88 27 LEU B CA 1
ATOM 1815 C C . LEU B 1 27 ? -15.391 9.094 -5.648 1 93.88 27 LEU B C 1
ATOM 1817 O O . LEU B 1 27 ? -14.203 9.367 -5.836 1 93.88 27 LEU B O 1
ATOM 1821 N N . ALA B 1 28 ? -16.109 8.391 -6.461 1 89.94 28 ALA B N 1
ATOM 1822 C CA . ALA B 1 28 ? -15.539 7.82 -7.676 1 89.94 28 ALA B CA 1
ATOM 1823 C C . ALA B 1 28 ? -15.008 8.922 -8.594 1 89.94 28 ALA B C 1
ATOM 1825 O O . ALA B 1 28 ? -14.023 8.719 -9.305 1 89.94 28 ALA B O 1
ATOM 1826 N N . ASN B 1 29 ? -15.586 10.07 -8.477 1 90.62 29 ASN B N 1
ATOM 1827 C CA . ASN B 1 29 ? -15.219 11.188 -9.344 1 90.62 29 ASN B CA 1
ATOM 1828 C C . ASN B 1 29 ? -14.375 12.219 -8.609 1 90.62 29 ASN B C 1
ATOM 1830 O O . ASN B 1 29 ? -14.211 13.344 -9.078 1 90.62 29 ASN B O 1
ATOM 1834 N N . ASN B 1 30 ? -13.992 11.93 -7.375 1 87.19 30 ASN B N 1
ATOM 1835 C CA . ASN B 1 30 ? -13.148 12.781 -6.551 1 87.19 30 ASN B CA 1
ATOM 1836 C C . ASN B 1 30 ? -13.82 14.117 -6.25 1 87.19 30 ASN B C 1
ATOM 1838 O O . ASN B 1 30 ? -13.164 15.164 -6.289 1 87.19 30 ASN B O 1
ATOM 1842 N N . GLN B 1 31 ? -15.07 14.078 -6.004 1 93.38 31 GLN B N 1
ATOM 1843 C CA . GLN B 1 31 ? -15.836 15.305 -5.801 1 93.38 31 GLN B CA 1
ATOM 1844 C C . GLN B 1 31 ? -16.484 15.328 -4.422 1 93.38 31 GLN B C 1
ATOM 1846 O O . GLN B 1 31 ? -17.109 16.312 -4.039 1 93.38 31 GLN B O 1
ATOM 1851 N N . PHE B 1 32 ? -16.312 14.289 -3.656 1 94 32 PHE B N 1
ATOM 1852 C CA . PHE B 1 32 ? -17.047 14.141 -2.406 1 94 32 PHE B CA 1
ATOM 1853 C C . PHE B 1 32 ? -16.656 15.219 -1.407 1 94 32 PHE B C 1
ATOM 1855 O O . PHE B 1 32 ? -17.516 15.867 -0.812 1 94 32 PHE B O 1
ATOM 1862 N N . GLU B 1 33 ? -15.398 15.453 -1.293 1 88.88 33 GLU B N 1
ATOM 1863 C CA . GLU B 1 33 ? -14.906 16.391 -0.282 1 88.88 33 GLU B CA 1
ATOM 1864 C C . GLU B 1 33 ? -15.414 17.797 -0.543 1 88.88 33 GLU B C 1
ATOM 1866 O O . GLU B 1 33 ? -15.766 18.531 0.393 1 88.88 33 GLU B O 1
ATOM 1871 N N . GLU B 1 34 ? -15.523 18.188 -1.724 1 93.25 34 GLU B N 1
ATOM 1872 C CA . GLU B 1 34 ? -15.875 19.547 -2.086 1 93.25 34 GLU B CA 1
ATOM 1873 C C . GLU B 1 34 ? -17.391 19.734 -2.176 1 93.25 34 GLU B C 1
ATOM 1875 O O . GLU B 1 34 ? -17.891 20.859 -2.246 1 93.25 34 GLU B O 1
ATOM 1880 N N . THR B 1 35 ? -18.062 18.688 -2.193 1 96.88 35 THR B N 1
ATOM 1881 C CA . THR B 1 35 ? -19.516 18.766 -2.332 1 96.88 35 THR B CA 1
ATOM 1882 C C . THR B 1 35 ? -20.172 18.922 -0.968 1 96.88 35 THR B C 1
ATOM 1884 O O . THR B 1 35 ? -19.922 18.141 -0.05 1 96.88 35 THR B O 1
ATOM 1887 N N . GLY B 1 36 ? -20.984 19.891 -0.791 1 97.12 36 GLY B N 1
ATOM 1888 C CA . GLY B 1 36 ? -21.656 20.156 0.471 1 97.12 36 GLY B CA 1
ATOM 1889 C C . GLY B 1 36 ? -22.891 19.281 0.682 1 97.12 36 GLY B C 1
ATOM 1890 O O . GLY B 1 36 ? -23.359 18.641 -0.252 1 97.12 36 GLY B O 1
ATOM 1891 N N . ILE B 1 37 ? -23.391 19.281 1.86 1 97.5 37 ILE B N 1
ATOM 1892 C CA . ILE B 1 37 ? -24.516 18.453 2.262 1 97.5 37 ILE B CA 1
ATOM 1893 C C . ILE B 1 37 ? -25.766 18.859 1.489 1 97.5 37 ILE B C 1
ATOM 1895 O O . ILE B 1 37 ? -26.547 18.016 1.075 1 97.5 37 ILE B O 1
ATOM 1899 N N . SER B 1 38 ? -25.953 20.156 1.287 1 97.75 38 SER B N 1
ATOM 1900 C CA . SER B 1 38 ? -27.109 20.641 0.543 1 97.75 38 SER B CA 1
ATOM 1901 C C . SER B 1 38 ? -27.141 20.078 -0.874 1 97.75 38 SER B C 1
ATOM 1903 O O . SER B 1 38 ? -28.172 19.625 -1.352 1 97.75 38 SER B O 1
ATOM 1905 N N . GLN B 1 39 ? -26.078 20.109 -1.508 1 98.19 39 GLN B N 1
ATOM 1906 C CA . GLN B 1 39 ? -25.969 19.578 -2.865 1 98.19 39 GLN B CA 1
ATOM 1907 C C . GLN B 1 39 ? -26.156 18.062 -2.887 1 98.19 39 GLN B C 1
ATOM 1909 O O . GLN B 1 39 ? -26.781 17.531 -3.799 1 98.19 39 GLN B O 1
ATOM 1914 N N . ILE B 1 40 ? -25.562 17.328 -1.941 1 98.31 40 ILE B N 1
ATOM 1915 C CA . ILE B 1 40 ? -25.734 15.883 -1.833 1 98.31 40 ILE B CA 1
ATOM 1916 C C . ILE B 1 40 ? -27.219 15.547 -1.699 1 98.31 40 ILE B C 1
ATOM 1918 O O . ILE B 1 40 ? -27.703 14.633 -2.363 1 98.31 40 ILE B O 1
ATOM 1922 N N . ALA B 1 41 ? -27.859 16.297 -0.788 1 98.12 41 ALA B N 1
ATOM 1923 C CA . ALA B 1 41 ? -29.297 16.078 -0.585 1 98.12 41 ALA B CA 1
ATOM 1924 C C . ALA B 1 41 ? -30.062 16.266 -1.885 1 98.12 41 ALA B C 1
ATOM 1926 O O . ALA B 1 41 ? -30.953 15.477 -2.217 1 98.12 41 ALA B O 1
ATOM 1927 N N . GLN B 1 42 ? -29.703 17.281 -2.611 1 98.19 42 GLN B N 1
ATOM 1928 C CA . GLN B 1 42 ? -30.344 17.562 -3.889 1 98.19 42 GLN B CA 1
ATOM 1929 C C . GLN B 1 42 ? -30.125 16.422 -4.887 1 98.19 42 GLN B C 1
ATOM 1931 O O . GLN B 1 42 ? -31.062 15.953 -5.516 1 98.19 42 GLN B O 1
ATOM 1936 N N . LEU B 1 43 ? -28.938 15.992 -5.059 1 98.06 43 LEU B N 1
ATOM 1937 C CA . LEU B 1 43 ? -28.594 14.914 -5.98 1 98.06 43 LEU B CA 1
ATOM 1938 C C . LEU B 1 43 ? -29.312 13.625 -5.602 1 98.06 43 LEU B C 1
ATOM 1940 O O . LEU B 1 43 ? -29.656 12.82 -6.473 1 98.06 43 LEU B O 1
ATOM 1944 N N . ALA B 1 44 ? -29.5 13.43 -4.293 1 98.12 44 ALA B N 1
ATOM 1945 C CA . ALA B 1 44 ? -30.156 12.234 -3.787 1 98.12 44 ALA B CA 1
ATOM 1946 C C . ALA B 1 44 ? -31.672 12.383 -3.848 1 98.12 44 ALA B C 1
ATOM 1948 O O . ALA B 1 44 ? -32.406 11.508 -3.389 1 98.12 44 ALA B O 1
ATOM 1949 N N . GLU B 1 45 ? -32.094 13.523 -4.375 1 97.88 45 GLU B N 1
ATOM 1950 C CA . GLU B 1 45 ? -33.5 13.805 -4.438 1 97.88 45 GLU B CA 1
ATOM 1951 C C . GLU B 1 45 ? -34.156 13.703 -3.062 1 97.88 45 GLU B C 1
ATOM 1953 O O . GLU B 1 45 ? -35.188 13.031 -2.9 1 97.88 45 GLU B O 1
ATOM 1958 N N . SER B 1 46 ? -33.562 14.219 -2.131 1 97.31 46 SER B N 1
ATOM 1959 C CA . SER B 1 46 ? -34 14.234 -0.738 1 97.31 46 SER B CA 1
ATOM 1960 C C . SER B 1 46 ? -33.781 15.609 -0.113 1 97.31 46 SER B C 1
ATOM 1962 O O . SER B 1 46 ? -33.625 16.609 -0.824 1 97.31 46 SER B O 1
ATOM 1964 N N . SER B 1 47 ? -33.969 15.758 1.241 1 96.5 47 SER B N 1
ATOM 1965 C CA . SER B 1 47 ? -33.844 17.047 1.928 1 96.5 47 SER B CA 1
ATOM 1966 C C . SER B 1 47 ? -32.656 17.031 2.904 1 96.5 47 SER B C 1
ATOM 1968 O O . SER B 1 47 ? -32.219 15.969 3.334 1 96.5 47 SER B O 1
ATOM 1970 N N . VAL B 1 48 ? -32.188 18.234 3.166 1 97.12 48 VAL B N 1
ATOM 1971 C CA . VAL B 1 48 ? -31.125 18.406 4.168 1 97.12 48 VAL B CA 1
ATOM 1972 C C . VAL B 1 48 ? -31.609 17.875 5.516 1 97.12 48 VAL B C 1
ATOM 1974 O O . VAL B 1 48 ? -30.844 17.25 6.25 1 97.12 48 VAL B O 1
ATOM 1977 N N . GLY B 1 49 ? -32.844 18.062 5.801 1 96.44 49 GLY B N 1
ATOM 1978 C CA . GLY B 1 49 ? -33.438 17.547 7.031 1 96.44 49 GLY B CA 1
ATOM 1979 C C . GLY B 1 49 ? -33.344 16.031 7.125 1 96.44 49 GLY B C 1
ATOM 1980 O O . GLY B 1 49 ? -32.938 15.492 8.156 1 96.44 49 GLY B O 1
ATOM 1981 N N . THR B 1 50 ? -33.719 15.383 6.105 1 96.06 50 THR B N 1
ATOM 1982 C CA . THR B 1 50 ? -33.656 13.922 6.051 1 96.06 50 THR B CA 1
ATOM 1983 C C . THR B 1 50 ? -32.219 13.445 6.195 1 96.06 50 THR B C 1
ATOM 1985 O O . THR B 1 50 ? -31.969 12.438 6.859 1 96.06 50 THR B O 1
ATOM 1988 N N . PHE B 1 51 ? -31.266 14.156 5.57 1 97.44 51 PHE B N 1
ATOM 1989 C CA . PHE B 1 51 ? -29.844 13.836 5.684 1 97.44 51 PHE B CA 1
ATOM 1990 C C . PHE B 1 51 ? -29.406 13.836 7.145 1 97.44 51 PHE B C 1
ATOM 1992 O O . PHE B 1 51 ? -28.797 12.875 7.613 1 97.44 51 P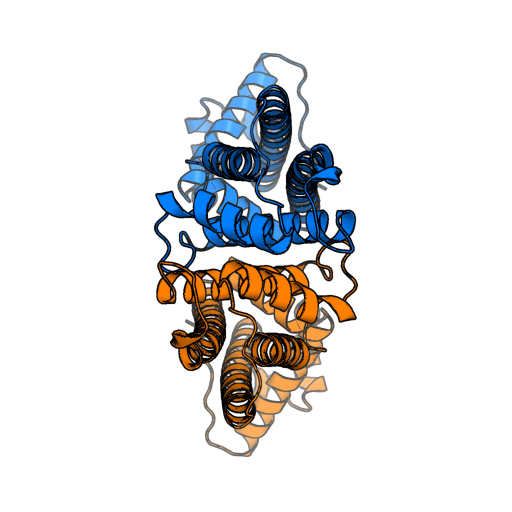HE B O 1
ATOM 1999 N N . TYR B 1 52 ? -29.75 14.875 7.781 1 95.62 52 TYR B N 1
ATOM 2000 C CA . TYR B 1 52 ? -29.312 15.016 9.164 1 95.62 52 TYR B CA 1
ATOM 2001 C C . TYR B 1 52 ? -29.984 13.977 10.055 1 95.62 52 TYR B C 1
ATOM 2003 O O . TYR B 1 52 ? -29.375 13.469 11.008 1 95.62 52 TYR B O 1
ATOM 2011 N N . ARG B 1 53 ? -31.188 13.672 9.781 1 94.75 53 ARG B N 1
ATOM 2012 C CA . ARG B 1 53 ? -31.906 12.664 10.555 1 94.75 53 ARG B CA 1
ATOM 2013 C C . ARG B 1 53 ? -31.297 11.281 10.367 1 94.75 53 ARG B C 1
ATOM 2015 O O . ARG B 1 53 ? -31.141 10.531 11.328 1 94.75 53 ARG B O 1
ATOM 2022 N N . LEU B 1 54 ? -30.875 10.969 9.188 1 95.12 54 LEU B N 1
ATOM 2023 C CA . LEU B 1 54 ? -30.422 9.625 8.852 1 95.12 54 LEU B CA 1
ATOM 2024 C C . LEU B 1 54 ? -28.922 9.484 9.086 1 95.12 54 LEU B C 1
ATOM 2026 O O . LEU B 1 54 ? -28.438 8.414 9.453 1 95.12 54 LEU B O 1
ATOM 2030 N N . LEU B 1 55 ? -28.062 10.484 8.797 1 95.62 55 LEU B N 1
ATOM 2031 C CA . LEU B 1 55 ? -26.609 10.352 8.727 1 95.62 55 LEU B CA 1
ATOM 2032 C C . LEU B 1 55 ? -25.922 11.312 9.688 1 95.62 55 LEU B C 1
ATOM 2034 O O . LEU B 1 55 ? -24.891 10.977 10.281 1 95.62 55 LEU B O 1
ATOM 2038 N N . GLY B 1 56 ? -26.547 12.484 9.805 1 93.31 56 GLY B N 1
ATOM 2039 C CA . GLY B 1 56 ? -26.016 13.445 10.75 1 93.31 56 GLY B CA 1
ATOM 2040 C C . GLY B 1 56 ? -24.859 14.25 10.203 1 93.31 56 GLY B C 1
ATOM 2041 O O . GLY B 1 56 ? -24.812 15.469 10.359 1 93.31 56 GLY B O 1
ATOM 2042 N N . ASP B 1 57 ? -23.906 13.656 9.508 1 93.12 57 ASP B N 1
ATOM 2043 C CA . ASP B 1 57 ? -22.797 14.398 8.898 1 93.12 57 ASP B CA 1
ATOM 2044 C C . ASP B 1 57 ? -22.172 13.602 7.762 1 93.12 57 ASP B C 1
ATOM 2046 O O . ASP B 1 57 ? -22.531 12.445 7.523 1 93.12 57 ASP B O 1
ATOM 2050 N N . LYS B 1 58 ? -21.203 14.227 7.109 1 93.62 58 LYS B N 1
ATOM 2051 C CA . LYS B 1 58 ? -20.594 13.68 5.902 1 93.62 58 LYS B CA 1
ATOM 2052 C C . LYS B 1 58 ? -19.688 12.492 6.234 1 93.62 58 LYS B C 1
ATOM 2054 O O . LYS B 1 58 ? -19.562 11.555 5.438 1 93.62 58 LYS B O 1
ATOM 2059 N N . ASP B 1 59 ? -19.109 12.43 7.41 1 92.06 59 ASP B N 1
ATOM 2060 C CA . ASP B 1 59 ? -18.234 11.32 7.801 1 92.06 59 ASP B CA 1
ATOM 2061 C C . ASP B 1 59 ? -19.031 10.039 8.016 1 92.06 59 ASP B C 1
ATOM 2063 O O . ASP B 1 59 ? -18.562 8.945 7.691 1 92.06 59 ASP B O 1
ATOM 2067 N N . VAL B 1 60 ? -20.141 10.234 8.602 1 94.5 60 VAL B N 1
ATOM 2068 C CA . VAL B 1 60 ? -21.016 9.086 8.805 1 94.5 60 VAL B CA 1
ATOM 2069 C C . VAL B 1 60 ? -21.484 8.547 7.453 1 94.5 60 VAL B C 1
ATOM 2071 O O . VAL B 1 60 ? -21.547 7.332 7.254 1 94.5 60 VAL B O 1
ATOM 2074 N N . LEU B 1 61 ? -21.812 9.453 6.539 1 96.31 61 LEU B N 1
ATOM 2075 C CA . LEU B 1 61 ? -22.156 9.031 5.188 1 96.31 61 LEU B CA 1
ATOM 2076 C C . LEU B 1 61 ? -21.016 8.258 4.547 1 96.31 61 LEU B C 1
ATOM 2078 O O . LEU B 1 61 ? -21.234 7.184 3.975 1 96.31 61 LEU B O 1
ATOM 2082 N N . LEU B 1 62 ? -19.828 8.75 4.68 1 94.88 62 LEU B N 1
ATOM 2083 C CA . LEU B 1 62 ? -18.656 8.078 4.117 1 94.88 62 LEU B CA 1
ATOM 2084 C C . LEU B 1 62 ? -18.484 6.688 4.723 1 94.88 62 LEU B C 1
ATOM 2086 O O . LEU B 1 62 ? -18.203 5.723 4.004 1 94.88 62 LEU B O 1
ATOM 2090 N N . TYR B 1 63 ? -18.656 6.633 5.922 1 95 63 TYR B N 1
ATOM 2091 C CA . TYR B 1 63 ? -18.516 5.355 6.605 1 95 63 TYR B CA 1
ATOM 2092 C C . TYR B 1 63 ? -19.578 4.371 6.137 1 95 63 TYR B C 1
ATOM 2094 O O . TYR B 1 63 ? -19.297 3.186 5.945 1 95 63 TYR B O 1
ATOM 2102 N N . ALA B 1 64 ? -20.766 4.855 6.004 1 95.81 64 ALA B N 1
ATOM 2103 C CA . ALA B 1 64 ? -21.859 4.016 5.52 1 95.81 64 ALA B CA 1
ATOM 2104 C C . ALA B 1 64 ? -21.578 3.506 4.109 1 95.81 64 ALA B C 1
ATOM 2106 O O . ALA B 1 64 ? -21.844 2.344 3.797 1 95.81 64 ALA B O 1
ATOM 2107 N N . VAL B 1 65 ? -21.062 4.355 3.264 1 96.25 65 VAL B N 1
ATOM 2108 C CA . VAL B 1 65 ? -20.672 3.945 1.919 1 96.25 65 VAL B CA 1
ATOM 2109 C C . VAL B 1 65 ? -19.609 2.85 1.999 1 96.25 65 VAL B C 1
ATOM 2111 O O . VAL B 1 65 ? -19.688 1.847 1.285 1 96.25 65 VAL B O 1
ATOM 2114 N N . HIS B 1 66 ? -18.625 3.078 2.814 1 95.75 66 HIS B N 1
ATOM 2115 C CA . HIS B 1 66 ? -17.562 2.104 2.998 1 95.75 66 HIS B CA 1
ATOM 2116 C C . HIS B 1 66 ? -18.125 0.749 3.424 1 95.75 66 HIS B C 1
ATOM 2118 O O . HIS B 1 66 ? -17.734 -0.285 2.867 1 95.75 66 HIS B O 1
ATOM 2124 N N . GLN B 1 67 ? -18.984 0.76 4.395 1 95 67 GLN B N 1
ATOM 2125 C CA . GLN B 1 67 ? -19.594 -0.47 4.891 1 95 67 GLN B CA 1
ATOM 2126 C C . GLN B 1 67 ? -20.359 -1.196 3.781 1 95 67 GLN B C 1
ATOM 2128 O O . GLN B 1 67 ? -20.203 -2.406 3.605 1 95 67 GLN B O 1
ATOM 2133 N N . HIS B 1 68 ? -21.172 -0.47 3.125 1 94.06 68 HIS B N 1
ATOM 2134 C CA . HIS B 1 68 ? -21.938 -1.041 2.025 1 94.06 68 HIS B CA 1
ATOM 2135 C C . HIS B 1 68 ? -21.016 -1.621 0.954 1 94.06 68 HIS B C 1
ATOM 2137 O O . HIS B 1 68 ? -21.25 -2.729 0.464 1 94.06 68 HIS B O 1
ATOM 2143 N N . PHE B 1 69 ? -20.031 -0.915 0.621 1 94.88 69 PHE B N 1
ATOM 2144 C CA . PHE B 1 69 ? -19.062 -1.325 -0.394 1 94.88 69 PHE B CA 1
ATOM 2145 C C . PHE B 1 69 ? -18.375 -2.629 0.004 1 94.88 69 PHE B C 1
ATOM 2147 O O . PHE B 1 69 ? -18.281 -3.557 -0.801 1 94.88 69 PHE B O 1
ATOM 2154 N N . VAL B 1 70 ? -17.938 -2.748 1.204 1 95.94 70 VAL B N 1
ATOM 2155 C CA . VAL B 1 70 ? -17.234 -3.926 1.704 1 95.94 70 VAL B CA 1
ATOM 2156 C C . VAL B 1 70 ? -18.156 -5.137 1.664 1 95.94 70 VAL B C 1
ATOM 2158 O O . VAL B 1 70 ? -17.766 -6.215 1.216 1 95.94 70 VAL B O 1
ATOM 2161 N N . GLU B 1 71 ? -19.391 -4.93 2.098 1 95.44 71 GLU B N 1
ATOM 2162 C CA . GLU B 1 71 ? -20.344 -6.031 2.131 1 95.44 71 GLU B CA 1
ATOM 2163 C C . GLU B 1 71 ? -20.672 -6.52 0.722 1 95.44 71 GLU B C 1
ATOM 2165 O O . GLU B 1 71 ? -20.703 -7.727 0.467 1 95.44 71 GLU B O 1
ATOM 2170 N N . GLN B 1 72 ? -20.891 -5.586 -0.13 1 95.44 72 GLN B N 1
ATOM 2171 C CA . GLN B 1 72 ? -21.156 -5.945 -1.517 1 95.44 72 GLN B CA 1
ATOM 2172 C C . GLN B 1 72 ? -19.969 -6.652 -2.152 1 95.44 72 GLN B C 1
ATOM 2174 O O . GLN B 1 72 ? -20.141 -7.613 -2.906 1 95.44 72 GLN B O 1
ATOM 2179 N N . SER B 1 73 ? -18.797 -6.176 -1.895 1 97.25 73 SER B N 1
ATOM 2180 C CA . SER B 1 73 ? -17.578 -6.77 -2.443 1 97.25 73 SER B CA 1
ATOM 2181 C C . SER B 1 73 ? -17.375 -8.188 -1.925 1 97.25 73 SER B C 1
ATOM 2183 O O . SER B 1 73 ? -17 -9.086 -2.686 1 97.25 73 SER B O 1
ATOM 2185 N N . ARG B 1 74 ? -17.625 -8.383 -0.649 1 97.94 74 ARG B N 1
ATOM 2186 C CA . ARG B 1 74 ? -17.516 -9.719 -0.069 1 97.94 74 ARG B CA 1
ATOM 2187 C C . ARG B 1 74 ? -18.422 -10.711 -0.784 1 97.94 74 ARG B C 1
ATOM 2189 O O . ARG B 1 74 ? -18 -11.805 -1.156 1 97.94 74 ARG B O 1
ATOM 2196 N N . THR B 1 75 ? -19.656 -10.266 -0.992 1 98.06 75 THR B N 1
ATOM 2197 C CA . THR B 1 75 ? -20.641 -11.117 -1.661 1 98.06 75 THR B CA 1
ATOM 2198 C C . THR B 1 75 ? -20.203 -11.414 -3.096 1 98.06 75 THR B C 1
ATOM 2200 O O . THR B 1 75 ? -20.328 -12.547 -3.564 1 98.06 75 THR B O 1
ATOM 2203 N N . ALA B 1 76 ? -19.719 -10.461 -3.754 1 98 76 ALA B N 1
ATOM 2204 C CA . ALA B 1 76 ? -19.281 -10.617 -5.137 1 98 76 ALA B CA 1
ATOM 2205 C C . ALA B 1 76 ? -18.094 -11.57 -5.23 1 98 76 ALA B C 1
ATOM 2207 O O . ALA B 1 76 ? -18 -12.375 -6.16 1 98 76 ALA B O 1
ATOM 2208 N N . VAL B 1 77 ? -17.188 -11.516 -4.312 1 98.38 77 VAL B N 1
ATOM 2209 C CA . VAL B 1 77 ? -16.031 -12.406 -4.277 1 98.38 77 VAL B CA 1
ATOM 2210 C C . VAL B 1 77 ? -16.484 -13.844 -4.031 1 98.38 77 VAL B C 1
ATOM 2212 O O . VAL B 1 77 ? -16 -14.781 -4.668 1 98.38 77 VAL B O 1
ATOM 2215 N N . ASP B 1 78 ? -17.438 -13.992 -3.113 1 98 78 ASP B N 1
ATOM 2216 C CA . ASP B 1 78 ? -17.984 -15.32 -2.854 1 98 78 ASP B CA 1
ATOM 2217 C C . ASP B 1 78 ? -18.594 -15.93 -4.121 1 98 78 ASP B C 1
ATOM 2219 O O . ASP B 1 78 ? -18.375 -17.109 -4.418 1 98 78 ASP B O 1
ATOM 2223 N N . SER B 1 79 ? -19.328 -15.125 -4.844 1 97.81 79 SER B N 1
ATOM 2224 C CA . SER B 1 79 ? -19.922 -15.586 -6.09 1 97.81 79 SER B CA 1
ATOM 2225 C C . SER B 1 79 ? -18.859 -15.938 -7.121 1 97.81 79 SER B C 1
ATOM 2227 O O . SER B 1 79 ? -18.984 -16.938 -7.832 1 97.81 79 SER B O 1
ATOM 2229 N N . LEU B 1 80 ? -17.859 -15.148 -7.211 1 97.5 80 LEU B N 1
ATOM 2230 C CA . LEU B 1 80 ? -16.75 -15.391 -8.125 1 97.5 80 LEU B CA 1
ATOM 2231 C C . LEU B 1 80 ? -16.094 -16.734 -7.836 1 97.5 80 LEU B C 1
ATOM 2233 O O . LEU B 1 80 ? -15.852 -17.531 -8.75 1 97.5 80 LEU B O 1
ATOM 2237 N N . VAL B 1 81 ? -15.812 -17.016 -6.594 1 96.81 81 VAL B N 1
ATOM 2238 C CA . VAL B 1 81 ? -15.156 -18.266 -6.188 1 96.81 81 VAL B CA 1
ATOM 2239 C C . VAL B 1 81 ? -16.062 -19.453 -6.492 1 96.81 81 VAL B C 1
ATOM 2241 O O . VAL B 1 81 ? -15.602 -20.484 -6.98 1 96.81 81 VAL B O 1
ATOM 2244 N N . ALA B 1 82 ? -17.344 -19.281 -6.18 1 96 82 ALA B N 1
ATOM 2245 C CA . ALA B 1 82 ? -18.312 -20.344 -6.445 1 96 82 ALA B CA 1
ATOM 2246 C C . ALA B 1 82 ? -18.344 -20.703 -7.93 1 96 82 ALA B C 1
ATOM 2248 O O . ALA B 1 82 ? -18.359 -21.891 -8.289 1 96 82 ALA B O 1
ATOM 2249 N N . ASP B 1 83 ? -18.25 -19.75 -8.766 1 95.25 83 ASP B N 1
ATOM 2250 C CA . ASP B 1 83 ? -18.266 -19.953 -10.211 1 95.25 83 ASP B CA 1
ATOM 2251 C C . ASP B 1 83 ? -16.969 -20.609 -10.68 1 95.25 83 ASP B C 1
ATOM 2253 O O . ASP B 1 83 ? -17 -21.516 -11.516 1 95.25 83 ASP B O 1
ATOM 2257 N N . LEU B 1 84 ? -15.883 -20.203 -10.125 1 94.81 84 LEU B N 1
ATOM 2258 C CA . LEU B 1 84 ? -14.57 -20.688 -10.555 1 94.81 84 LEU B CA 1
ATOM 2259 C C . LEU B 1 84 ? -14.359 -22.125 -10.117 1 94.81 84 LEU B C 1
ATOM 2261 O O . LEU B 1 84 ? -13.734 -22.906 -10.836 1 94.81 84 LEU B O 1
ATOM 2265 N N . THR B 1 85 ? -14.812 -22.438 -8.969 1 88.62 85 THR B N 1
ATOM 2266 C CA . THR B 1 85 ? -14.586 -23.766 -8.43 1 88.62 85 THR B CA 1
ATOM 2267 C C . THR B 1 85 ? -15.422 -24.797 -9.172 1 88.62 85 THR B C 1
ATOM 2269 O O . THR B 1 85 ? -15.133 -26 -9.109 1 88.62 85 THR B O 1
ATOM 2272 N N . ARG B 1 86 ? -16.422 -24.391 -9.906 1 90.62 86 ARG B N 1
ATOM 2273 C CA . ARG B 1 86 ? -17.281 -25.297 -10.664 1 90.62 86 ARG B CA 1
ATOM 2274 C C . ARG B 1 86 ? -16.656 -25.656 -12.008 1 90.62 86 ARG B C 1
ATOM 2276 O O . ARG B 1 86 ? -17.078 -26.594 -12.68 1 90.62 86 ARG B O 1
ATOM 2283 N N . GLN B 1 87 ? -15.656 -24.938 -12.336 1 89.69 87 GLN B N 1
ATOM 2284 C CA . GLN B 1 87 ? -15 -25.156 -13.625 1 89.69 87 GLN B CA 1
ATOM 2285 C C . GLN B 1 87 ? -13.758 -26.016 -13.469 1 89.69 87 GLN B C 1
ATOM 2287 O O . GLN B 1 87 ? -12.93 -25.766 -12.594 1 89.69 87 GLN B O 1
ATOM 2292 N N . PRO B 1 88 ? -13.688 -27.016 -14.273 1 88.25 88 PRO B N 1
ATOM 2293 C CA . PRO B 1 88 ? -12.484 -27.859 -14.234 1 88.25 88 PRO B CA 1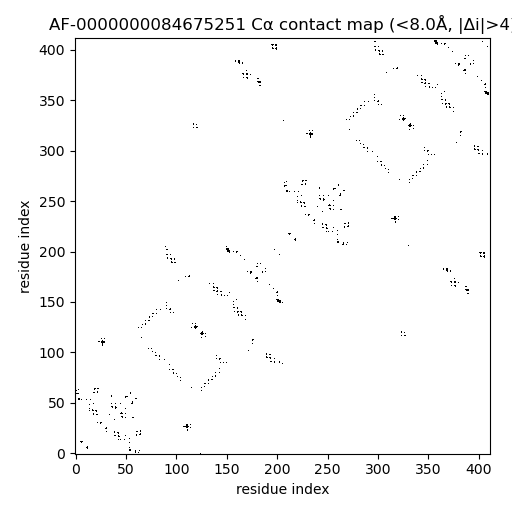
ATOM 2294 C C . PRO B 1 88 ? -11.305 -27.219 -14.953 1 88.25 88 PRO B C 1
ATOM 2296 O O . PRO B 1 88 ? -10.977 -27.609 -16.078 1 88.25 88 PRO B O 1
ATOM 2299 N N . LEU B 1 89 ? -10.688 -26.234 -14.438 1 90.75 89 LEU B N 1
ATOM 2300 C CA . LEU B 1 89 ? -9.539 -25.547 -15.008 1 90.75 89 LEU B CA 1
ATOM 2301 C C . LEU B 1 89 ? -8.258 -25.906 -14.258 1 90.75 89 LEU B C 1
ATOM 2303 O O . LEU B 1 89 ? -8.297 -26.188 -13.055 1 90.75 89 LEU B O 1
ATOM 2307 N N . PRO B 1 90 ? -7.172 -25.953 -15.055 1 91.62 90 PRO B N 1
ATOM 2308 C CA . PRO B 1 90 ? -5.898 -26.062 -14.344 1 91.62 90 PRO B CA 1
ATOM 2309 C C . PRO B 1 90 ? -5.633 -24.875 -13.422 1 91.62 90 PRO B C 1
ATOM 2311 O O . PRO B 1 90 ? -6.258 -23.812 -13.578 1 91.62 90 PRO B O 1
ATOM 2314 N N . LEU B 1 91 ? -4.812 -25.016 -12.438 1 93 91 LEU B N 1
ATOM 2315 C CA . LEU B 1 91 ? -4.602 -24.031 -11.375 1 93 91 LEU B CA 1
ATOM 2316 C C . LEU B 1 91 ? -4.203 -22.672 -11.961 1 93 91 LEU B C 1
ATOM 2318 O O . LEU B 1 91 ? -4.719 -21.641 -11.531 1 93 91 LEU B O 1
ATOM 2322 N N . ASP B 1 92 ? -3.281 -22.641 -12.93 1 93.06 92 ASP B N 1
ATOM 2323 C CA . ASP B 1 92 ? -2.805 -21.391 -13.5 1 93.06 92 ASP B CA 1
ATOM 2324 C C . ASP B 1 92 ? -3.947 -20.609 -14.141 1 93.06 92 ASP B C 1
ATOM 2326 O O . ASP B 1 92 ? -4.059 -19.391 -13.961 1 93.06 92 ASP B O 1
ATOM 2330 N N . ALA B 1 93 ? -4.824 -21.297 -14.883 1 94.56 93 ALA B N 1
ATOM 2331 C CA . ALA B 1 93 ? -5.977 -20.656 -15.516 1 94.56 93 ALA B CA 1
ATOM 2332 C C . ALA B 1 93 ? -6.977 -20.172 -14.469 1 94.56 93 ALA B C 1
ATOM 2334 O O . ALA B 1 93 ? -7.586 -19.109 -14.633 1 94.56 93 ALA B O 1
ATOM 2335 N N . GLN B 1 94 ? -7.184 -20.953 -13.445 1 96 94 GLN B N 1
ATOM 2336 C CA . GLN B 1 94 ? -8.109 -20.562 -12.383 1 96 94 GLN B CA 1
ATOM 2337 C C . GLN B 1 94 ? -7.602 -19.328 -11.633 1 96 94 GLN B C 1
ATOM 2339 O O . GLN B 1 94 ? -8.375 -18.438 -11.305 1 96 94 GLN B O 1
ATOM 2344 N N . VAL B 1 95 ? -6.32 -19.312 -11.344 1 96.81 95 VAL B N 1
ATOM 2345 C CA . VAL B 1 95 ? -5.703 -18.188 -10.664 1 96.81 95 VAL B CA 1
ATOM 2346 C C . VAL B 1 95 ? -5.836 -16.922 -11.516 1 96.81 95 VAL B C 1
ATOM 2348 O O . VAL B 1 95 ? -6.234 -15.867 -11.023 1 96.81 95 VAL B O 1
ATOM 2351 N N . GLU B 1 96 ? -5.535 -17.047 -12.781 1 97.5 96 GLU B N 1
ATOM 2352 C CA . GLU B 1 96 ? -5.672 -15.898 -13.672 1 97.5 96 GLU B CA 1
ATOM 2353 C C . GLU B 1 96 ? -7.117 -15.406 -13.719 1 97.5 96 GLU B C 1
ATOM 2355 O O . GLU B 1 96 ? -7.375 -14.203 -13.695 1 97.5 96 GLU B O 1
ATOM 2360 N N . ALA B 1 97 ? -8.062 -16.344 -13.812 1 97.81 97 ALA B N 1
ATOM 2361 C CA . ALA B 1 97 ? -9.484 -15.992 -13.852 1 97.81 97 ALA B CA 1
ATOM 2362 C C . ALA B 1 97 ? -9.906 -15.281 -12.562 1 97.81 97 ALA B C 1
ATOM 2364 O O . ALA B 1 97 ? -10.688 -14.336 -12.602 1 97.81 97 ALA B O 1
ATOM 2365 N N . PHE B 1 98 ? -9.406 -15.789 -11.461 1 98.38 98 PHE B N 1
ATOM 2366 C CA . PHE B 1 98 ? -9.703 -15.148 -10.188 1 98.38 98 PHE B CA 1
ATOM 2367 C C . PHE B 1 98 ? -9.203 -13.711 -10.18 1 98.38 98 PHE B C 1
ATOM 2369 O O . PHE B 1 98 ? -9.945 -12.789 -9.836 1 98.38 98 PHE B O 1
ATOM 2376 N N . ILE B 1 99 ? -7.934 -13.477 -10.547 1 98.5 99 ILE B N 1
ATOM 2377 C CA . ILE B 1 99 ? -7.328 -12.148 -10.547 1 98.5 99 ILE B CA 1
ATOM 2378 C C . ILE B 1 99 ? -8.094 -11.234 -11.492 1 98.5 99 ILE B C 1
ATOM 2380 O O . ILE B 1 99 ? -8.422 -10.102 -11.141 1 98.5 99 ILE B O 1
ATOM 2384 N N . ARG B 1 100 ? -8.414 -11.727 -12.688 1 98.06 100 ARG B N 1
ATOM 2385 C CA . ARG B 1 100 ? -9.203 -10.961 -13.648 1 98.06 100 ARG B CA 1
ATOM 2386 C C . ARG B 1 100 ? -10.57 -10.594 -13.07 1 98.06 100 ARG B C 1
ATOM 2388 O O . ARG B 1 100 ? -11.055 -9.477 -13.266 1 98.06 100 ARG B O 1
ATOM 2395 N N . GLY B 1 101 ? -11.211 -11.578 -12.422 1 98 101 GLY B N 1
ATOM 2396 C CA . GLY B 1 101 ? -12.5 -11.336 -11.789 1 98 101 GLY B CA 1
ATOM 2397 C C . GLY B 1 101 ? -12.445 -10.258 -10.727 1 98 101 GLY B C 1
ATOM 2398 O O . GLY B 1 101 ? -13.32 -9.391 -10.672 1 98 101 GLY B O 1
ATOM 2399 N N . VAL B 1 102 ? -11.438 -10.289 -9.883 1 98 102 VAL B N 1
ATOM 2400 C CA . VAL B 1 102 ? -11.273 -9.289 -8.836 1 98 102 VAL B CA 1
ATOM 2401 C C . VAL B 1 102 ? -11.039 -7.918 -9.461 1 98 102 VAL B C 1
ATOM 2403 O O . VAL B 1 102 ? -11.656 -6.93 -9.047 1 98 102 VAL B O 1
ATOM 2406 N N . VAL B 1 103 ? -10.164 -7.828 -10.461 1 97 103 VAL B N 1
ATOM 2407 C CA . VAL B 1 103 ? -9.898 -6.57 -11.156 1 97 103 VAL B CA 1
ATOM 2408 C C . VAL B 1 103 ? -11.203 -6.035 -11.758 1 97 103 VAL B C 1
ATOM 2410 O O . VAL B 1 103 ? -11.5 -4.844 -11.641 1 97 103 VAL B O 1
ATOM 2413 N N . ARG B 1 104 ? -11.977 -6.902 -12.328 1 96 104 ARG B N 1
ATOM 2414 C CA . ARG B 1 104 ? -13.234 -6.516 -12.945 1 96 104 ARG B CA 1
ATOM 2415 C C . ARG B 1 104 ? -14.227 -6.016 -11.906 1 96 104 ARG B C 1
ATOM 2417 O O . ARG B 1 104 ? -15.008 -5.094 -12.172 1 96 104 ARG B O 1
ATOM 2424 N N . LEU B 1 105 ? -14.242 -6.664 -10.758 1 95.56 105 LEU B N 1
ATOM 2425 C CA . LEU B 1 105 ? -15.148 -6.285 -9.688 1 95.56 105 LEU B CA 1
ATOM 2426 C C . LEU B 1 105 ? -14.953 -4.824 -9.297 1 95.56 105 LEU B C 1
ATOM 2428 O O . LEU B 1 105 ? -15.914 -4.148 -8.914 1 95.56 105 LEU B O 1
ATOM 2432 N N . PHE B 1 106 ? -13.742 -4.309 -9.469 1 93.25 106 PHE B N 1
ATOM 2433 C CA . PHE B 1 106 ? -13.461 -2.969 -8.977 1 93.25 106 PHE B CA 1
ATOM 2434 C C . PHE B 1 106 ? -13.25 -1.996 -10.133 1 93.25 106 PHE B C 1
ATOM 2436 O O . PHE B 1 106 ? -12.867 -0.843 -9.914 1 93.25 106 PHE B O 1
ATOM 2443 N N . ASP B 1 107 ? -13.469 -2.502 -11.328 1 91.44 107 ASP B N 1
ATOM 2444 C CA . ASP B 1 107 ? -13.406 -1.634 -12.5 1 91.44 107 ASP B CA 1
ATOM 2445 C C . ASP B 1 107 ? -14.445 -0.516 -12.406 1 91.44 107 ASP B C 1
ATOM 2447 O O . ASP B 1 107 ? -15.609 -0.77 -12.109 1 91.44 107 ASP B O 1
ATOM 2451 N N . GLY B 1 108 ? -14.023 0.686 -12.578 1 88.06 108 GLY B N 1
ATOM 2452 C CA . GLY B 1 108 ? -14.922 1.824 -12.516 1 88.06 108 GLY B CA 1
ATOM 2453 C C . GLY B 1 108 ? -15.07 2.393 -11.117 1 88.06 108 GLY B C 1
ATOM 2454 O O . GLY B 1 108 ? -15.68 3.447 -10.93 1 88.06 108 GLY B O 1
ATOM 2455 N N . SER B 1 109 ? -14.523 1.696 -10.109 1 91.25 109 SER B N 1
ATOM 2456 C CA . SER B 1 109 ? -14.648 2.141 -8.719 1 91.25 109 SER B CA 1
ATOM 2457 C C . SER B 1 109 ? -13.305 2.602 -8.164 1 91.25 109 SER B C 1
ATOM 2459 O O . SER B 1 109 ? -13.133 2.701 -6.949 1 91.25 109 SER B O 1
ATOM 2461 N N . GLU B 1 110 ? -12.336 2.826 -9.031 1 90.75 110 GLU B N 1
ATOM 2462 C CA . GLU B 1 110 ? -10.977 3.133 -8.586 1 90.75 110 GLU B CA 1
ATOM 2463 C C . GLU B 1 110 ? -10.961 4.383 -7.707 1 90.75 110 GLU B C 1
ATOM 2465 O O . GLU B 1 110 ? -10.25 4.426 -6.695 1 90.75 110 GLU B O 1
ATOM 2470 N N . GLY B 1 111 ? -11.719 5.371 -8.188 1 89.81 111 GLY B N 1
ATOM 2471 C CA . GLY B 1 111 ? -11.797 6.582 -7.391 1 89.81 111 GLY B CA 1
ATOM 2472 C C . GLY B 1 111 ? -12.352 6.344 -5.996 1 89.81 111 GLY B C 1
ATOM 2473 O O . GLY B 1 111 ? -11.82 6.867 -5.016 1 89.81 111 GLY B O 1
ATOM 2474 N N . LEU B 1 112 ? -13.398 5.578 -5.906 1 93.56 112 LEU B N 1
ATOM 2475 C CA . LEU B 1 112 ? -13.984 5.215 -4.625 1 93.56 112 LEU B CA 1
ATOM 2476 C C . LEU B 1 112 ? -12.992 4.434 -3.77 1 93.56 112 LEU B C 1
ATOM 2478 O O . LEU B 1 112 ? -12.797 4.754 -2.594 1 93.56 112 LEU B O 1
ATOM 2482 N N . LEU B 1 113 ? -12.297 3.5 -4.34 1 94.25 113 LEU B N 1
ATOM 2483 C CA . LEU B 1 113 ? -11.328 2.674 -3.631 1 94.25 113 LEU B CA 1
ATOM 2484 C C . LEU B 1 113 ? -10.172 3.52 -3.111 1 94.25 113 LEU B C 1
ATOM 2486 O O . LEU B 1 113 ? -9.742 3.35 -1.97 1 94.25 113 LEU B O 1
ATOM 2490 N N . ARG B 1 114 ? -9.727 4.422 -3.947 1 90.81 114 ARG B N 1
ATOM 2491 C CA . ARG B 1 114 ? -8.648 5.312 -3.529 1 90.81 114 ARG B CA 1
ATOM 2492 C C . ARG B 1 114 ? -9.055 6.141 -2.316 1 90.81 114 ARG B C 1
ATOM 2494 O O . ARG B 1 114 ? -8.289 6.281 -1.365 1 90.81 114 ARG B O 1
ATOM 2501 N N . ALA B 1 115 ? -10.266 6.633 -2.344 1 90.62 115 ALA B N 1
ATOM 2502 C CA . ALA B 1 115 ? -10.773 7.441 -1.237 1 90.62 115 ALA B CA 1
ATOM 2503 C C . ALA B 1 115 ? -10.883 6.613 0.041 1 90.62 115 ALA B C 1
ATOM 2505 O O . ALA B 1 115 ? -10.516 7.082 1.123 1 90.62 115 ALA B O 1
ATOM 2506 N N . LEU B 1 116 ? -11.32 5.43 -0.085 1 92.69 116 LEU B N 1
ATOM 2507 C CA . LEU B 1 116 ? -11.523 4.57 1.078 1 92.69 116 LEU B CA 1
ATOM 2508 C C . LEU B 1 116 ? -10.188 4.098 1.643 1 92.69 116 LEU B C 1
ATOM 2510 O O . LEU B 1 116 ? -10.023 4.004 2.861 1 92.69 116 LEU B O 1
ATOM 2514 N N . ILE B 1 117 ? -9.219 3.824 0.739 1 91.25 117 ILE B N 1
ATOM 2515 C CA . ILE B 1 117 ? -7.875 3.445 1.174 1 91.25 117 ILE B CA 1
ATOM 2516 C C . ILE B 1 117 ? -7.223 4.613 1.907 1 91.25 117 ILE B C 1
ATOM 2518 O O . ILE B 1 117 ? -6.613 4.43 2.963 1 91.25 117 ILE B O 1
ATOM 2522 N N . ARG B 1 118 ? -7.391 5.781 1.409 1 88.69 118 ARG B N 1
ATOM 2523 C CA . ARG B 1 118 ? -6.863 6.977 2.057 1 88.69 118 ARG B CA 1
ATOM 2524 C C . ARG B 1 118 ? -7.465 7.16 3.445 1 88.69 118 ARG B C 1
ATOM 2526 O O . ARG B 1 118 ? -6.75 7.438 4.406 1 88.69 118 ARG B O 1
ATOM 2533 N N . ARG B 1 119 ? -8.719 7.004 3.559 1 89.94 119 ARG B N 1
ATOM 2534 C CA . ARG B 1 119 ? -9.383 7.148 4.848 1 89.94 119 ARG B CA 1
ATOM 2535 C C . ARG B 1 119 ? -8.93 6.07 5.824 1 89.94 119 ARG B C 1
ATOM 2537 O O . ARG B 1 119 ? -8.812 6.324 7.027 1 89.94 119 ARG B O 1
ATOM 2544 N N . SER B 1 120 ? -8.719 4.898 5.328 1 90.88 120 SER B N 1
ATOM 2545 C CA . SER B 1 120 ? -8.258 3.789 6.156 1 90.88 120 SER B CA 1
ATOM 2546 C C . SER B 1 120 ? -6.898 4.09 6.781 1 90.88 120 SER B C 1
ATOM 2548 O O . SER B 1 120 ? -6.586 3.602 7.867 1 90.88 120 SER B O 1
ATOM 2550 N N . SER B 1 121 ? -6.066 4.91 6.113 1 85.69 121 SER B N 1
ATOM 2551 C CA . SER B 1 121 ? -4.762 5.281 6.648 1 85.69 121 SER B CA 1
ATOM 2552 C C . SER B 1 121 ? -4.898 6.211 7.852 1 85.69 121 SER B C 1
ATOM 2554 O O . SER B 1 121 ? -3.988 6.305 8.68 1 85.69 121 SER B O 1
ATOM 2556 N N . MET B 1 122 ? -6.082 6.766 8.023 1 83.25 122 MET B N 1
ATOM 2557 C CA . MET B 1 122 ? -6.246 7.812 9.023 1 83.25 122 MET B CA 1
ATOM 2558 C C . MET B 1 122 ? -7.145 7.34 10.164 1 83.25 122 MET B C 1
ATOM 2560 O O . MET B 1 122 ? -7.059 7.848 11.281 1 83.25 122 MET B O 1
ATOM 2564 N N . ASP B 1 123 ? -7.996 6.438 9.875 1 90.94 123 ASP B N 1
ATOM 2565 C CA . ASP B 1 123 ? -9.055 6.066 10.805 1 90.94 123 ASP B CA 1
ATOM 2566 C C . ASP B 1 123 ? -9.047 4.566 11.086 1 90.94 123 ASP B C 1
ATOM 2568 O O . ASP B 1 123 ? -9.234 3.758 10.18 1 90.94 123 ASP B O 1
ATOM 2572 N N . PRO B 1 124 ? -9.008 4.207 12.336 1 90.25 124 PRO B N 1
ATOM 2573 C CA . PRO B 1 124 ? -8.891 2.791 12.688 1 90.25 124 PRO B CA 1
ATOM 2574 C C . PRO B 1 124 ? -10.117 1.979 12.266 1 90.25 124 PRO B C 1
ATOM 2576 O O . PRO B 1 124 ? -9.992 0.789 11.961 1 90.25 124 PRO B O 1
ATOM 2579 N N . GLN B 1 125 ? -11.258 2.594 12.281 1 92.38 125 GLN B N 1
ATOM 2580 C CA . GLN B 1 125 ? -12.453 1.847 11.914 1 92.38 125 GLN B CA 1
ATOM 2581 C C . GLN B 1 125 ? -12.469 1.55 10.414 1 92.38 125 GLN B C 1
ATOM 2583 O O . GLN B 1 125 ? -12.844 0.451 10 1 92.38 125 GLN B O 1
ATOM 2588 N N . PHE B 1 126 ? -12.094 2.492 9.664 1 94 126 PHE B N 1
ATOM 2589 C CA . PHE B 1 126 ? -11.938 2.264 8.234 1 94 126 PHE B CA 1
ATOM 2590 C C . PHE B 1 126 ? -10.852 1.227 7.965 1 94 126 PHE B C 1
ATOM 2592 O O . PHE B 1 126 ? -11.031 0.335 7.133 1 94 126 PHE B O 1
ATOM 2599 N N . ARG B 1 127 ? -9.805 1.292 8.695 1 93.38 127 ARG B N 1
ATOM 2600 C CA . ARG B 1 127 ? -8.672 0.385 8.523 1 93.38 127 ARG B CA 1
ATOM 2601 C C . ARG B 1 127 ? -9.086 -1.058 8.797 1 93.38 127 ARG B C 1
ATOM 2603 O O . ARG B 1 127 ? -8.711 -1.967 8.055 1 93.38 127 ARG B O 1
ATOM 2610 N N . GLN B 1 128 ? -9.797 -1.24 9.852 1 93.94 128 GLN B N 1
ATOM 2611 C CA . GLN B 1 128 ? -10.234 -2.582 10.227 1 93.94 128 GLN B CA 1
ATOM 2612 C C . GLN B 1 128 ? -11.102 -3.203 9.133 1 93.94 128 GLN B C 1
ATOM 2614 O O . GLN B 1 128 ? -10.891 -4.355 8.75 1 93.94 128 GLN B O 1
ATOM 2619 N N . ARG B 1 129 ? -12 -2.459 8.641 1 93.94 129 ARG B N 1
ATOM 2620 C CA . ARG B 1 129 ? -12.906 -2.965 7.613 1 93.94 129 ARG B CA 1
ATOM 2621 C C . ARG B 1 129 ? -12.164 -3.223 6.305 1 93.94 129 ARG B C 1
ATOM 2623 O O . ARG B 1 129 ? -12.43 -4.215 5.621 1 93.94 129 ARG B O 1
ATOM 2630 N N . PHE B 1 130 ? -11.281 -2.393 5.992 1 93.94 130 PHE B N 1
ATOM 2631 C CA . PHE B 1 130 ? -10.445 -2.582 4.809 1 93.94 130 PHE B CA 1
ATOM 2632 C C . PHE B 1 130 ? -9.633 -3.861 4.922 1 93.94 130 PHE B C 1
ATOM 2634 O O . PHE B 1 130 ? -9.57 -4.652 3.977 1 93.94 130 PHE B O 1
ATOM 2641 N N . HIS B 1 131 ? -9.016 -4.062 6.043 1 93.75 131 HIS B N 1
ATOM 2642 C CA . HIS B 1 131 ? -8.227 -5.266 6.285 1 93.75 131 HIS B CA 1
ATOM 2643 C C . HIS B 1 131 ? -9.094 -6.516 6.211 1 93.75 131 HIS B C 1
ATOM 2645 O O . HIS B 1 131 ? -8.656 -7.555 5.707 1 93.75 131 HIS B O 1
ATOM 2651 N N . GLN B 1 132 ? -10.289 -6.352 6.699 1 95 132 GLN B N 1
ATOM 2652 C CA . GLN B 1 132 ? -11.195 -7.496 6.652 1 95 132 GLN B CA 1
ATOM 2653 C C . GLN B 1 132 ? -11.531 -7.871 5.215 1 95 132 GLN B C 1
ATOM 2655 O O . GLN B 1 132 ? -11.617 -9.055 4.879 1 95 132 GLN B O 1
ATOM 2660 N N . LEU B 1 133 ? -11.773 -6.898 4.41 1 96.75 133 LEU B N 1
ATOM 2661 C CA . LEU B 1 133 ? -12.062 -7.172 3.004 1 96.75 133 LEU B CA 1
ATOM 2662 C C . LEU B 1 133 ? -10.852 -7.797 2.316 1 96.75 133 LEU B C 1
ATOM 2664 O O . LEU B 1 133 ? -10.984 -8.789 1.601 1 96.75 133 LEU B O 1
ATOM 2668 N N . ASN B 1 134 ? -9.672 -7.254 2.541 1 96.81 134 ASN B N 1
ATOM 2669 C CA . ASN B 1 134 ? -8.453 -7.832 1.985 1 96.81 134 ASN B CA 1
ATOM 2670 C C . ASN B 1 134 ? -8.258 -9.273 2.443 1 96.81 134 ASN B C 1
ATOM 2672 O O . ASN B 1 134 ? -7.906 -10.141 1.643 1 96.81 134 ASN B O 1
ATOM 2676 N N . ALA B 1 135 ? -8.523 -9.5 3.703 1 96.69 135 ALA B N 1
ATOM 2677 C CA . ALA B 1 135 ? -8.391 -10.852 4.246 1 96.69 135 ALA B CA 1
ATOM 2678 C C . ALA B 1 135 ? -9.375 -11.805 3.576 1 96.69 135 ALA B C 1
ATOM 2680 O O . ALA B 1 135 ? -9.023 -12.953 3.273 1 96.69 135 ALA B O 1
ATOM 2681 N N . HIS B 1 136 ? -10.555 -11.32 3.387 1 98.19 136 HIS B N 1
ATOM 2682 C CA . HIS B 1 136 ? -11.57 -12.148 2.744 1 98.19 136 HIS B CA 1
ATOM 2683 C C . HIS B 1 136 ? -11.156 -12.523 1.327 1 98.19 136 HIS B C 1
ATOM 2685 O O . HIS B 1 136 ? -11.25 -13.695 0.941 1 98.19 136 HIS B O 1
ATOM 2691 N N . ILE B 1 137 ? -10.672 -11.633 0.559 1 98.38 137 ILE B N 1
ATOM 2692 C CA . ILE B 1 137 ? -10.219 -11.883 -0.806 1 98.38 137 ILE B CA 1
ATOM 2693 C C . ILE B 1 137 ? -9.016 -12.812 -0.789 1 98.38 137 ILE B C 1
ATOM 2695 O O . ILE B 1 137 ? -8.938 -13.758 -1.576 1 98.38 137 ILE B O 1
ATOM 2699 N N . GLY B 1 138 ? -8.086 -12.539 0.103 1 98.25 138 GLY B N 1
ATOM 2700 C CA . GLY B 1 138 ? -6.91 -13.383 0.235 1 98.25 138 GLY B CA 1
ATOM 2701 C C . GLY B 1 138 ? -7.246 -14.82 0.586 1 98.25 138 GLY B C 1
ATOM 2702 O O . GLY B 1 138 ? -6.645 -15.75 0.046 1 98.25 138 GLY B O 1
ATOM 2703 N N . GLN B 1 139 ? -8.18 -14.953 1.5 1 97.69 139 GLN B N 1
ATOM 2704 C CA . GLN B 1 139 ? -8.617 -16.297 1.892 1 97.69 139 GLN B CA 1
ATOM 2705 C C . GLN B 1 139 ? -9.297 -17.016 0.729 1 97.69 139 GLN B C 1
ATOM 2707 O O . GLN B 1 139 ? -9.117 -18.219 0.554 1 97.69 139 GLN B O 1
ATOM 2712 N N . ALA B 1 140 ? -10.07 -16.281 0.012 1 98.25 140 ALA B N 1
ATOM 2713 C CA . ALA B 1 140 ? -10.703 -16.844 -1.178 1 98.25 140 ALA B CA 1
ATOM 2714 C C . ALA B 1 140 ? -9.648 -17.344 -2.168 1 98.25 140 ALA B C 1
ATOM 2716 O O . ALA B 1 140 ? -9.75 -18.469 -2.682 1 98.25 140 ALA B O 1
ATOM 2717 N N . PHE B 1 141 ? -8.648 -16.609 -2.424 1 98.31 141 PHE B N 1
ATOM 2718 C CA . PHE B 1 141 ? -7.551 -16.984 -3.309 1 98.31 141 PHE B CA 1
ATOM 2719 C C . PHE B 1 141 ? -6.852 -18.234 -2.793 1 98.31 141 PHE B C 1
ATOM 2721 O O . PHE B 1 141 ? -6.645 -19.203 -3.545 1 98.31 141 PHE B O 1
ATOM 2728 N N . ALA B 1 142 ? -6.488 -18.188 -1.495 1 97.38 142 ALA B N 1
ATOM 2729 C CA . ALA B 1 142 ? -5.777 -19.312 -0.896 1 97.38 142 ALA B CA 1
ATOM 2730 C C . ALA B 1 142 ? -6.598 -20.594 -1.009 1 97.38 142 ALA B C 1
ATOM 2732 O O . ALA B 1 142 ? -6.043 -21.672 -1.229 1 97.38 142 ALA B O 1
ATOM 2733 N N . SER B 1 143 ? -7.914 -20.438 -0.857 1 96.12 143 SER B N 1
ATOM 2734 C CA . SER B 1 143 ? -8.781 -21.609 -0.955 1 96.12 143 SER B CA 1
ATOM 2735 C C . SER B 1 143 ? -8.734 -22.219 -2.352 1 96.12 143 SER B C 1
ATOM 2737 O O . SER B 1 143 ? -8.734 -23.438 -2.502 1 96.12 143 SER B O 1
ATOM 2739 N N . ILE B 1 144 ? -8.672 -21.422 -3.361 1 95.69 144 ILE B N 1
ATOM 2740 C CA . ILE B 1 144 ? -8.562 -21.891 -4.742 1 95.69 144 ILE B CA 1
ATOM 2741 C C . ILE B 1 144 ? -7.23 -22.609 -4.938 1 95.69 144 ILE B C 1
ATOM 2743 O O . ILE B 1 144 ? -7.195 -23.719 -5.477 1 95.69 144 ILE B O 1
ATOM 2747 N N . VAL B 1 145 ? -6.148 -22.016 -4.48 1 96.5 145 VAL B N 1
ATOM 2748 C CA . VAL B 1 145 ? -4.809 -22.578 -4.641 1 96.5 145 VAL B CA 1
ATOM 2749 C C . VAL B 1 145 ? -4.727 -23.938 -3.943 1 96.5 145 VAL B C 1
ATOM 2751 O O . VAL B 1 145 ? -4.27 -24.922 -4.531 1 96.5 145 VAL B O 1
ATOM 2754 N N . LEU B 1 146 ? -5.262 -23.984 -2.748 1 95.31 146 LEU B N 1
ATOM 2755 C CA . LEU B 1 146 ? -5.094 -25.172 -1.921 1 95.31 146 LEU B CA 1
ATOM 2756 C C . LEU B 1 146 ? -6.055 -26.281 -2.355 1 95.31 146 LEU B C 1
ATOM 2758 O O . LEU B 1 146 ? -5.883 -27.438 -1.98 1 95.31 146 LEU B O 1
ATOM 2762 N N . SER B 1 147 ? -7.074 -25.969 -3.121 1 93.31 147 SER B N 1
ATOM 2763 C CA . SER B 1 147 ? -7.922 -27 -3.725 1 93.31 147 SER B CA 1
ATOM 2764 C C . SER B 1 147 ? -7.16 -27.797 -4.773 1 93.31 147 SER B C 1
ATOM 2766 O O . SER B 1 147 ? -7.605 -28.875 -5.184 1 93.31 147 SER B O 1
ATOM 2768 N N . HIS B 1 148 ? -6.016 -27.297 -5.195 1 93.19 148 HIS B N 1
ATOM 2769 C CA . HIS B 1 148 ? -5.125 -28 -6.117 1 93.19 148 HIS B CA 1
ATOM 2770 C C . HIS B 1 148 ? -3.842 -28.438 -5.418 1 93.19 148 HIS B C 1
ATOM 2772 O O . HIS B 1 148 ? -2.758 -28.375 -6.004 1 93.19 148 HIS B O 1
ATOM 2778 N N . ARG B 1 149 ? -3.906 -28.812 -4.223 1 91.06 149 ARG B N 1
ATOM 2779 C CA . ARG B 1 149 ? -2.754 -29.094 -3.373 1 91.06 149 ARG B CA 1
ATOM 2780 C C . ARG B 1 149 ? -1.814 -30.094 -4.043 1 91.06 149 ARG B C 1
ATOM 2782 O O . ARG B 1 149 ? -0.592 -29.969 -3.926 1 91.06 149 ARG B O 1
ATOM 2789 N N . ASP B 1 150 ? -2.309 -31.062 -4.762 1 90.56 150 ASP B N 1
ATOM 2790 C CA . ASP B 1 150 ? -1.521 -32.125 -5.371 1 90.56 150 ASP B CA 1
ATOM 2791 C C . ASP B 1 150 ? -0.638 -31.578 -6.492 1 90.56 150 ASP B C 1
ATOM 2793 O O . ASP B 1 150 ? 0.354 -32.219 -6.867 1 90.56 150 ASP B O 1
ATOM 2797 N N . SER B 1 151 ? -0.998 -30.406 -6.992 1 90.19 151 SER B N 1
ATOM 2798 C CA . SER B 1 151 ? -0.25 -29.812 -8.094 1 90.19 151 SER B CA 1
ATOM 2799 C C . SER B 1 151 ? 0.842 -28.891 -7.578 1 90.19 151 SER B C 1
ATOM 2801 O O . SER B 1 151 ? 1.633 -28.359 -8.359 1 90.19 151 SER B O 1
ATOM 2803 N N . LEU B 1 152 ? 0.899 -28.672 -6.227 1 93.94 152 LEU B N 1
ATOM 2804 C CA . LEU B 1 152 ? 1.841 -27.703 -5.652 1 93.94 152 LEU B CA 1
ATOM 2805 C C . LEU B 1 152 ? 3.127 -28.406 -5.223 1 93.94 152 LEU B C 1
ATOM 2807 O O . LEU B 1 152 ? 3.082 -29.422 -4.523 1 93.94 152 LEU B O 1
ATOM 2811 N N . GLN B 1 153 ? 4.219 -27.875 -5.633 1 92.94 153 GLN B N 1
ATOM 2812 C CA . GLN B 1 153 ? 5.504 -28.484 -5.305 1 92.94 153 GLN B CA 1
ATOM 2813 C C . GLN B 1 153 ? 6.273 -27.641 -4.297 1 92.94 153 GLN B C 1
ATOM 2815 O O . GLN B 1 153 ? 7.352 -28.031 -3.842 1 92.94 153 GLN B O 1
ATOM 2820 N N . HIS B 1 154 ? 5.777 -26.453 -3.934 1 94.06 154 HIS B N 1
ATOM 2821 C CA . HIS B 1 154 ? 6.418 -25.672 -2.891 1 94.06 154 HIS B CA 1
ATOM 2822 C C . HIS B 1 154 ? 6.488 -26.438 -1.577 1 94.06 154 HIS B C 1
ATOM 2824 O O . HIS B 1 154 ? 5.531 -27.125 -1.198 1 94.06 154 HIS B O 1
ATOM 2830 N N . PRO B 1 155 ? 7.574 -26.344 -0.819 1 92.44 155 PRO B N 1
ATOM 2831 C CA . PRO B 1 155 ? 7.746 -27.141 0.396 1 92.44 155 PRO B CA 1
ATOM 2832 C C . PRO B 1 155 ? 6.742 -26.781 1.489 1 92.44 155 PRO B C 1
ATOM 2834 O O . PRO B 1 155 ? 6.438 -27.609 2.352 1 92.44 155 PRO B O 1
ATOM 2837 N N . ALA B 1 156 ? 6.227 -25.578 1.533 1 95 156 ALA B N 1
ATOM 2838 C CA . ALA B 1 156 ? 5.227 -25.109 2.488 1 95 156 ALA B CA 1
ATOM 2839 C C . ALA B 1 156 ? 4.027 -24.5 1.771 1 95 156 ALA B C 1
ATOM 2841 O O . ALA B 1 156 ? 3.83 -23.281 1.796 1 95 156 ALA B O 1
ATOM 2842 N N . PRO B 1 157 ? 3.178 -25.375 1.204 1 95.69 157 PRO B N 1
ATOM 2843 C CA . PRO B 1 157 ? 2.137 -24.906 0.291 1 95.69 157 PRO B CA 1
ATOM 2844 C C . PRO B 1 157 ? 1.153 -23.953 0.965 1 95.69 157 PRO B C 1
ATOM 2846 O O . PRO B 1 157 ? 0.694 -22.984 0.343 1 95.69 157 PRO B O 1
ATOM 2849 N N . GLU B 1 158 ? 0.778 -24.172 2.252 1 96.81 158 GLU B N 1
ATOM 2850 C CA . GLU B 1 158 ? -0.166 -23.281 2.941 1 96.81 158 GLU B CA 1
ATOM 2851 C C . GLU B 1 158 ? 0.421 -21.891 3.141 1 96.81 158 GLU B C 1
ATOM 2853 O O . GLU B 1 158 ? -0.241 -20.891 2.865 1 96.81 158 GLU B O 1
ATOM 2858 N N . GLN B 1 159 ? 1.651 -21.828 3.609 1 97.19 159 GLN B N 1
ATOM 2859 C CA . GLN B 1 159 ? 2.338 -20.562 3.781 1 97.19 159 GLN B CA 1
ATOM 2860 C C . GLN B 1 159 ? 2.533 -19.859 2.443 1 97.19 159 GLN B C 1
ATOM 2862 O O . GLN B 1 159 ? 2.375 -18.641 2.348 1 97.19 159 GLN B O 1
ATOM 2867 N N . ALA B 1 160 ? 2.859 -20.641 1.424 1 97.12 160 ALA B N 1
ATOM 2868 C CA . ALA B 1 160 ? 3.094 -20.078 0.097 1 97.12 160 ALA B CA 1
ATOM 2869 C C . ALA B 1 160 ? 1.813 -19.484 -0.479 1 97.12 160 ALA B C 1
ATOM 2871 O O . ALA B 1 160 ? 1.84 -18.422 -1.094 1 97.12 160 ALA B O 1
ATOM 2872 N N . ALA B 1 161 ? 0.693 -20.188 -0.268 1 98 161 ALA B N 1
ATOM 2873 C CA . ALA B 1 161 ? -0.596 -19.672 -0.721 1 98 161 ALA B CA 1
ATOM 2874 C C . ALA B 1 161 ? -0.95 -18.375 -0.006 1 98 161 ALA B C 1
ATOM 2876 O O . ALA B 1 161 ? -1.423 -17.422 -0.632 1 98 161 ALA B O 1
ATOM 2877 N N . ASP B 1 162 ? -0.694 -18.359 1.231 1 98.31 162 ASP B N 1
ATOM 2878 C CA . ASP B 1 162 ? -0.96 -17.188 2.049 1 98.31 162 ASP B CA 1
ATOM 2879 C C . ASP B 1 162 ? -0.099 -16 1.604 1 98.31 162 ASP B C 1
ATOM 2881 O O . ASP B 1 162 ? -0.606 -14.898 1.416 1 98.31 162 ASP B O 1
ATOM 2885 N N . LEU B 1 163 ? 1.192 -16.219 1.392 1 98.19 163 LEU B N 1
ATOM 2886 C CA . LEU B 1 163 ? 2.09 -15.164 0.933 1 98.19 163 LEU B CA 1
ATOM 2887 C C . LEU B 1 163 ? 1.688 -14.672 -0.454 1 98.19 163 LEU B C 1
ATOM 2889 O O . LEU B 1 163 ? 1.678 -13.469 -0.712 1 98.19 163 LEU B O 1
ATOM 2893 N N . SER B 1 164 ? 1.314 -15.57 -1.33 1 98.31 164 SER B N 1
ATOM 2894 C CA . SER B 1 164 ? 0.854 -15.203 -2.666 1 98.31 164 SER B CA 1
ATOM 2895 C C . SER B 1 164 ? -0.35 -14.273 -2.6 1 98.31 164 SER B C 1
ATOM 2897 O O . SER B 1 164 ? -0.418 -13.281 -3.334 1 98.31 164 SER B O 1
ATOM 2899 N N . ALA B 1 165 ? -1.259 -14.617 -1.685 1 98.38 165 ALA B N 1
ATOM 2900 C CA . ALA B 1 165 ? -2.451 -13.797 -1.513 1 98.38 165 ALA B CA 1
ATOM 2901 C C . ALA B 1 165 ? -2.082 -12.375 -1.089 1 98.38 165 ALA B C 1
ATOM 2903 O O . ALA B 1 165 ? -2.605 -11.406 -1.636 1 98.38 165 ALA B O 1
ATOM 2904 N N . HIS B 1 166 ? -1.208 -12.234 -0.162 1 98 166 HIS B N 1
ATOM 2905 C CA . HIS B 1 166 ? -0.798 -10.93 0.337 1 98 166 HIS B CA 1
ATOM 2906 C C . HIS B 1 166 ? -0.048 -10.141 -0.731 1 98 166 HIS B C 1
ATOM 2908 O O . HIS B 1 166 ? -0.242 -8.93 -0.868 1 98 166 HIS B O 1
ATOM 2914 N N . MET B 1 167 ? 0.756 -10.836 -1.501 1 98.06 167 MET B N 1
ATOM 2915 C CA . MET B 1 167 ? 1.478 -10.172 -2.586 1 98.06 167 MET B CA 1
ATOM 2916 C C . MET B 1 167 ? 0.516 -9.711 -3.674 1 98.06 167 MET B C 1
ATOM 2918 O O . MET B 1 167 ? 0.644 -8.594 -4.188 1 98.06 167 MET B O 1
ATOM 2922 N N . LEU B 1 168 ? -0.429 -10.539 -3.998 1 98.12 168 LEU B N 1
ATOM 2923 C CA . LEU B 1 168 ? -1.436 -10.164 -4.984 1 98.12 168 LEU B CA 1
ATOM 2924 C C . LEU B 1 168 ? -2.227 -8.945 -4.512 1 98.12 168 LEU B C 1
ATOM 2926 O O . LEU B 1 168 ? -2.4 -7.984 -5.262 1 98.12 168 LEU B O 1
ATOM 2930 N N . LEU B 1 169 ? -2.645 -8.984 -3.266 1 97.38 169 LEU B N 1
ATOM 2931 C CA . LEU B 1 169 ? -3.471 -7.906 -2.73 1 97.38 169 LEU B CA 1
ATOM 2932 C C . LEU B 1 169 ? -2.67 -6.613 -2.615 1 97.38 169 LEU B C 1
ATOM 2934 O O . LEU B 1 169 ? -3.174 -5.535 -2.936 1 97.38 169 LEU B O 1
ATOM 2938 N N . SER B 1 170 ? -1.413 -6.734 -2.166 1 96.81 170 SER B N 1
ATOM 2939 C CA . SER B 1 170 ? -0.576 -5.539 -2.084 1 96.81 170 SER B CA 1
ATOM 2940 C C . SER B 1 170 ? -0.334 -4.938 -3.465 1 96.81 170 SER B C 1
ATOM 2942 O O . SER B 1 170 ? -0.375 -3.719 -3.633 1 96.81 170 SER B O 1
ATOM 2944 N N . GLY B 1 171 ? -0.134 -5.758 -4.43 1 97.19 171 GLY B N 1
ATOM 2945 C CA . GLY B 1 171 ? 0.029 -5.293 -5.801 1 97.19 171 GLY B CA 1
ATOM 2946 C C . GLY B 1 171 ? -1.22 -4.637 -6.359 1 97.19 171 GLY B C 1
ATOM 2947 O O . GLY B 1 171 ? -1.139 -3.605 -7.027 1 97.19 171 GLY B O 1
ATOM 2948 N N . LEU B 1 172 ? -2.363 -5.203 -6.094 1 96.75 172 LEU B N 1
ATOM 2949 C CA . LEU B 1 172 ? -3.619 -4.668 -6.605 1 96.75 172 LEU B CA 1
ATOM 2950 C C . LEU B 1 172 ? -3.984 -3.365 -5.898 1 96.75 172 LEU B C 1
ATOM 2952 O O . LEU B 1 172 ? -4.527 -2.447 -6.52 1 96.75 172 LEU B O 1
ATOM 2956 N N . ASN B 1 173 ? -3.742 -3.309 -4.605 1 95.5 173 ASN B N 1
ATOM 2957 C CA . ASN B 1 173 ? -3.922 -2.041 -3.904 1 95.5 173 ASN B CA 1
ATOM 2958 C C . ASN B 1 173 ? -3.01 -0.954 -4.469 1 95.5 173 ASN B C 1
ATOM 2960 O O . ASN B 1 173 ? -3.436 0.189 -4.645 1 95.5 173 ASN B O 1
ATOM 2964 N N . TYR B 1 174 ? -1.827 -1.333 -4.719 1 94.5 174 TYR B N 1
ATOM 2965 C CA . TYR B 1 174 ? -0.895 -0.397 -5.34 1 94.5 174 TYR B CA 1
ATOM 2966 C C . TYR B 1 174 ? -1.403 0.059 -6.703 1 94.5 174 TYR B C 1
ATOM 2968 O O . TYR B 1 174 ? -1.381 1.252 -7.012 1 94.5 174 TYR B O 1
ATOM 2976 N N . LEU B 1 175 ? -1.835 -0.851 -7.488 1 95 175 LEU B N 1
ATOM 2977 C CA . LEU B 1 175 ? -2.406 -0.542 -8.797 1 95 175 LEU B CA 1
ATOM 2978 C C . LEU B 1 175 ? -3.541 0.469 -8.664 1 95 175 LEU B C 1
ATOM 2980 O O . LEU B 1 175 ? -3.619 1.422 -9.445 1 95 175 LEU B O 1
ATOM 2984 N N . THR B 1 176 ? -4.348 0.272 -7.684 1 93.31 176 THR B N 1
ATOM 2985 C CA . THR B 1 176 ? -5.465 1.18 -7.445 1 93.31 176 THR B CA 1
ATOM 2986 C C . THR B 1 176 ? -4.961 2.576 -7.086 1 93.31 176 THR B C 1
ATOM 2988 O O . THR B 1 176 ? -5.465 3.574 -7.602 1 93.31 176 THR B O 1
ATOM 2991 N N . MET B 1 177 ? -3.988 2.668 -6.27 1 90.69 177 MET B N 1
ATOM 2992 C CA . MET B 1 177 ? -3.492 3.936 -5.738 1 90.69 177 MET B CA 1
ATOM 2993 C C . MET B 1 177 ? -2.709 4.699 -6.801 1 90.69 177 MET B C 1
ATOM 2995 O O . MET B 1 177 ? -2.84 5.918 -6.918 1 90.69 177 MET B O 1
ATOM 2999 N N . VAL B 1 178 ? -1.971 3.982 -7.648 1 90.56 178 VAL B N 1
ATOM 3000 C CA . VAL B 1 178 ? -1.022 4.625 -8.555 1 90.56 178 VAL B CA 1
ATOM 3001 C C . VAL B 1 178 ? -1.589 4.641 -9.969 1 90.56 178 VAL B C 1
ATOM 3003 O O . VAL B 1 178 ? -1.271 5.531 -10.766 1 90.56 178 VAL B O 1
ATOM 3006 N N . GLY B 1 179 ? -2.367 3.641 -10.289 1 91.12 179 GLY B N 1
ATOM 3007 C CA . GLY B 1 179 ? -2.979 3.574 -11.602 1 91.12 179 GLY B CA 1
ATOM 3008 C C . GLY B 1 179 ? -2.217 2.688 -12.57 1 91.12 179 GLY B C 1
ATOM 3009 O O . GLY B 1 179 ? -2.703 2.391 -13.664 1 91.12 179 GLY B O 1
ATOM 3010 N N . SER B 1 180 ? -1 2.277 -12.141 1 93.94 180 SER B N 1
ATOM 3011 C CA . SER B 1 180 ? -0.186 1.402 -12.984 1 93.94 180 SER B CA 1
ATOM 3012 C C . SER B 1 180 ? 0.678 0.474 -12.133 1 93.94 180 SER B C 1
ATOM 3014 O O . SER B 1 180 ? 0.905 0.735 -10.953 1 93.94 180 SER B O 1
ATOM 3016 N N . LEU B 1 181 ? 1.011 -0.619 -12.672 1 95.31 181 LEU B N 1
ATOM 3017 C CA . LEU B 1 181 ? 2.045 -1.496 -12.133 1 95.31 181 LEU B CA 1
ATOM 3018 C C . LEU B 1 181 ? 3.285 -1.483 -13.023 1 95.31 181 LEU B C 1
ATOM 3020 O O . LEU B 1 181 ? 3.512 -2.418 -13.797 1 95.31 181 LEU B O 1
ATOM 3024 N N . GLY B 1 182 ? 3.934 -0.351 -12.898 1 95.12 182 GLY B N 1
ATOM 3025 C CA . GLY B 1 182 ? 5.086 -0.145 -13.766 1 95.12 182 GLY B CA 1
ATOM 3026 C C . GLY B 1 182 ? 4.723 -0.021 -15.227 1 95.12 182 GLY B C 1
ATOM 3027 O O . GLY B 1 182 ? 3.807 0.721 -15.586 1 95.12 182 GLY B O 1
ATOM 3028 N N . THR B 1 183 ? 5.508 -0.706 -16.062 1 95.94 183 THR B N 1
ATOM 3029 C CA . THR B 1 183 ? 5.34 -0.606 -17.516 1 95.94 183 THR B CA 1
ATOM 3030 C C . THR B 1 183 ? 4.422 -1.71 -18.016 1 95.94 183 THR B C 1
ATOM 3032 O O . THR B 1 183 ? 4.168 -1.804 -19.219 1 95.94 183 THR B O 1
ATOM 3035 N N . THR B 1 184 ? 3.916 -2.566 -17.125 1 97.31 184 THR B N 1
ATOM 3036 C CA . THR B 1 184 ? 3.062 -3.67 -17.562 1 97.31 184 THR B CA 1
ATOM 3037 C C . THR B 1 184 ? 1.704 -3.154 -18.031 1 97.31 184 THR B C 1
ATOM 3039 O O . THR B 1 184 ? 0.991 -2.492 -17.266 1 97.31 184 THR B O 1
ATOM 3042 N N . PRO B 1 185 ? 1.366 -3.438 -19.297 1 96.56 185 PRO B N 1
ATOM 3043 C CA . PRO B 1 185 ? 0.034 -3.029 -19.734 1 96.56 185 PRO B CA 1
ATOM 3044 C C . PRO B 1 185 ? -1.085 -3.619 -18.891 1 96.56 185 PRO B C 1
ATOM 3046 O O . PRO B 1 185 ? -0.994 -4.77 -18.453 1 96.56 185 PRO B O 1
ATOM 3049 N N . ARG B 1 186 ? -2.1 -2.811 -18.688 1 94.38 186 ARG B N 1
ATOM 3050 C CA . ARG B 1 186 ? -3.197 -3.17 -17.797 1 94.38 186 ARG B CA 1
ATOM 3051 C C . ARG B 1 186 ? -3.793 -4.523 -18.188 1 94.38 186 ARG B C 1
ATOM 3053 O O . ARG B 1 186 ? -4.113 -5.332 -17.312 1 94.38 186 ARG B O 1
ATOM 3060 N N . GLU B 1 187 ? -3.939 -4.781 -19.469 1 94.81 187 GLU B N 1
ATOM 3061 C CA . GLU B 1 187 ? -4.582 -6 -19.953 1 94.81 187 GLU B CA 1
ATOM 3062 C C . GLU B 1 187 ? -3.734 -7.23 -19.656 1 94.81 187 GLU B C 1
ATOM 3064 O O . GLU B 1 187 ? -4.238 -8.352 -19.656 1 94.81 187 GLU B O 1
ATOM 3069 N N . HIS B 1 188 ? -2.418 -7.039 -19.344 1 96.5 188 HIS B N 1
ATOM 3070 C CA . HIS B 1 188 ? -1.515 -8.164 -19.125 1 96.5 188 HIS B CA 1
ATOM 3071 C C . HIS B 1 188 ? -1.33 -8.422 -17.625 1 96.5 188 HIS B C 1
ATOM 3073 O O . HIS B 1 188 ? -0.784 -9.461 -17.234 1 96.5 188 HIS B O 1
ATOM 3079 N N . ILE B 1 189 ? -1.799 -7.566 -16.797 1 97.25 189 ILE B N 1
ATOM 3080 C CA . ILE B 1 189 ? -1.527 -7.617 -15.367 1 97.25 189 ILE B CA 1
ATOM 3081 C C . ILE B 1 189 ? -2.055 -8.93 -14.789 1 97.25 189 ILE B C 1
ATOM 3083 O O . ILE B 1 189 ? -1.321 -9.656 -14.117 1 97.25 189 ILE B O 1
ATOM 3087 N N . PRO B 1 190 ? -3.342 -9.32 -15.094 1 97.44 190 PRO B N 1
ATOM 3088 C CA . PRO B 1 190 ? -3.818 -10.57 -14.492 1 97.44 190 PRO B CA 1
ATOM 3089 C C . PRO B 1 190 ? -2.99 -11.781 -14.906 1 97.44 190 PRO B C 1
ATOM 3091 O O . PRO B 1 190 ? -2.672 -12.633 -14.07 1 97.44 190 PRO B O 1
ATOM 3094 N N . GLY B 1 191 ? -2.648 -11.844 -16.156 1 96.88 191 GLY B N 1
ATOM 3095 C CA . GLY B 1 191 ? -1.832 -12.945 -16.656 1 96.88 191 GLY B CA 1
ATOM 3096 C C . GLY B 1 191 ? -0.447 -12.977 -16.031 1 96.88 191 GLY B C 1
ATOM 3097 O O . GLY B 1 191 ? 0.043 -14.047 -15.648 1 96.88 191 GLY B O 1
ATOM 3098 N N . GLU B 1 192 ? 0.206 -11.82 -15.906 1 97.31 192 GLU B N 1
ATOM 3099 C CA . GLU B 1 192 ? 1.554 -11.742 -15.352 1 97.31 192 GLU B CA 1
ATOM 3100 C C . GLU B 1 192 ? 1.551 -12.031 -13.852 1 97.31 192 GLU B C 1
ATOM 3102 O O . GLU B 1 192 ? 2.461 -12.688 -13.344 1 97.31 192 GLU B O 1
ATOM 3107 N N . LEU B 1 193 ? 0.536 -11.562 -13.125 1 98 193 LEU B N 1
ATOM 3108 C CA . LEU B 1 193 ? 0.435 -11.859 -11.703 1 98 193 LEU B CA 1
ATOM 3109 C C . LEU B 1 193 ? 0.191 -13.352 -11.477 1 98 193 LEU B C 1
ATOM 3111 O O . LEU B 1 193 ? 0.731 -13.938 -10.539 1 98 193 LEU B O 1
ATOM 3115 N N . SER B 1 194 ? -0.66 -13.922 -12.344 1 97.12 194 SER B N 1
ATOM 3116 C CA . SER B 1 194 ? -0.869 -15.367 -12.273 1 97.12 194 SER B CA 1
ATOM 3117 C C . SER B 1 194 ? 0.435 -16.125 -12.5 1 97.12 194 SER B C 1
ATOM 3119 O O . SER B 1 194 ? 0.755 -17.062 -11.75 1 97.12 194 SER B O 1
ATOM 3121 N N . ARG B 1 195 ? 1.203 -15.734 -13.547 1 95.62 195 ARG B N 1
ATOM 3122 C CA . ARG B 1 195 ? 2.496 -16.359 -13.82 1 95.62 195 ARG B CA 1
ATOM 3123 C C . ARG B 1 195 ? 3.428 -16.219 -12.617 1 95.62 195 ARG B C 1
ATOM 3125 O O . ARG B 1 195 ? 4.109 -17.188 -12.25 1 95.62 195 ARG B O 1
ATOM 3132 N N . LEU B 1 196 ? 3.455 -15.07 -11.992 1 96.75 196 LEU B N 1
ATOM 3133 C CA . LEU B 1 196 ? 4.297 -14.781 -10.836 1 96.75 196 LEU B CA 1
ATOM 3134 C C . LEU B 1 196 ? 3.992 -15.742 -9.688 1 96.75 196 LEU B C 1
ATOM 3136 O O . LEU B 1 196 ? 4.887 -16.438 -9.195 1 96.75 196 LEU B O 1
ATOM 3140 N N . VAL B 1 197 ? 2.693 -15.852 -9.328 1 97.12 197 VAL B N 1
ATOM 3141 C CA . VAL B 1 197 ? 2.361 -16.641 -8.141 1 97.12 197 VAL B CA 1
ATOM 3142 C C . VAL B 1 197 ? 2.408 -18.125 -8.477 1 97.12 197 VAL B C 1
ATOM 3144 O O . VAL B 1 197 ? 2.801 -18.938 -7.641 1 97.12 197 VAL B O 1
ATOM 3147 N N . CYS B 1 198 ? 2.055 -18.562 -9.703 1 95.5 198 CYS B N 1
ATOM 3148 C CA . CYS B 1 198 ? 2.033 -19.969 -10.047 1 95.5 198 CYS B CA 1
ATOM 3149 C C . CYS B 1 198 ? 3.447 -20.531 -10.172 1 95.5 198 CYS B C 1
ATOM 3151 O O . CYS B 1 198 ? 3.697 -21.688 -9.828 1 95.5 198 CYS B O 1
ATOM 3153 N N . ASN B 1 199 ? 4.371 -19.703 -10.68 1 94.31 199 ASN B N 1
ATOM 3154 C CA . ASN B 1 199 ? 5.762 -20.156 -10.695 1 94.31 199 ASN B CA 1
ATOM 3155 C C . ASN B 1 199 ? 6.32 -20.297 -9.289 1 94.31 199 ASN B C 1
ATOM 3157 O O . ASN B 1 199 ? 7.039 -21.266 -9 1 94.31 199 ASN B O 1
ATOM 3161 N N . TYR B 1 200 ? 6.008 -19.375 -8.406 1 96.12 200 TYR B N 1
ATOM 3162 C CA . TYR B 1 200 ? 6.426 -19.438 -7.008 1 96.12 200 TYR B CA 1
ATOM 3163 C C . TYR B 1 200 ? 5.891 -20.688 -6.328 1 96.12 200 TYR B C 1
ATOM 3165 O O . TYR B 1 200 ? 6.609 -21.344 -5.57 1 96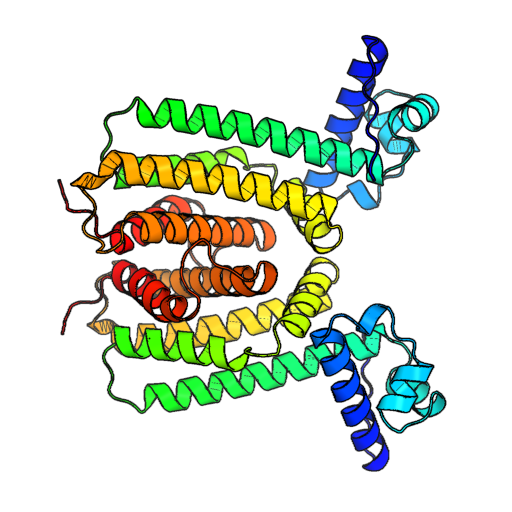.12 200 TYR B O 1
ATOM 3173 N N . LEU B 1 201 ? 4.59 -20.984 -6.656 1 93.38 201 LEU B N 1
ATOM 3174 C CA . LEU B 1 201 ? 3.936 -22.141 -6.074 1 93.38 201 LEU B CA 1
ATOM 3175 C C . LEU B 1 201 ? 4.445 -23.438 -6.711 1 93.38 201 LEU B C 1
ATOM 3177 O O . LEU B 1 201 ? 4.168 -24.531 -6.219 1 93.38 201 LEU B O 1
ATOM 3181 N N . GLN B 1 202 ? 5.32 -23.328 -7.754 1 83 202 GLN B N 1
ATOM 3182 C CA . GLN B 1 202 ? 5.887 -24.453 -8.5 1 83 202 GLN B CA 1
ATOM 3183 C C . GLN B 1 202 ? 4.793 -25.391 -8.984 1 83 202 GLN B C 1
ATOM 3185 O O . GLN B 1 202 ? 4.836 -26.594 -8.703 1 83 202 GLN B O 1
ATOM 3190 N N . VAL B 1 203 ? 3.984 -24.812 -9.703 1 80.56 203 VAL B N 1
ATOM 3191 C CA . VAL B 1 203 ? 2.852 -25.578 -10.203 1 80.56 203 VAL B CA 1
ATOM 3192 C C . VAL B 1 203 ? 3.324 -26.531 -11.297 1 80.56 203 VAL B C 1
ATOM 3194 O O . VAL B 1 203 ? 4.004 -26.125 -12.242 1 80.56 203 VAL B O 1
ATOM 3197 N N . SER B 1 204 ? 3.283 -27.844 -10.969 1 67.5 204 SER B N 1
ATOM 3198 C CA . SER B 1 204 ? 3.635 -28.875 -11.93 1 67.5 204 SER B CA 1
ATOM 3199 C C . SER B 1 204 ? 2.721 -28.844 -13.156 1 67.5 204 SER B C 1
ATOM 3201 O O . SER B 1 204 ? 1.519 -28.594 -13.023 1 67.5 204 SER B O 1
ATOM 3203 N N . PRO B 1 205 ? 3.484 -28.703 -14.43 1 52.59 205 PRO B N 1
ATOM 3204 C CA . PRO B 1 205 ? 2.617 -28.797 -15.602 1 52.59 205 PRO B CA 1
ATOM 3205 C C . PRO B 1 205 ? 1.74 -30.047 -15.586 1 52.59 205 PRO B C 1
ATOM 3207 O O . PRO B 1 205 ? 2.145 -31.094 -15.055 1 52.59 205 PRO B O 1
ATOM 3210 N N . ARG B 1 206 ? 0.523 -30.016 -15.656 1 46.78 206 ARG B N 1
ATOM 3211 C CA . ARG B 1 206 ? -0.231 -31.234 -15.922 1 46.78 206 ARG B CA 1
ATOM 3212 C C . ARG B 1 206 ? 0.169 -31.844 -17.266 1 46.78 206 ARG B C 1
ATOM 3214 O O . ARG B 1 206 ? 0.534 -31.125 -18.188 1 46.78 206 ARG B O 1
#

Sequence (412 aa):
MYSIASPTQARSKKALERFLNVAAELLANNQFEETGISQIAQLAESSVGTFYRLLGDKDVLLYAVHQHFVEQSRTAVDSLVADLTRQPLPLDAQVEAFIRGVVRLFDGSEGLLRALIRRSSMDPQFRQRFHQLNAHIGQAFASIVLSHRDSLQHPAPEQAADLSAHMLLSGLNYLTMVGSLGTTPREHIPGELSRLVCNYLQVSPRMYSIASPTQARSKKALERFLNVAAELLANNQFEETGISQIAQLAESSVGTFYRLLGDKDVLLYAVHQHFVEQSRTAVDSLVADLTRQPLPLDAQVEAFIRGVVRLFDGSEGLLRALIRRSSMDPQFRQRFHQLNAHIGQAFASIVLSHRDSLQHPAPEQAADLSAHMLLSGLNYLTMVGSLGTTPREHIPGELSRLVCNYLQVSPR

InterPro domains:
  IPR001647 DNA-binding HTH domain, TetR-type [PS50977] (13-73)
  IPR009057 Homedomain-like superfamily [SSF46689] (6-81)
  IPR050109 HTH-type, TetR-like transcriptional regulator [PTHR30055] (6-171)

pLDDT: mean 93.61, std 6.59, range [46.0, 98.5]

Radius of gyration: 23.89 Å; Cα contacts (8 Å, |Δi|>4): 457; chains: 2; bounding box: 70×63×47 Å

Secondary structure (DSSP, 8-state):
--------SHHHHHHHHHHHHHHHHHHHTT-TTTS-HHHHHHHTTS-HHHHHHHT-SHHHHHHHHHHHHHHHHHHHHHHHHHHHHTS---HHHHHHHHHHHHHHHTTT-HHHHHHHHHHHHH-HHHHHHHHHHHHHHHHHHHHHHHTTGGGB-SSSHHHHHHHHHHHHHHHHHHHHHHS-STTS-GGGHHHHHHHHHHHHTTB---/--------SHHHHHHHHHHHHHHHHHHHTT-TTTS-HHHHHHHTTS-HHHHHHHT-SHHHHHHHHHHHHHHHHHHHHHHHHHHHHTS---HHHHHHHHHHHHHHHTTT-HHHHHHHHHHHHH-HHHHHHHHHHHHHHHHHHHHHHHTTGGGB-SSSHHHHHHHHHHHHHHHHHHHHHHS-BTTB-GGGHHHHHHHHHHHHTTB---

Nearest PDB structures (foldseek):
  3pas-assembly1_A  TM=5.980E-01  e=6.206E-05  Marinobacter nauticus VT8
  3c07-assembly1_B  TM=6.781E-01  e=3.754E-04  Streptomyces coelicolor A3(2)
  2gfn-assembly1_B  TM=7.391E-01  e=1.064E-03  Rhodococcus jostii RHA1
  3c07-assembly1_A  TM=6.128E-01  e=4.327E-04  Streptomyces coelicolor A3(2)
  3e7q-assembly1_A  TM=6.986E-01  e=1.709E-03  Pseudomonas aeruginosa

Solvent-accessible surface area (backbone atoms only — not comparable to full-atom values): 21847 Å² total; per-residue (Å²): 127,84,69,72,64,77,64,82,51,67,69,54,40,52,48,49,51,31,44,37,52,48,49,48,51,28,28,35,66,74,39,44,88,80,50,50,65,64,57,50,19,53,76,32,71,53,45,56,66,56,45,44,74,50,40,61,47,72,66,37,45,50,49,48,37,49,52,52,48,48,55,53,50,52,54,52,50,53,52,50,50,57,57,54,72,72,47,95,58,59,67,60,60,46,46,21,49,49,45,44,48,55,53,56,71,45,58,88,36,45,37,33,50,40,53,51,54,42,45,23,64,74,31,71,69,47,30,51,52,50,50,50,49,52,48,52,54,27,49,53,49,28,52,58,55,56,74,45,50,90,43,47,62,38,94,51,56,69,56,50,32,41,39,42,24,48,38,51,50,26,34,49,52,42,26,51,70,70,70,49,53,67,81,51,53,77,88,46,44,35,57,52,53,26,47,29,46,37,40,41,39,36,55,57,83,128,131,84,70,73,64,77,63,82,50,67,70,53,40,52,48,50,51,31,44,36,53,46,50,47,51,27,28,33,66,73,40,43,87,81,50,50,67,63,58,50,18,53,76,32,73,52,44,59,67,58,45,44,72,51,41,61,48,69,65,36,44,51,50,49,37,50,52,53,49,49,53,52,48,52,53,50,50,52,53,51,50,57,58,52,70,73,47,97,59,58,67,58,60,45,47,22,50,49,46,42,49,54,54,56,73,46,58,87,36,43,36,32,50,40,53,51,53,41,44,24,64,75,32,70,69,49,31,51,53,51,51,49,49,52,48,52,53,28,50,52,50,28,51,60,54,57,73,44,50,90,43,47,63,38,93,51,56,70,55,49,34,41,39,43,24,47,38,51,50,26,35,50,52,42,26,52,70,69,71,48,53,68,80,50,53,77,89,47,45,36,57,51,53,25,46,28,45,36,39,40,38,36,55,58,81,126

Organism: Aquipseudomonas alcaligenes (strain ATCC 14909 / DSM 50342 / CCUG 1425 / JCM 20561 / NBRC 14159 / NCIMB 9945 / NCTC 10367 / 1577) (NCBI:txid1215092)